Protein AF-0000000074542815 (afdb_homodimer)

Nearest PDB structures (foldseek):
  4cyd-assembly1_D  TM=8.044E-01  e=2.335E-09  Corynebacterium glutamicum
  4byy-assembly1_B  TM=7.727E-01  e=1.237E-09  Corynebacterium glutamicum
  4cyd-assembly2_A  TM=7.967E-01  e=3.117E-09  Corynebacterium glutamicum
  7fcv-assembly1_D  TM=7.602E-01  e=3.354E-07  Arabidopsis thaliana
  5w5b-assembly1_A  TM=6.211E-01  e=4.986E-08  Mycobacterium tuberculosis CDC1551

pLDDT: mean 87.16, std 14.42, range [26.91, 98.56]

InterPro domains:
  IPR000595 Cyclic nucleotide-binding domain [PF00027] (53-133)
  IPR000595 Cyclic nucleotide-binding domain [PS50042] (69-132)
  IPR014710 RmlC-like jelly roll fold [G3DSA:2.60.120.10] (35-210)
  IPR018490 Cyclic nucleotide-binding domain superfamily [SSF51206] (33-151)

Radius of gyration: 21.48 Å; Cα contacts (8 Å, |Δi|>4): 774; chains: 2; bounding box: 51×60×41 Å

Sequence (422 aa):
MFLYSKEFIFGLQLNPKMNTEELIKQAFDPYFNVPLEAWQSFTDLGEVIATTKDQIIKNPDTTEKYLSFILKGSGGILFWNNANFVCIDLCYEGEFFGDYMSFLNQRPTPLEVITFEPSELFRISKTNFDKLSSNTEFGDKICRFASEGLFIHKQKQQIDILSKTATERYIELQAEQPTIIQRTPQKYIASYLGITPQSLSRIRNECALKHMFLYSKEFIFGLQLNPKMNTEELIKQAFDPYFNVPLEAWQSFTDLGEVIATTKDQIIKNPDTTEKYLSFILKGSGGILFWNNANFVCIDLCYEGEFFGDYMSFLNQRPTPLEVITFEPSELFRISKTNFDKLSSNTEFGDKICRFASEGLFIHKQKQQIDILSKTATERYIELQAEQPTIIQRTPQKYIASYLGITPQSLSRIRNECALKH

Organism: Cytophaga hutchinsonii (strain ATCC 33406 / DSM 1761 / CIP 103989 / NBRC 15051 / NCIMB 9469 / D465) (NCBI:txid269798)

Solvent-accessible surface area (backbone atoms only — not comparable to full-atom values): 22256 Å² total; per-residue (Å²): 128,84,59,52,70,53,71,88,65,76,54,44,88,65,63,84,88,49,54,70,41,55,46,53,43,60,56,37,38,58,77,53,78,65,60,68,67,60,34,42,59,54,51,67,54,35,49,79,47,76,46,48,58,69,34,71,79,35,56,56,63,38,60,37,57,47,52,28,32,28,67,36,46,34,28,36,35,30,39,60,58,89,95,42,68,39,30,78,42,80,38,38,24,50,21,73,44,64,54,58,58,22,38,66,52,62,37,59,36,59,46,26,27,34,25,54,29,62,23,33,31,39,35,28,39,52,70,43,51,54,47,34,47,72,68,34,94,53,26,25,50,51,50,21,50,54,26,42,48,52,31,39,52,52,52,50,51,53,51,45,64,75,73,42,52,55,65,57,50,47,54,52,49,36,70,73,32,75,58,41,77,80,55,39,62,58,65,52,54,15,32,52,54,69,45,49,56,70,55,43,52,51,52,52,53,55,55,52,67,75,97,128,86,59,50,70,54,70,88,65,76,52,45,86,65,65,85,89,49,55,71,41,56,44,51,43,61,55,36,38,55,76,54,78,66,62,66,66,60,33,42,59,54,49,69,56,34,49,77,45,77,46,47,57,68,33,71,78,35,56,54,63,38,58,35,58,47,53,28,32,28,66,38,45,35,29,34,35,30,40,60,57,88,96,43,70,38,29,77,42,81,36,39,24,48,22,72,44,64,55,59,55,21,38,66,54,62,35,58,38,59,47,26,27,33,26,54,28,61,22,34,31,41,33,29,39,54,70,45,52,54,46,35,47,72,68,37,93,54,26,24,50,51,50,20,50,52,27,42,48,54,31,41,54,52,52,50,50,52,51,45,62,75,73,43,54,55,65,57,50,47,54,52,49,36,70,72,32,75,60,43,78,80,56,40,61,58,66,50,55,14,33,51,55,71,46,50,57,69,56,45,53,49,50,50,52,54,56,53,65,76,95

Foldseek 3Di:
DLPLPDDLDAFDPFDLPDDPLVRLQVLCCSRDNDDSVLSVVVLVQWDKDKDAAFDWPDAAQAADFKKKAFQAAWWFKWQDDPPDIFTADIHGHSAIFDDVVSLVVVGGHRMIITTHHITMMIIHGSVSLVVLCPPDPCSVVVVVSNVVSVVSVNVVLVVCLVPHALLVVVVVVCVSPVCCPVRHDLCSSCSNSPHDSVVVVVSVVVVVVVD/DLPLPDDLDAFDPFDLVDDPLVQLQVLCCSRDNDDSVLSVVVLVQWDKDKDAAFDWPDAAQAADFKKKAFQAAWWFKWQDDPPDIFTADIHGHSAIFDDVVSLVVVGGHRMIITTHHITMMIIHGSVSLVVLCPPDPCSVVVVVSNVVSVVSVNVVLVVCLVPHALLVVVVVVCVSPVCCPVRHPLCSSCSNSPHDSVVVVVSVVVVVVVD

Structure (mmCIF, N/CA/C/O backbone):
data_AF-0000000074542815-model_v1
#
loop_
_entity.id
_entity.type
_entity.pdbx_description
1 polymer 'Cyclic nucleotide binding regulatory protein'
#
loop_
_atom_site.group_PDB
_atom_site.id
_atom_site.type_symbol
_atom_site.label_atom_id
_atom_site.label_alt_id
_atom_site.label_comp_id
_atom_site.label_asym_id
_atom_site.label_entity_id
_atom_site.label_seq_id
_atom_site.pdbx_PDB_ins_code
_atom_site.Cartn_x
_atom_site.Cartn_y
_atom_site.Cartn_z
_atom_site.occupancy
_atom_site.B_iso_or_equiv
_atom_site.auth_seq_id
_atom_site.auth_comp_id
_atom_site.auth_asym_id
_atom_site.auth_atom_id
_atom_site.pdbx_PDB_model_num
ATOM 1 N N . MET A 1 1 ? -17.719 -7.895 17.344 1 27.38 1 MET A N 1
ATOM 2 C CA . MET A 1 1 ? -16.375 -7.363 17.531 1 27.38 1 MET A CA 1
ATOM 3 C C . MET A 1 1 ? -15.391 -8.016 16.578 1 27.38 1 MET A C 1
ATOM 5 O O . MET A 1 1 ? -15.172 -9.227 16.625 1 27.38 1 MET A O 1
ATOM 9 N N . PHE A 1 2 ? -15.391 -7.617 15.461 1 32.94 2 PHE A N 1
ATOM 10 C CA . PHE A 1 2 ? -14.57 -8.266 14.438 1 32.94 2 PHE A CA 1
ATOM 11 C C . PHE A 1 2 ? -13.094 -8.156 14.781 1 32.94 2 PHE A C 1
ATOM 13 O O . PHE A 1 2 ? -12.539 -7.059 14.844 1 32.94 2 PHE A O 1
ATOM 20 N N . LEU A 1 3 ? -12.688 -8.945 15.711 1 32.16 3 LEU A N 1
ATOM 21 C CA . LEU A 1 3 ? -11.289 -9.031 16.109 1 32.16 3 LEU A CA 1
ATOM 22 C C . LEU A 1 3 ? -10.398 -9.328 14.906 1 32.16 3 LEU A C 1
ATOM 24 O O . LEU A 1 3 ? -10.641 -10.281 14.172 1 32.16 3 LEU A O 1
ATOM 28 N N . TYR A 1 4 ? -9.992 -8.305 14.352 1 40.69 4 TYR A N 1
ATOM 29 C CA . TYR A 1 4 ? -8.82 -8.531 13.516 1 40.69 4 TYR A CA 1
ATOM 30 C C . TYR A 1 4 ? -7.82 -9.461 14.203 1 40.69 4 TYR A C 1
ATOM 32 O O . TYR A 1 4 ? -7.051 -9.023 15.062 1 40.69 4 TYR A O 1
ATOM 40 N N . SER A 1 5 ? -8.32 -10.492 14.711 1 40.94 5 SER A N 1
ATOM 41 C CA . SER A 1 5 ? -7.43 -11.344 15.5 1 40.94 5 SER A CA 1
ATOM 42 C C . SER A 1 5 ? -6.105 -11.578 14.781 1 40.94 5 SER A C 1
ATOM 44 O O . SER A 1 5 ? -5.051 -11.648 15.422 1 40.94 5 SER A O 1
ATOM 46 N N . LYS A 1 6 ? -6.191 -12.195 13.484 1 41.66 6 LYS A N 1
ATOM 47 C CA . LYS A 1 6 ? -4.945 -12.766 12.984 1 41.66 6 LYS A CA 1
ATOM 48 C C . LYS A 1 6 ? -4.34 -11.883 11.898 1 41.66 6 LYS A C 1
ATOM 50 O O . LYS A 1 6 ? -5.059 -11.172 11.195 1 41.66 6 LYS A O 1
ATOM 55 N N . GLU A 1 7 ? -3.094 -11.711 12.062 1 41.34 7 GLU A N 1
ATOM 56 C CA . GLU A 1 7 ? -2.195 -11.062 11.109 1 41.34 7 GLU A CA 1
ATOM 57 C C . GLU A 1 7 ? -2.596 -11.375 9.672 1 41.34 7 GLU A C 1
ATOM 59 O O . GLU A 1 7 ? -3.002 -12.5 9.367 1 41.34 7 GLU A O 1
ATOM 64 N N . PHE A 1 8 ? -3.10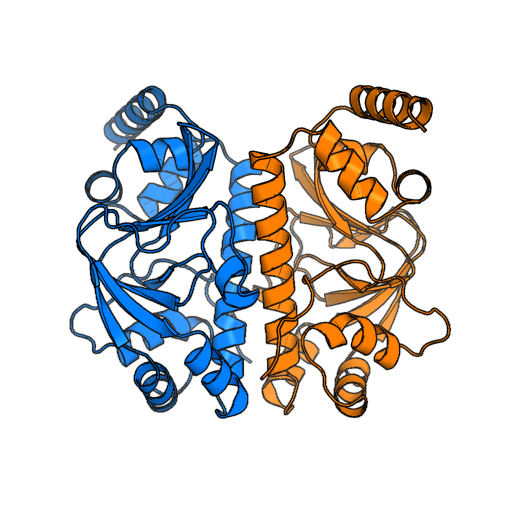5 -10.344 9.094 1 42.88 8 PHE A N 1
ATOM 65 C CA . PHE A 1 8 ? -3.223 -10.586 7.664 1 42.88 8 PHE A CA 1
ATOM 66 C C . PHE A 1 8 ? -2.061 -11.438 7.168 1 42.88 8 PHE A C 1
ATOM 68 O O . PHE A 1 8 ? -0.912 -10.992 7.164 1 42.88 8 PHE A O 1
ATOM 75 N N . ILE A 1 9 ? -2.033 -12.805 7.5 1 42.06 9 ILE A N 1
ATOM 76 C CA . ILE A 1 9 ? -0.993 -13.664 6.953 1 42.06 9 ILE A CA 1
ATOM 77 C C . ILE A 1 9 ? -1.377 -14.109 5.539 1 42.06 9 ILE A C 1
ATOM 79 O O . ILE A 1 9 ? -2.355 -14.836 5.355 1 42.06 9 ILE A O 1
ATOM 83 N N . PHE A 1 10 ? -0.829 -13.242 4.684 1 47.84 10 PHE A N 1
ATOM 84 C CA . PHE A 1 10 ? -0.887 -13.758 3.318 1 47.84 10 PHE A CA 1
ATOM 85 C C . PHE A 1 10 ? -0.023 -15 3.176 1 47.84 10 PHE A C 1
ATOM 87 O O . PHE A 1 10 ? 1.026 -15.109 3.812 1 47.84 10 PHE A O 1
ATOM 94 N N . GLY A 1 11 ? -0.617 -16.172 2.76 1 51.94 11 GLY A N 1
ATOM 95 C CA . GLY A 1 11 ? 0.074 -17.406 2.447 1 51.94 11 GLY A CA 1
ATOM 96 C C . GLY A 1 11 ? -0.487 -18.609 3.189 1 51.94 11 GLY A C 1
ATOM 97 O O . GLY A 1 11 ? 0.147 -19.125 4.109 1 51.94 11 GLY A O 1
ATOM 98 N N . LEU A 1 12 ? -1.685 -18.781 3.074 1 58.38 12 LEU A N 1
ATOM 99 C CA . LEU A 1 12 ? -2.299 -19.938 3.717 1 58.38 12 LEU A CA 1
ATOM 100 C C . LEU A 1 12 ? -2.145 -21.172 2.852 1 58.38 12 LEU A C 1
ATOM 102 O O . LEU A 1 12 ? -2.16 -21.094 1.622 1 58.38 12 LEU A O 1
ATOM 106 N N . GLN A 1 13 ? -1.619 -22.172 3.486 1 64.88 13 GLN A N 1
ATOM 107 C CA . GLN A 1 13 ? -1.73 -23.469 2.805 1 64.88 13 GLN A CA 1
ATOM 108 C C . GLN A 1 13 ? -3.188 -23.812 2.521 1 64.88 13 GLN A C 1
ATOM 110 O O . GLN A 1 13 ? -3.957 -24.094 3.445 1 64.88 13 GLN A O 1
ATOM 115 N N . LEU A 1 14 ? -3.551 -23.594 1.271 1 71.56 14 LEU A N 1
ATOM 116 C CA . LEU A 1 14 ? -4.926 -23.891 0.882 1 71.56 14 LEU A CA 1
ATOM 117 C C . LEU A 1 14 ? -5.141 -25.391 0.753 1 71.56 14 LEU A C 1
ATOM 119 O O . LEU A 1 14 ? -4.227 -26.125 0.363 1 71.56 14 LEU A O 1
ATOM 123 N N . ASN A 1 15 ? -6.254 -25.812 1.241 1 69.25 15 ASN A N 1
ATOM 124 C CA . ASN A 1 15 ? -6.641 -27.219 1.064 1 69.25 15 ASN A CA 1
ATOM 125 C C . ASN A 1 15 ? -7.07 -27.5 -0.372 1 69.25 15 ASN A C 1
ATOM 127 O O . ASN A 1 15 ? -8.133 -27.062 -0.806 1 69.25 15 ASN A O 1
ATOM 131 N N . PRO A 1 16 ? -6.305 -28.234 -1.145 1 66.69 16 PRO A N 1
ATOM 132 C CA . PRO A 1 16 ? -6.562 -28.438 -2.57 1 66.69 16 PRO A CA 1
ATOM 133 C C . PRO A 1 16 ? -7.875 -29.188 -2.826 1 66.69 16 PRO A C 1
ATOM 135 O O . PRO A 1 16 ? -8.367 -29.203 -3.955 1 66.69 16 PRO A O 1
ATOM 138 N N . LYS A 1 17 ? -8.523 -29.75 -1.903 1 72.12 17 LYS A N 1
ATOM 139 C CA . LYS A 1 17 ? -9.758 -30.5 -2.08 1 72.12 17 LYS A CA 1
ATOM 140 C C . LYS A 1 17 ? -10.977 -29.594 -1.995 1 72.12 17 LYS A C 1
ATOM 142 O O . LYS A 1 17 ? -12.102 -30.031 -2.232 1 72.12 17 LYS A O 1
ATOM 147 N N . MET A 1 18 ? -10.656 -28.422 -1.801 1 78.38 18 MET A N 1
ATOM 148 C CA . MET A 1 18 ? -11.75 -27.469 -1.615 1 78.38 18 MET A CA 1
ATOM 149 C C . MET A 1 18 ? -12.125 -26.797 -2.934 1 78.38 18 MET A C 1
ATOM 151 O O . MET A 1 18 ? -11.281 -26.656 -3.82 1 78.38 18 MET A O 1
ATOM 155 N N . ASN A 1 19 ? -13.453 -26.5 -3.068 1 83.94 19 ASN A N 1
ATOM 156 C CA . ASN A 1 19 ? -13.852 -25.734 -4.246 1 83.94 19 ASN A CA 1
ATOM 157 C C . ASN A 1 19 ? -13.391 -24.281 -4.16 1 83.94 19 ASN A C 1
ATOM 159 O O . ASN A 1 19 ? -12.852 -23.859 -3.135 1 83.94 19 ASN A O 1
ATOM 163 N N . THR A 1 20 ? -13.508 -23.609 -5.199 1 85.25 20 THR A N 1
ATOM 164 C CA . THR A 1 20 ? -12.969 -22.25 -5.34 1 85.25 20 THR A CA 1
ATOM 165 C C . THR A 1 20 ? -13.492 -21.344 -4.234 1 85.25 20 THR A C 1
ATOM 167 O O . THR A 1 20 ? -12.719 -20.641 -3.578 1 85.25 20 THR A O 1
ATOM 170 N N . GLU A 1 21 ? -14.781 -21.344 -3.969 1 84.44 21 GLU A N 1
ATOM 171 C CA . GLU A 1 21 ? -15.375 -20.453 -2.961 1 84.44 21 GLU A CA 1
ATOM 172 C C . GLU A 1 21 ? -14.875 -20.812 -1.562 1 84.44 21 GLU A C 1
ATOM 174 O O . GLU A 1 21 ? -14.68 -19.922 -0.727 1 84.44 21 GLU A O 1
ATOM 179 N N . GLU A 1 22 ? -14.68 -22.031 -1.341 1 84.31 22 GLU A N 1
ATOM 180 C CA . GLU A 1 22 ? -14.164 -22.469 -0.048 1 84.31 22 GLU A CA 1
ATOM 181 C C . GLU A 1 22 ? -12.719 -22.016 0.153 1 84.31 22 GLU A C 1
ATOM 183 O O . GLU A 1 22 ? -12.336 -21.609 1.257 1 84.31 22 GLU A O 1
ATOM 188 N N . LEU A 1 23 ? -11.961 -22.094 -0.902 1 83.31 23 LEU A N 1
ATOM 189 C CA . LEU A 1 23 ? -10.57 -21.672 -0.84 1 83.31 23 LEU A CA 1
ATOM 190 C C . LEU A 1 23 ? -10.461 -20.172 -0.584 1 83.31 23 LEU A C 1
ATOM 192 O O . LEU A 1 23 ? -9.648 -19.734 0.237 1 83.31 23 LEU A O 1
ATOM 196 N N . ILE A 1 24 ? -11.242 -19.469 -1.283 1 82 24 ILE A N 1
ATOM 197 C CA . ILE A 1 24 ? -11.227 -18.016 -1.117 1 82 24 ILE A CA 1
ATOM 198 C C . ILE A 1 24 ? -11.719 -17.656 0.283 1 82 24 ILE A C 1
ATOM 200 O O . ILE A 1 24 ? -11.117 -16.812 0.956 1 82 24 ILE A O 1
ATOM 204 N N . LYS A 1 25 ? -12.797 -18.344 0.648 1 81.81 25 LYS A N 1
ATOM 205 C CA . LYS A 1 25 ? -13.305 -18.125 1.999 1 81.81 25 LYS A CA 1
ATOM 206 C C . LYS A 1 25 ? -12.227 -18.375 3.043 1 81.81 25 LYS A C 1
ATOM 208 O O . LYS A 1 25 ? -12.094 -17.625 4.008 1 81.81 25 LYS A O 1
ATOM 213 N N . GLN A 1 26 ? -11.516 -19.375 2.889 1 81.44 26 GLN A N 1
ATOM 214 C CA . GLN A 1 26 ? -10.445 -19.719 3.824 1 81.44 26 GLN A CA 1
ATOM 215 C C . GLN A 1 26 ? -9.422 -18.594 3.926 1 81.44 26 GLN A C 1
ATOM 217 O O . GLN A 1 26 ? -8.945 -18.281 5.02 1 81.44 26 GLN A O 1
ATOM 222 N N . ALA A 1 27 ? -9.148 -18.062 2.832 1 76.06 27 ALA A N 1
ATOM 223 C CA . ALA A 1 27 ? -8.141 -17 2.795 1 76.06 27 ALA A CA 1
ATOM 224 C C . ALA A 1 27 ? -8.656 -15.734 3.475 1 76.06 27 ALA A C 1
ATOM 226 O O . ALA A 1 27 ? -7.883 -14.992 4.09 1 76.06 27 ALA A O 1
ATOM 227 N N . PHE A 1 28 ? -9.914 -15.523 3.438 1 76.44 28 PHE A N 1
ATOM 228 C CA . PHE A 1 28 ? -10.461 -14.258 3.9 1 76.44 28 PHE A CA 1
ATOM 229 C C . PHE A 1 28 ? -11.07 -14.398 5.289 1 76.44 28 PHE A C 1
ATOM 231 O O . PHE A 1 28 ? -11.336 -13.406 5.965 1 76.44 28 PHE A O 1
ATOM 238 N N . ASP A 1 29 ? -11.312 -15.578 5.738 1 77.31 29 ASP A N 1
ATOM 239 C CA . ASP A 1 29 ? -12 -15.875 6.988 1 77.31 29 ASP A CA 1
ATOM 240 C C . ASP A 1 29 ? -11.352 -15.141 8.164 1 77.31 29 ASP A C 1
ATOM 242 O O . ASP A 1 29 ? -12.055 -14.625 9.039 1 77.31 29 ASP A O 1
ATOM 246 N N . PRO A 1 30 ? -10.086 -15.078 8.109 1 67.44 30 PRO A N 1
ATOM 247 C CA . PRO A 1 30 ? -9.477 -14.367 9.242 1 67.44 30 PRO A CA 1
ATOM 248 C C . PRO A 1 30 ? -9.875 -12.898 9.305 1 67.44 30 PRO A C 1
ATOM 250 O O . PRO A 1 30 ? -9.789 -12.273 10.367 1 67.44 30 PRO A O 1
ATOM 253 N N . TYR A 1 31 ? -10.352 -12.43 8.258 1 65.75 31 TYR A N 1
ATOM 254 C CA . TYR A 1 31 ? -10.641 -11 8.188 1 65.75 31 TYR A CA 1
ATOM 255 C C . TYR A 1 31 ? -12.141 -10.742 8.156 1 65.75 31 TYR A C 1
ATOM 257 O O . TYR A 1 31 ? -12.617 -9.758 8.711 1 65.75 31 TYR A O 1
ATOM 265 N N . PHE A 1 32 ? -12.703 -11.469 7.445 1 69.75 32 PHE A N 1
ATOM 266 C CA . PHE A 1 32 ? -14.117 -11.273 7.16 1 69.75 32 PHE A CA 1
ATOM 267 C C . PHE A 1 32 ? -14.844 -12.617 7.098 1 69.75 32 PHE A C 1
ATOM 269 O O . PHE A 1 32 ? -14.906 -13.242 6.039 1 69.75 32 PHE A O 1
ATOM 276 N N . ASN A 1 33 ? -15.398 -12.906 8.227 1 72.5 33 ASN A N 1
ATOM 277 C CA . ASN A 1 33 ? -16.125 -14.172 8.273 1 72.5 33 ASN A CA 1
ATOM 278 C C . ASN A 1 33 ? -17.547 -14.031 7.746 1 72.5 33 ASN A C 1
ATOM 280 O O . ASN A 1 33 ? -18.406 -13.484 8.43 1 72.5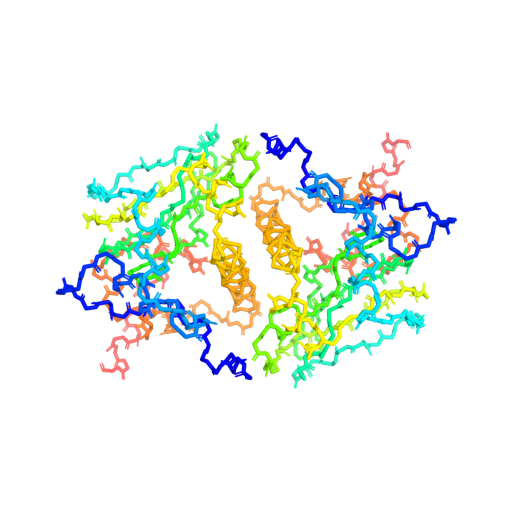 33 ASN A O 1
ATOM 284 N N . VAL A 1 34 ? -17.703 -14.375 6.535 1 74.06 34 VAL A N 1
ATOM 285 C CA . VAL A 1 34 ? -19.031 -14.344 5.945 1 74.06 34 VAL A CA 1
ATOM 286 C C . VAL A 1 34 ? -19.438 -15.75 5.5 1 74.06 34 VAL A C 1
ATOM 288 O O . VAL A 1 34 ? -18.578 -16.609 5.297 1 74.06 34 VAL A O 1
ATOM 291 N N . PRO A 1 35 ? -20.734 -15.898 5.383 1 77.56 35 PRO A N 1
ATOM 292 C CA . PRO A 1 35 ? -21.219 -17.219 4.949 1 77.56 35 PRO A CA 1
ATOM 293 C C . PRO A 1 35 ? -20.703 -17.609 3.568 1 77.56 35 PRO A C 1
ATOM 295 O O . PRO A 1 35 ? -20.328 -16.734 2.773 1 77.56 35 PRO A O 1
ATOM 298 N N . LEU A 1 36 ? -20.641 -18.844 3.385 1 81.06 36 LEU A N 1
ATOM 299 C CA . LEU A 1 36 ? -20.141 -19.422 2.135 1 81.06 36 LEU A CA 1
ATOM 300 C C . LEU A 1 36 ? -20.938 -18.875 0.944 1 81.06 36 LEU A C 1
ATOM 302 O O . LEU A 1 36 ? -20.375 -18.672 -0.135 1 81.06 36 LEU A O 1
ATOM 306 N N . GLU A 1 37 ? -22.188 -18.609 1.144 1 78.69 37 GLU A N 1
ATOM 307 C CA . GLU A 1 37 ? -23.047 -18.125 0.071 1 78.69 37 GLU A CA 1
ATOM 308 C C . GLU A 1 37 ? -22.562 -16.781 -0.473 1 78.69 37 GLU A C 1
ATOM 310 O O . GLU A 1 37 ? -22.688 -16.516 -1.67 1 78.69 37 GLU A O 1
ATOM 315 N N . ALA A 1 38 ? -22.047 -16 0.361 1 77.12 38 ALA A N 1
ATOM 316 C CA . ALA A 1 38 ? -21.516 -14.719 -0.069 1 77.12 38 ALA A CA 1
ATOM 317 C C . ALA A 1 38 ? -20.312 -14.906 -0.997 1 77.12 38 ALA A C 1
ATOM 319 O O . ALA A 1 38 ? -20.188 -14.211 -2.006 1 77.12 38 ALA A O 1
ATOM 320 N N . TRP A 1 39 ? -19.578 -15.938 -0.693 1 82.69 39 TRP A N 1
ATOM 321 C CA . TRP A 1 39 ? -18.391 -16.203 -1.504 1 82.69 39 TRP A CA 1
ATOM 322 C C . TRP A 1 39 ? -18.781 -16.859 -2.826 1 82.69 39 TRP A C 1
ATOM 324 O O . TRP A 1 39 ? -18.125 -16.656 -3.848 1 82.69 39 TRP A O 1
ATOM 334 N N . GLN A 1 40 ? -19.859 -17.562 -2.779 1 83.25 40 GLN A N 1
ATOM 335 C CA . GLN A 1 40 ? -20.359 -18.141 -4.023 1 83.25 40 GLN A CA 1
ATOM 336 C C . GLN A 1 40 ? -20.766 -17.062 -5.016 1 83.25 40 GLN A C 1
ATOM 338 O O . GLN A 1 40 ? -20.484 -17.156 -6.207 1 83.25 40 GLN A O 1
ATOM 343 N N . SER A 1 41 ? -21.391 -16.109 -4.52 1 79.69 41 SER A N 1
ATOM 344 C CA . SER A 1 41 ? -21.781 -14.992 -5.371 1 79.69 41 SER A CA 1
ATOM 345 C C . SER A 1 41 ? -20.562 -14.297 -5.969 1 79.69 41 SER A C 1
ATOM 347 O O . SER A 1 41 ? -20.594 -13.852 -7.121 1 79.69 41 SER A O 1
ATOM 349 N N . PHE A 1 42 ? -19.531 -14.227 -5.184 1 83.19 42 PHE A N 1
ATOM 350 C CA . PHE A 1 42 ? -18.281 -13.641 -5.641 1 83.19 42 PHE A CA 1
ATOM 351 C C . PHE A 1 42 ? -17.641 -14.508 -6.711 1 83.19 42 PHE A C 1
ATOM 353 O O . PHE A 1 42 ? -17.234 -14.008 -7.762 1 83.19 42 PHE A O 1
ATOM 360 N N . THR A 1 43 ? -17.625 -15.781 -6.445 1 87.31 43 THR A N 1
ATOM 361 C CA . THR A 1 43 ? -16.938 -16.672 -7.367 1 87.31 43 THR A CA 1
ATOM 362 C C . THR A 1 43 ? -17.719 -16.828 -8.672 1 87.31 43 THR A C 1
ATOM 364 O O . THR A 1 43 ? -17.125 -17.062 -9.727 1 87.31 43 THR A O 1
ATOM 367 N N . ASP A 1 44 ? -18.984 -16.609 -8.586 1 87.88 44 ASP A N 1
ATOM 368 C CA . ASP A 1 44 ? -19.812 -16.688 -9.781 1 87.88 44 ASP A CA 1
ATOM 369 C C . ASP A 1 44 ? -19.5 -15.562 -10.758 1 87.88 44 ASP A C 1
ATOM 371 O O . ASP A 1 44 ? -19.797 -15.664 -11.945 1 87.88 44 ASP A O 1
ATOM 375 N N . LEU A 1 45 ? -18.922 -14.531 -10.289 1 88.94 45 LEU A N 1
ATOM 376 C CA . LEU A 1 45 ? -18.641 -13.359 -11.117 1 88.94 45 LEU A CA 1
ATOM 377 C C . LEU A 1 45 ? -17.281 -13.477 -11.781 1 88.94 45 LEU A C 1
ATOM 379 O O . LEU A 1 45 ? -16.922 -12.656 -12.633 1 88.94 45 LEU A O 1
ATOM 383 N N . GLY A 1 46 ? -16.578 -14.5 -11.336 1 93.44 46 GLY A N 1
ATOM 384 C CA . GLY A 1 46 ? -15.242 -14.672 -11.883 1 93.44 46 GLY A CA 1
ATOM 385 C C . GLY A 1 46 ? -15.07 -15.984 -12.625 1 93.44 46 GLY A C 1
ATOM 386 O O . GLY A 1 46 ? -16.047 -16.562 -13.102 1 93.44 46 GLY A O 1
ATOM 387 N N . GLU A 1 47 ? -13.852 -16.328 -12.922 1 95.12 47 GLU A N 1
ATOM 388 C CA . GLU A 1 47 ? -13.508 -17.562 -13.617 1 95.12 47 GLU A CA 1
ATOM 389 C C . GLU A 1 47 ? -12.172 -18.125 -13.125 1 95.12 47 GLU A C 1
ATOM 391 O O . GLU A 1 47 ? -11.336 -17.375 -12.625 1 95.12 47 GLU A O 1
ATOM 396 N N . VAL A 1 48 ? -12.078 -19.406 -13.266 1 95.44 48 VAL A N 1
ATOM 397 C CA . VAL A 1 48 ? -10.812 -20.062 -12.961 1 95.44 48 VAL A CA 1
ATOM 398 C C . VAL A 1 48 ? -10.039 -20.312 -14.258 1 95.44 48 VAL A C 1
ATOM 400 O O . VAL A 1 48 ? -10.586 -20.828 -15.234 1 95.44 48 VAL A O 1
ATOM 403 N N . ILE A 1 49 ? -8.766 -19.906 -14.227 1 96.81 49 ILE A N 1
ATOM 404 C CA . ILE A 1 49 ? -7.934 -20.125 -15.406 1 96.81 49 ILE A CA 1
ATOM 405 C C . ILE A 1 49 ? -6.652 -20.844 -14.992 1 96.81 49 ILE A C 1
ATOM 407 O O . ILE A 1 49 ? -6.234 -20.781 -13.836 1 96.81 49 ILE A O 1
ATOM 411 N N . ALA A 1 50 ? -6.109 -21.516 -15.977 1 97.62 50 ALA A N 1
ATOM 412 C CA . ALA A 1 50 ? -4.797 -22.125 -15.812 1 97.62 50 ALA A CA 1
ATOM 413 C C . ALA A 1 50 ? -3.73 -21.344 -16.578 1 97.62 50 ALA A C 1
ATOM 415 O O . ALA A 1 50 ? -3.99 -20.844 -17.672 1 97.62 50 ALA A O 1
ATOM 416 N N . THR A 1 51 ? -2.602 -21.234 -15.914 1 97.94 51 THR A N 1
ATOM 417 C CA . THR A 1 51 ? -1.457 -20.609 -16.562 1 97.94 51 THR A CA 1
ATOM 418 C C . THR A 1 51 ? -0.264 -21.562 -16.594 1 97.94 51 THR A C 1
ATOM 420 O O . THR A 1 51 ? -0.241 -22.547 -15.867 1 97.94 51 THR A O 1
ATOM 423 N N . THR A 1 52 ? 0.687 -21.266 -17.531 1 97.88 52 THR A N 1
ATOM 424 C CA . THR A 1 52 ? 1.902 -22.062 -17.625 1 97.88 52 THR A CA 1
ATOM 425 C C . THR A 1 52 ? 3.061 -21.375 -16.922 1 97.88 52 THR A C 1
ATOM 427 O O . THR A 1 52 ? 2.926 -20.25 -16.453 1 97.88 52 THR A O 1
ATOM 430 N N . LYS A 1 53 ? 4.117 -22.094 -16.797 1 97.12 53 LYS A N 1
ATOM 431 C CA . LYS A 1 53 ? 5.34 -21.531 -16.25 1 97.12 53 LYS A CA 1
ATOM 432 C C . LYS A 1 53 ? 5.844 -20.375 -17.094 1 97.12 53 LYS A C 1
ATOM 434 O O . LYS A 1 53 ? 5.859 -20.453 -18.312 1 97.12 53 LYS A O 1
ATOM 439 N N . ASP A 1 54 ? 6.188 -19.281 -16.469 1 96.88 54 ASP A N 1
ATOM 440 C CA . ASP A 1 54 ? 6.766 -18.094 -17.078 1 96.88 54 ASP A CA 1
ATOM 441 C C . ASP A 1 54 ? 5.766 -17.422 -18.016 1 96.88 54 ASP A C 1
ATOM 443 O O . ASP A 1 54 ? 6.152 -16.828 -19.016 1 96.88 54 ASP A O 1
ATOM 447 N N . GLN A 1 55 ? 4.559 -17.641 -17.688 1 98.12 55 GLN A N 1
ATOM 448 C CA . GLN A 1 55 ? 3.557 -16.938 -18.484 1 98.12 55 GLN A CA 1
ATOM 449 C C . GLN A 1 55 ? 3.363 -15.5 -18 1 98.12 55 GLN A C 1
ATOM 451 O O . GLN A 1 55 ? 3.154 -15.266 -16.812 1 98.12 55 GLN A O 1
ATOM 456 N N . ILE A 1 56 ? 3.465 -14.555 -18.953 1 98.25 56 ILE A N 1
ATOM 457 C CA . ILE A 1 56 ? 3.18 -13.156 -18.641 1 98.25 56 ILE A CA 1
ATOM 458 C C . ILE A 1 56 ? 1.676 -12.906 -18.734 1 98.25 56 ILE A C 1
ATOM 460 O O . ILE A 1 56 ? 1.078 -13.062 -19.797 1 98.25 56 ILE A O 1
ATOM 464 N N . ILE A 1 57 ? 1.125 -12.531 -17.609 1 97.44 57 ILE A N 1
ATOM 465 C CA . ILE A 1 57 ? -0.32 -12.336 -17.594 1 97.44 57 ILE A CA 1
ATOM 466 C C . ILE A 1 57 ? -0.644 -10.859 -17.828 1 97.44 57 ILE A C 1
ATOM 468 O O . ILE A 1 57 ? -1.753 -10.523 -18.25 1 97.44 57 ILE A O 1
ATOM 472 N N . LYS A 1 58 ? 0.21 -9.977 -17.516 1 97.94 58 LYS A N 1
ATOM 473 C CA . LYS A 1 58 ? 0.146 -8.555 -17.844 1 97.94 58 LYS A CA 1
ATOM 474 C C . LYS A 1 58 ? 1.512 -8.023 -18.281 1 97.94 58 LYS A C 1
ATOM 476 O O . LYS A 1 58 ? 2.477 -8.086 -17.516 1 97.94 58 LYS A O 1
ATOM 481 N N . ASN A 1 59 ? 1.55 -7.488 -19.469 1 97.25 59 ASN A N 1
ATOM 482 C CA . ASN A 1 59 ? 2.781 -6.891 -19.984 1 97.25 59 ASN A CA 1
ATOM 483 C C . ASN A 1 59 ? 3.01 -5.496 -19.406 1 97.25 59 ASN A C 1
ATOM 485 O O . ASN A 1 59 ? 2.053 -4.793 -19.062 1 97.25 59 ASN A O 1
ATOM 489 N N . PRO A 1 60 ? 4.273 -5.145 -19.312 1 95.69 60 PRO A N 1
ATOM 490 C CA . PRO A 1 60 ? 4.52 -3.75 -18.938 1 95.69 60 PRO A CA 1
ATOM 491 C C . PRO A 1 60 ? 3.828 -2.756 -19.859 1 95.69 60 PRO A C 1
ATOM 493 O O . PRO A 1 60 ? 3.641 -3.045 -21.047 1 95.69 60 PRO A O 1
ATOM 496 N N . ASP A 1 61 ? 3.387 -1.642 -19.281 1 95.25 61 ASP A N 1
ATOM 497 C CA . ASP A 1 61 ? 2.826 -0.501 -19.984 1 95.25 61 ASP A CA 1
ATOM 498 C C . ASP A 1 61 ? 1.498 -0.865 -20.656 1 95.25 61 ASP A C 1
ATOM 500 O O . ASP A 1 61 ? 1.154 -0.328 -21.703 1 95.25 61 ASP A O 1
ATOM 504 N N . THR A 1 62 ? 0.888 -1.89 -20.141 1 97.5 62 THR A N 1
ATOM 505 C CA . THR A 1 62 ? -0.488 -2.223 -20.484 1 97.5 62 THR A CA 1
ATOM 506 C C . THR A 1 62 ? -1.401 -2.104 -19.266 1 97.5 62 THR A C 1
ATOM 508 O O . THR A 1 62 ? -0.929 -1.904 -18.156 1 97.5 62 THR A O 1
ATOM 511 N N . THR A 1 63 ? -2.689 -2.166 -19.516 1 97.88 63 THR A N 1
ATOM 512 C CA . THR A 1 63 ? -3.684 -2.033 -18.469 1 97.88 63 THR A CA 1
ATOM 513 C C . THR A 1 63 ? -4.09 -3.402 -17.922 1 97.88 63 THR A C 1
ATOM 515 O O . THR A 1 63 ? -4.289 -4.344 -18.703 1 97.88 63 THR A O 1
ATOM 518 N N . GLU A 1 64 ? -4.094 -3.539 -16.609 1 97.88 64 GLU A N 1
ATOM 519 C CA . GLU A 1 64 ? -4.547 -4.77 -15.961 1 97.88 64 GLU A CA 1
ATOM 520 C C . GLU A 1 64 ? -6.062 -4.91 -16.047 1 97.88 64 GLU A C 1
ATOM 522 O O . GLU A 1 64 ? -6.801 -4.039 -15.586 1 97.88 64 GLU A O 1
ATOM 527 N N . LYS A 1 65 ? -6.5 -6.027 -16.453 1 95.75 65 LYS A N 1
ATOM 528 C CA . LYS A 1 65 ? -7.93 -6.191 -16.703 1 95.75 65 LYS A CA 1
ATOM 529 C C . LYS A 1 65 ? -8.578 -7.082 -15.641 1 95.75 65 LYS A C 1
ATOM 531 O O . LYS A 1 65 ? -9.797 -7.066 -15.469 1 95.75 65 LYS A O 1
ATOM 536 N N . TYR A 1 66 ? -7.703 -7.816 -14.93 1 96.19 66 TYR A N 1
ATOM 537 C CA . TYR A 1 66 ? -8.242 -8.789 -13.984 1 96.19 66 TYR A CA 1
ATOM 538 C C . TYR A 1 66 ? -7.551 -8.672 -12.633 1 96.19 66 TYR A C 1
ATOM 540 O O . TYR A 1 66 ? -6.348 -8.414 -12.562 1 96.19 66 TYR A O 1
ATOM 548 N N . LEU A 1 67 ? -8.297 -8.82 -11.602 1 94.19 67 LEU A N 1
ATOM 549 C CA . LEU A 1 67 ? -7.734 -9.141 -10.297 1 94.19 67 LEU A CA 1
ATOM 550 C C . LEU A 1 67 ? -7.777 -10.648 -10.047 1 94.19 67 LEU A C 1
ATOM 552 O O . LEU A 1 67 ? -8.836 -11.266 -10.164 1 94.19 67 LEU A O 1
ATOM 556 N N . SER A 1 68 ? -6.664 -11.164 -9.703 1 96.12 68 SER A N 1
ATOM 557 C CA . SER A 1 68 ? -6.586 -12.617 -9.555 1 96.12 68 SER A CA 1
ATOM 558 C C . SER A 1 68 ? -6.301 -13.016 -8.109 1 96.12 68 SER A C 1
ATOM 560 O O . SER A 1 68 ? -5.93 -12.172 -7.293 1 96.12 68 SER A O 1
ATOM 562 N N . PHE A 1 69 ? -6.625 -14.219 -7.887 1 94 69 PHE A N 1
ATOM 563 C CA . PHE A 1 69 ? -6.336 -14.922 -6.645 1 94 69 PHE A CA 1
ATOM 564 C C . PHE A 1 69 ? -5.68 -16.266 -6.926 1 94 69 PHE A C 1
ATOM 566 O O . PHE A 1 69 ? -6.203 -17.078 -7.699 1 94 69 PHE A O 1
ATOM 573 N N . ILE A 1 70 ? -4.559 -16.516 -6.262 1 96.06 70 ILE A N 1
ATOM 574 C CA . ILE A 1 70 ? -3.82 -17.734 -6.574 1 96.06 70 ILE A CA 1
ATOM 575 C C . ILE A 1 70 ? -4.41 -18.906 -5.801 1 96.06 70 ILE A C 1
ATOM 577 O O . ILE A 1 70 ? -4.324 -18.969 -4.57 1 96.06 70 ILE A O 1
ATOM 581 N N . LEU A 1 71 ? -5.008 -19.781 -6.523 1 93.69 71 LEU A N 1
ATOM 582 C CA . LEU A 1 71 ? -5.512 -21.016 -5.926 1 93.69 71 LEU A CA 1
ATOM 583 C C . LEU A 1 71 ? -4.402 -22.062 -5.789 1 93.69 71 LEU A C 1
ATOM 585 O O . LEU A 1 71 ? -4.285 -22.719 -4.75 1 93.69 71 LEU A O 1
ATOM 589 N N . LYS A 1 72 ? -3.662 -22.188 -6.844 1 94.25 72 LYS A N 1
ATOM 590 C CA . LYS A 1 72 ? -2.484 -23.047 -6.926 1 94.25 72 LYS A CA 1
ATOM 591 C C . LYS A 1 72 ? -1.371 -22.375 -7.727 1 94.25 72 LYS A C 1
ATOM 593 O O . LYS A 1 72 ? -1.628 -21.766 -8.773 1 94.25 72 LYS A O 1
ATOM 598 N N . GLY A 1 73 ? -0.137 -22.531 -7.129 1 96.06 73 GLY A N 1
ATOM 599 C CA . GLY A 1 73 ? 1.01 -22 -7.852 1 96.06 73 GLY A CA 1
ATOM 600 C C . GLY A 1 73 ? 1.59 -20.75 -7.211 1 96.06 73 GLY A C 1
ATOM 601 O O . GLY A 1 73 ? 1.558 -20.594 -5.988 1 96.06 73 GLY A O 1
ATOM 602 N N . SER A 1 74 ? 2.318 -19.938 -8.102 1 97.19 74 SER A N 1
ATOM 603 C CA . SER A 1 74 ? 3.021 -18.766 -7.613 1 97.19 74 SER A CA 1
ATOM 604 C C . SER A 1 74 ? 3.342 -17.797 -8.758 1 97.19 74 SER A C 1
ATOM 606 O O . SER A 1 74 ? 3.254 -18.172 -9.93 1 97.19 74 SER A O 1
ATOM 608 N N . GLY A 1 75 ? 3.627 -16.641 -8.422 1 97.75 75 GLY A N 1
ATOM 609 C CA . GLY A 1 75 ? 4.016 -15.625 -9.375 1 97.75 75 GLY A CA 1
ATOM 610 C C . GLY A 1 75 ? 4.629 -14.398 -8.727 1 97.75 75 GLY A C 1
ATOM 611 O O . GLY A 1 75 ? 4.969 -14.422 -7.543 1 97.75 75 GLY A O 1
ATOM 612 N N . GLY A 1 76 ? 4.836 -13.422 -9.609 1 98.06 76 GLY A N 1
ATOM 613 C CA . GLY A 1 76 ? 5.426 -12.195 -9.094 1 98.06 76 GLY A CA 1
ATOM 614 C C . GLY A 1 76 ? 5.117 -10.984 -9.953 1 98.06 76 GLY A C 1
ATOM 615 O O . GLY A 1 76 ? 4.52 -11.102 -11.023 1 98.06 76 GLY A O 1
ATOM 616 N N . ILE A 1 77 ? 5.387 -9.883 -9.398 1 98.5 77 ILE A N 1
ATOM 617 C CA . ILE A 1 77 ? 5.254 -8.594 -10.062 1 98.5 77 ILE A CA 1
ATOM 618 C C . ILE A 1 77 ? 6.637 -7.98 -10.273 1 98.5 77 ILE A C 1
ATOM 620 O O . ILE A 1 77 ? 7.418 -7.848 -9.328 1 98.5 77 ILE A O 1
ATOM 624 N N . LEU A 1 78 ? 6.93 -7.621 -11.531 1 98.12 78 LEU A N 1
ATOM 625 C CA . LEU A 1 78 ? 8.242 -7.117 -11.906 1 98.12 78 LEU A CA 1
ATOM 626 C C . LEU A 1 78 ? 8.148 -5.684 -12.414 1 98.12 78 LEU A C 1
ATOM 628 O O . LEU A 1 78 ? 7.219 -5.344 -13.148 1 98.12 78 LEU A O 1
ATOM 632 N N . PHE A 1 79 ? 9.031 -4.871 -11.945 1 97.88 79 PHE A N 1
ATOM 633 C CA . PHE A 1 79 ? 9.258 -3.557 -12.539 1 97.88 79 PHE A CA 1
ATOM 634 C C . PHE A 1 79 ? 10.438 -3.6 -13.508 1 97.88 79 PHE A C 1
ATOM 636 O O . PHE A 1 79 ? 11.562 -3.895 -13.117 1 97.88 79 PHE A O 1
ATOM 643 N N . TRP A 1 80 ? 10.148 -3.23 -14.695 1 91.38 80 TRP A N 1
ATOM 644 C CA . TRP A 1 80 ? 11.203 -3.287 -15.711 1 91.38 80 TRP A CA 1
ATOM 645 C C . TRP A 1 80 ? 11.781 -1.9 -15.969 1 91.38 80 TRP A C 1
ATOM 647 O O . TRP A 1 80 ? 11.031 -0.93 -16.125 1 91.38 80 TRP A O 1
ATOM 657 N N . ASN A 1 81 ? 12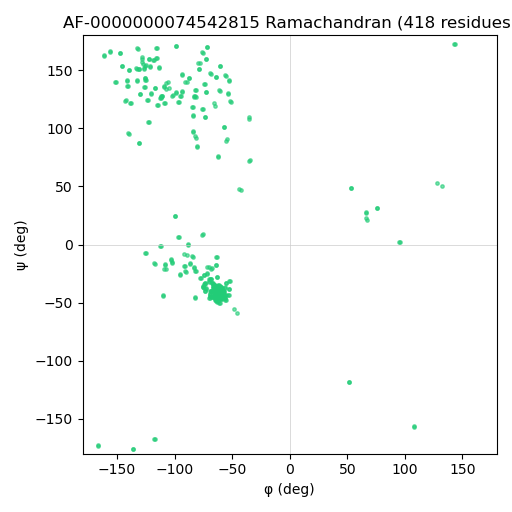.992 -1.877 -15.898 1 87.25 81 ASN A N 1
ATOM 658 C CA . ASN A 1 81 ? 13.789 -0.732 -16.328 1 87.25 81 ASN A CA 1
ATOM 659 C C . ASN A 1 81 ? 14.812 -1.128 -17.391 1 87.25 81 ASN A C 1
ATOM 661 O O . ASN A 1 81 ? 15.898 -1.617 -17.047 1 87.25 81 ASN A O 1
ATOM 665 N N . ASN A 1 82 ? 14.492 -0.734 -18.641 1 83.56 82 ASN A N 1
ATOM 666 C CA . ASN A 1 82 ? 15.297 -1.175 -19.781 1 83.56 82 ASN A CA 1
ATOM 667 C C . ASN A 1 82 ? 15.469 -2.691 -19.781 1 83.56 82 ASN A C 1
ATOM 669 O O . ASN A 1 82 ? 14.484 -3.432 -19.781 1 83.56 82 ASN A O 1
ATOM 673 N N . ALA A 1 83 ? 16.625 -3.229 -19.688 1 84.94 83 ALA A N 1
ATOM 674 C CA . ALA A 1 83 ? 16.859 -4.664 -19.812 1 84.94 83 ALA A CA 1
ATOM 675 C C . ALA A 1 83 ? 16.922 -5.34 -18.453 1 84.94 83 ALA A C 1
ATOM 677 O O . ALA A 1 83 ? 17.062 -6.559 -18.359 1 84.94 83 ALA A O 1
ATOM 678 N N . ASN A 1 84 ? 16.641 -4.617 -17.453 1 91.19 84 ASN A N 1
ATOM 679 C CA . ASN A 1 84 ? 16.688 -5.164 -16.094 1 91.19 84 ASN A CA 1
ATOM 680 C C . ASN A 1 84 ? 15.344 -5.043 -15.398 1 91.19 84 ASN A C 1
ATOM 682 O O . ASN A 1 84 ? 14.508 -4.23 -15.789 1 91.19 84 ASN A O 1
ATOM 686 N N . PHE A 1 85 ? 15.148 -6.004 -14.422 1 95.31 85 PHE A N 1
ATOM 687 C CA . PHE A 1 85 ? 13.906 -5.934 -13.672 1 95.31 85 PHE A CA 1
ATOM 688 C C . PHE A 1 85 ? 14.18 -5.898 -12.172 1 95.31 85 PHE A C 1
ATOM 690 O O . PHE A 1 85 ? 15.258 -6.305 -11.727 1 95.31 85 PHE A O 1
ATOM 697 N N . VAL A 1 86 ? 13.258 -5.324 -11.477 1 97.44 86 VAL A N 1
ATOM 698 C CA . VAL A 1 86 ? 13.172 -5.473 -10.031 1 97.44 86 VAL A CA 1
ATOM 699 C C . VAL A 1 86 ? 11.898 -6.219 -9.656 1 97.44 86 VAL A C 1
ATOM 701 O O . VAL A 1 86 ? 10.797 -5.816 -10.047 1 97.44 86 VAL A O 1
ATOM 704 N N . CYS A 1 87 ? 12.062 -7.367 -8.984 1 98.12 87 CYS A N 1
ATOM 705 C CA . CYS A 1 87 ? 10.898 -8.07 -8.461 1 98.12 87 CYS A CA 1
ATOM 706 C C . CYS A 1 87 ? 10.367 -7.383 -7.207 1 98.12 87 CYS A C 1
ATOM 708 O O . CYS A 1 87 ? 11.023 -7.379 -6.168 1 98.12 87 CYS A O 1
ATOM 710 N N . ILE A 1 88 ? 9.172 -6.898 -7.316 1 97.75 88 ILE A N 1
ATOM 711 C CA . ILE A 1 88 ? 8.695 -6.09 -6.203 1 97.75 88 ILE A CA 1
ATOM 712 C C . ILE A 1 88 ? 7.723 -6.906 -5.352 1 97.75 88 ILE A C 1
ATOM 714 O O . ILE A 1 88 ? 7.383 -6.508 -4.234 1 97.75 88 ILE A O 1
ATOM 718 N N . ASP A 1 89 ? 7.297 -8.031 -5.867 1 97.75 89 ASP A N 1
ATOM 719 C CA . ASP A 1 89 ? 6.383 -8.875 -5.098 1 97.75 89 ASP A CA 1
ATOM 720 C C . ASP A 1 89 ? 6.547 -10.344 -5.473 1 97.75 89 ASP A C 1
ATOM 722 O O . ASP A 1 89 ? 6.754 -10.672 -6.645 1 97.75 89 ASP A O 1
ATOM 726 N N . LEU A 1 90 ? 6.5 -11.18 -4.496 1 97.12 90 LEU A N 1
ATOM 727 C CA . LEU A 1 90 ? 6.352 -12.625 -4.637 1 97.12 90 LEU A CA 1
ATOM 728 C C . LEU A 1 90 ? 4.992 -13.078 -4.113 1 97.12 90 LEU A C 1
ATOM 730 O O . LEU A 1 90 ? 4.625 -12.781 -2.977 1 97.12 90 LEU A O 1
ATOM 734 N N . CYS A 1 91 ? 4.262 -13.789 -4.879 1 96.44 91 CYS A N 1
ATOM 735 C CA . CYS A 1 91 ? 2.898 -14.164 -4.523 1 96.44 91 CYS A CA 1
ATOM 736 C C . CYS A 1 91 ? 2.713 -15.68 -4.586 1 96.44 91 CYS A C 1
ATOM 738 O O . CYS A 1 91 ? 3.211 -16.328 -5.508 1 96.44 91 CYS A O 1
ATOM 740 N N . TYR A 1 92 ? 1.96 -16.172 -3.635 1 95 92 TYR A N 1
ATOM 741 C CA . TYR A 1 92 ? 1.729 -17.609 -3.52 1 95 92 TYR A CA 1
ATOM 742 C C . TYR A 1 92 ? 0.262 -17.891 -3.23 1 95 92 TYR A C 1
ATOM 744 O O . TYR A 1 92 ? -0.579 -17 -3.271 1 95 92 TYR A O 1
ATOM 752 N N . GLU A 1 93 ? -0.022 -19.203 -3.023 1 92.94 93 GLU A N 1
ATOM 753 C CA . GLU A 1 93 ? -1.396 -19.641 -2.807 1 92.94 93 GLU A CA 1
ATOM 754 C C . GLU A 1 93 ? -2.055 -18.859 -1.672 1 92.94 93 GLU A C 1
ATOM 756 O O . GLU A 1 93 ? -1.438 -18.641 -0.631 1 92.94 93 GLU A O 1
ATOM 761 N N . GLY A 1 94 ? -3.32 -18.344 -2.002 1 89.75 94 GLY A N 1
ATOM 762 C CA . GLY A 1 94 ? -4.078 -17.656 -0.971 1 89.75 94 GLY A CA 1
ATOM 763 C C . GLY A 1 94 ? -3.891 -16.141 -1.001 1 89.75 94 GLY A C 1
ATOM 764 O O . GLY A 1 94 ? -4.441 -15.43 -0.162 1 89.75 94 GLY A O 1
ATOM 765 N N . GLU A 1 95 ? -3.148 -15.719 -1.945 1 91.31 95 GLU A N 1
ATOM 766 C CA . GLU A 1 95 ? -2.891 -14.281 -2.041 1 91.31 95 GLU A CA 1
ATOM 767 C C . GLU A 1 95 ? -3.52 -13.695 -3.299 1 91.31 95 GLU A C 1
ATOM 769 O O . GLU A 1 95 ? -3.691 -14.391 -4.301 1 91.31 95 GLU A O 1
ATOM 774 N N . PHE A 1 96 ? -3.836 -12.461 -3.184 1 92.44 96 PHE A N 1
ATOM 775 C CA . PHE A 1 96 ? -4.207 -11.703 -4.375 1 92.44 96 PHE A CA 1
ATOM 776 C C . PHE A 1 96 ? -3.002 -11.508 -5.285 1 92.44 96 PHE A C 1
ATOM 778 O O . PHE A 1 96 ? -1.863 -11.453 -4.816 1 92.44 96 PHE A O 1
ATOM 785 N N . PHE A 1 97 ? -3.338 -11.492 -6.594 1 96 97 PHE A N 1
ATOM 786 C CA . PHE A 1 97 ? -2.273 -11.492 -7.59 1 96 97 PHE A CA 1
ATOM 787 C C . PHE A 1 97 ? -2.645 -10.609 -8.773 1 96 97 PHE A C 1
ATOM 789 O O . PHE A 1 97 ? -3.717 -10.773 -9.367 1 96 97 PHE A O 1
ATOM 796 N N . GLY A 1 98 ? -1.738 -9.656 -9.023 1 97.06 98 GLY A N 1
ATOM 797 C CA . GLY A 1 98 ? -1.945 -8.766 -10.148 1 97.06 98 GLY A CA 1
ATOM 798 C C . GLY A 1 98 ? -1.495 -7.344 -9.875 1 97.06 98 GLY A C 1
ATOM 799 O O . GLY A 1 98 ? -1.098 -7.02 -8.758 1 97.06 98 GLY A O 1
ATOM 800 N N . ASP A 1 99 ? -1.528 -6.543 -10.961 1 97.88 99 ASP A N 1
ATOM 801 C CA . ASP A 1 99 ? -1.265 -5.109 -10.875 1 97.88 99 ASP A CA 1
ATOM 802 C C . ASP A 1 99 ? -2.502 -4.352 -10.398 1 97.88 99 ASP A C 1
ATOM 804 O O . ASP A 1 99 ? -3.23 -3.771 -11.203 1 97.88 99 ASP A O 1
ATOM 808 N N . TYR A 1 100 ? -2.662 -4.312 -9.094 1 96.75 100 TYR A N 1
ATOM 809 C CA . TYR A 1 100 ? -3.885 -3.791 -8.492 1 96.75 100 TYR A CA 1
ATOM 810 C C . TYR A 1 100 ? -4.039 -2.303 -8.781 1 96.75 100 TYR A C 1
ATOM 812 O O . TYR A 1 100 ? -5.156 -1.814 -8.969 1 96.75 100 TYR A O 1
ATOM 820 N N . MET A 1 101 ? -2.943 -1.554 -8.781 1 96.06 101 MET A N 1
ATOM 821 C CA . MET A 1 101 ? -3.025 -0.133 -9.102 1 96.06 101 MET A CA 1
ATOM 822 C C . MET A 1 101 ? -3.562 0.07 -1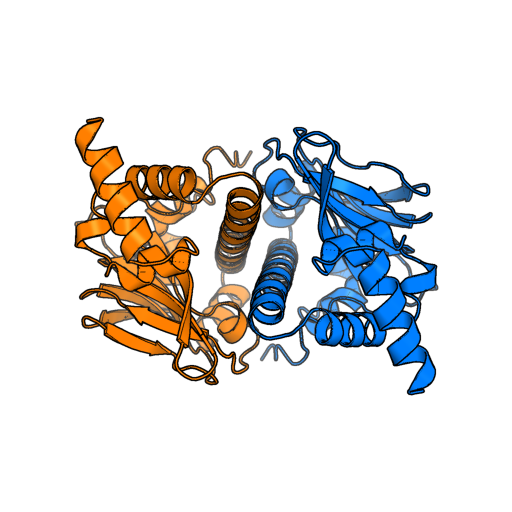0.516 1 96.06 101 MET A C 1
ATOM 824 O O . MET A 1 101 ? -4.477 0.869 -10.727 1 96.06 101 MET A O 1
ATOM 828 N N . SER A 1 102 ? -2.984 -0.617 -11.445 1 96.81 102 SER A N 1
ATOM 829 C CA . SER A 1 102 ? -3.465 -0.554 -12.82 1 96.81 102 SER A CA 1
ATOM 830 C C . SER A 1 102 ? -4.918 -1.005 -12.922 1 96.81 102 SER A C 1
ATOM 832 O O . SER A 1 102 ? -5.719 -0.392 -13.633 1 96.81 102 SER A O 1
ATOM 834 N N . PHE A 1 103 ? -5.262 -2.039 -12.195 1 96.69 103 PHE A N 1
ATOM 835 C CA . PHE A 1 103 ? -6.613 -2.59 -12.172 1 96.69 103 PHE A CA 1
ATOM 836 C C . PHE A 1 103 ? -7.613 -1.55 -11.688 1 96.69 103 PHE A C 1
ATOM 838 O O . PHE A 1 103 ? -8.688 -1.389 -12.281 1 96.69 103 PHE A O 1
ATOM 845 N N . LEU A 1 104 ? -7.258 -0.922 -10.656 1 93 104 LEU A N 1
ATOM 846 C CA . LEU A 1 104 ? -8.148 0.062 -10.055 1 93 104 LEU A CA 1
ATOM 847 C C . LEU A 1 104 ? -8.281 1.291 -10.953 1 93 104 LEU A C 1
ATOM 849 O O . LEU A 1 104 ? -9.391 1.767 -11.195 1 93 104 LEU A O 1
ATOM 853 N N . ASN A 1 105 ? -7.148 1.782 -11.461 1 92.44 105 ASN A N 1
ATOM 854 C CA . ASN A 1 105 ? -7.137 3.035 -12.211 1 92.44 105 ASN A CA 1
ATOM 855 C C . ASN A 1 105 ? -7.449 2.812 -13.688 1 92.44 105 ASN A C 1
ATOM 857 O O . ASN A 1 105 ? -7.738 3.764 -14.414 1 92.44 105 ASN A O 1
ATOM 861 N N . GLN A 1 106 ? -7.328 1.612 -14.078 1 94.38 106 GLN A N 1
ATOM 862 C CA . GLN A 1 106 ? -7.488 1.255 -15.484 1 94.38 106 GLN A CA 1
ATOM 863 C C . GLN A 1 106 ? -6.578 2.098 -16.375 1 94.38 106 GLN A C 1
ATOM 865 O O . GLN A 1 106 ? -7.027 2.67 -17.375 1 94.38 106 GLN A O 1
ATOM 870 N N . ARG A 1 107 ? -5.359 2.164 -15.984 1 95.81 107 ARG A N 1
ATOM 871 C CA . ARG A 1 107 ? -4.281 2.83 -16.719 1 95.81 107 ARG A CA 1
ATOM 872 C C . ARG A 1 107 ? -3.041 1.948 -16.781 1 95.81 107 ARG A C 1
ATOM 874 O O . ARG A 1 107 ? -2.801 1.132 -15.891 1 95.81 107 ARG A O 1
ATOM 881 N N . PRO A 1 108 ? -2.246 2.131 -17.844 1 96.81 108 PRO A N 1
ATOM 882 C CA . PRO A 1 108 ? -1.013 1.348 -17.938 1 96.81 108 PRO A CA 1
ATOM 883 C C . PRO A 1 108 ? -0.018 1.665 -16.828 1 96.81 108 PRO A C 1
ATOM 885 O O . PRO A 1 108 ? 0.017 2.793 -16.328 1 96.81 108 PRO A O 1
ATOM 888 N N . THR A 1 109 ? 0.667 0.701 -16.375 1 95.06 109 THR A N 1
ATOM 889 C CA . THR A 1 109 ? 1.8 0.849 -15.461 1 95.06 109 THR A CA 1
ATOM 890 C C . THR A 1 109 ? 3.021 0.109 -16 1 95.06 109 THR A C 1
ATOM 892 O O . THR A 1 109 ? 2.898 -0.75 -16.875 1 95.06 109 THR A O 1
ATOM 895 N N . PRO A 1 110 ? 4.203 0.452 -15.547 1 95.5 110 PRO A N 1
ATOM 896 C CA . PRO A 1 110 ? 5.402 -0.235 -16.031 1 95.5 110 PRO A CA 1
ATOM 897 C C . PRO A 1 110 ? 5.566 -1.631 -15.43 1 95.5 110 PRO A C 1
ATOM 899 O O . PRO A 1 110 ? 6.59 -2.281 -15.641 1 95.5 110 PRO A O 1
ATOM 902 N N . LEU A 1 111 ? 4.594 -2.127 -14.727 1 97.56 111 LEU A N 1
ATOM 903 C CA . LEU A 1 111 ? 4.723 -3.393 -14.008 1 97.56 111 LEU A CA 1
ATOM 904 C C . LEU A 1 111 ? 4.352 -4.566 -14.914 1 97.56 111 LEU A C 1
ATOM 906 O O . LEU A 1 111 ? 3.451 -4.449 -15.75 1 97.56 111 LEU A O 1
ATOM 910 N N . GLU A 1 112 ? 5.074 -5.648 -14.734 1 98.19 112 GLU A N 1
ATOM 911 C CA . GLU A 1 112 ? 4.797 -6.938 -15.359 1 98.19 112 GLU A CA 1
ATOM 912 C C . GLU A 1 112 ? 4.293 -7.949 -14.336 1 98.19 112 GLU A C 1
ATOM 914 O O . GLU A 1 112 ? 4.801 -8.008 -13.211 1 98.19 112 GLU A O 1
ATOM 919 N N . VAL A 1 113 ? 3.275 -8.672 -14.695 1 98.56 113 VAL A N 1
ATOM 920 C CA . VAL A 1 113 ? 2.785 -9.758 -13.859 1 98.56 113 VAL A CA 1
ATOM 921 C C . VAL A 1 113 ? 3.08 -11.102 -14.531 1 98.56 113 VAL A C 1
ATOM 923 O O . VAL A 1 113 ? 2.717 -11.32 -15.688 1 98.56 113 VAL A O 1
ATOM 926 N N . ILE A 1 114 ? 3.729 -12.008 -13.773 1 98.5 114 ILE A N 1
ATOM 927 C CA . ILE A 1 114 ? 4.223 -13.234 -14.383 1 98.5 114 ILE A CA 1
ATOM 928 C C . ILE A 1 114 ? 4.02 -14.406 -13.422 1 98.5 114 ILE A C 1
ATOM 930 O O . ILE A 1 114 ? 4.148 -14.25 -12.211 1 98.5 114 ILE A O 1
ATOM 934 N N . THR A 1 115 ? 3.646 -15.562 -13.914 1 98.38 115 THR A N 1
ATOM 935 C CA . THR A 1 115 ? 3.596 -16.781 -13.109 1 98.38 115 THR A CA 1
ATOM 936 C C . THR A 1 115 ? 4.934 -17.516 -13.148 1 98.38 115 THR A C 1
ATOM 938 O O . THR A 1 115 ? 5.574 -17.594 -14.195 1 98.38 115 THR A O 1
ATOM 941 N N . PHE A 1 116 ? 5.363 -18.062 -12.008 1 97.81 116 PHE A N 1
ATOM 942 C CA . PHE A 1 116 ? 6.66 -18.719 -11.891 1 97.81 116 PHE A CA 1
ATOM 943 C C . PHE A 1 116 ? 6.543 -20.203 -12.188 1 97.81 116 PHE A C 1
ATOM 945 O O . PHE A 1 116 ? 7.543 -20.859 -12.469 1 97.81 116 PHE A O 1
ATOM 952 N N . GLU A 1 117 ? 5.414 -20.797 -12.062 1 97.44 117 GLU A N 1
ATOM 953 C CA . GLU A 1 117 ? 5.086 -22.219 -12.25 1 97.44 117 GLU A CA 1
ATOM 954 C C . GLU A 1 117 ? 3.666 -22.375 -12.781 1 97.44 117 GLU A C 1
ATOM 956 O O . GLU A 1 117 ? 2.893 -21.422 -12.828 1 97.44 117 GLU A O 1
ATOM 961 N N . PRO A 1 118 ? 3.395 -23.609 -13.289 1 97.75 118 PRO A N 1
ATOM 962 C CA . PRO A 1 118 ? 1.987 -23.828 -13.633 1 97.75 118 PRO A CA 1
ATOM 963 C C . PRO A 1 118 ? 1.043 -23.484 -12.477 1 97.75 118 PRO A C 1
ATOM 965 O O . PRO A 1 118 ? 1.226 -23.984 -11.359 1 97.75 118 PRO A O 1
ATOM 968 N N . SER A 1 119 ? 0.086 -22.562 -12.781 1 97.31 119 SER A N 1
ATOM 969 C CA . SER A 1 119 ? -0.749 -22.031 -11.711 1 97.31 119 SER A CA 1
ATOM 970 C C . SER A 1 119 ? -2.227 -22.078 -12.086 1 97.31 119 SER A C 1
ATOM 972 O O . SER A 1 119 ? -2.572 -22.156 -13.266 1 97.31 119 SER A O 1
ATOM 974 N N . GLU A 1 120 ? -3.039 -22.203 -11.078 1 97.12 120 GLU A N 1
ATOM 975 C CA . GLU A 1 120 ? -4.484 -22.016 -11.164 1 97.12 120 GLU A CA 1
ATOM 976 C C . GLU A 1 120 ? -4.918 -20.734 -10.469 1 97.12 120 GLU A C 1
ATOM 978 O O . GLU A 1 120 ? -4.676 -20.547 -9.273 1 97.12 120 GLU A O 1
ATOM 983 N N . LEU A 1 121 ? -5.559 -19.875 -11.242 1 97.06 121 LEU A N 1
ATOM 984 C CA . LEU A 1 121 ? -5.957 -18.562 -10.734 1 97.06 121 LEU A CA 1
ATOM 985 C C . LEU A 1 121 ? -7.469 -18.391 -10.812 1 97.06 121 LEU A C 1
ATOM 987 O O . LEU A 1 121 ? -8.086 -18.734 -11.82 1 97.06 121 LEU A O 1
ATOM 991 N N . PHE A 1 122 ? -8.039 -17.969 -9.727 1 95.44 122 PHE A N 1
ATOM 992 C CA . PHE A 1 122 ? -9.344 -17.344 -9.852 1 95.44 122 PHE A CA 1
ATOM 993 C C . PHE A 1 122 ? -9.203 -15.875 -10.25 1 95.44 122 PHE A C 1
ATOM 995 O O . PHE A 1 122 ? -8.398 -15.141 -9.664 1 95.44 122 PHE A O 1
ATOM 1002 N N . ARG A 1 123 ? -9.945 -15.445 -11.211 1 96.06 123 ARG A N 1
ATOM 1003 C CA . ARG A 1 123 ? -9.805 -14.039 -11.57 1 96.06 123 ARG A CA 1
ATOM 1004 C C . ARG A 1 123 ? -11.172 -13.414 -11.859 1 96.06 123 ARG A C 1
ATOM 1006 O O . ARG A 1 123 ? -12.102 -14.109 -12.266 1 96.06 123 ARG A O 1
ATOM 1013 N N . ILE A 1 124 ? -11.234 -12.148 -11.586 1 93.62 124 ILE A N 1
ATOM 1014 C CA . ILE A 1 124 ? -12.438 -11.359 -11.82 1 93.62 124 ILE A CA 1
ATOM 1015 C C . ILE A 1 124 ? -12.094 -10.141 -12.672 1 93.62 124 ILE A C 1
ATOM 1017 O O . ILE A 1 124 ? -11.07 -9.484 -12.453 1 93.62 124 ILE A O 1
ATOM 1021 N N . SER A 1 125 ? -12.969 -9.914 -13.664 1 95.06 125 SER A N 1
ATOM 1022 C CA . SER A 1 125 ? -12.758 -8.742 -14.508 1 95.06 125 SER A CA 1
ATOM 1023 C C . SER A 1 125 ? -13.094 -7.457 -13.766 1 95.06 125 SER A C 1
ATOM 1025 O O . SER A 1 125 ? -13.82 -7.48 -12.766 1 95.06 125 SER A O 1
ATOM 1027 N N . LYS A 1 126 ? -12.547 -6.363 -14.266 1 92.75 126 LYS A N 1
ATOM 1028 C CA . LYS A 1 126 ? -12.859 -5.062 -13.68 1 92.75 126 LYS A CA 1
ATOM 1029 C C . LYS A 1 126 ? -14.359 -4.793 -13.719 1 92.75 126 LYS A C 1
ATOM 1031 O O . LYS A 1 126 ? -14.93 -4.293 -12.742 1 92.75 126 LYS A O 1
ATOM 1036 N N . THR A 1 127 ? -14.992 -5.117 -14.773 1 91.62 127 THR A N 1
ATOM 1037 C CA . THR A 1 127 ? -16.422 -4.93 -14.93 1 91.62 127 THR A CA 1
ATOM 1038 C C . THR A 1 127 ? -17.188 -5.691 -13.852 1 91.62 127 THR A C 1
ATOM 1040 O O . THR A 1 127 ? -18.062 -5.125 -13.188 1 91.62 127 THR A O 1
ATOM 1043 N N . ASN A 1 128 ? -16.828 -6.93 -13.648 1 90.94 128 ASN A N 1
ATOM 1044 C CA . ASN A 1 128 ? -17.531 -7.75 -12.664 1 90.94 128 ASN A CA 1
ATOM 1045 C C . ASN A 1 128 ? -17.172 -7.344 -11.234 1 90.94 128 ASN A C 1
ATOM 1047 O O . ASN A 1 128 ? -18 -7.426 -10.336 1 90.94 128 ASN A O 1
ATOM 1051 N N . PHE A 1 129 ? -15.945 -6.914 -11.055 1 88.06 129 PHE A N 1
ATOM 1052 C CA . PHE A 1 129 ? -15.523 -6.391 -9.766 1 88.06 129 PHE A CA 1
ATOM 1053 C C . PHE A 1 129 ? -16.359 -5.176 -9.367 1 88.06 129 PHE A C 1
ATOM 1055 O O . PHE A 1 129 ? -16.781 -5.055 -8.219 1 88.06 129 PHE A O 1
ATOM 1062 N N . ASP A 1 130 ? -16.625 -4.379 -10.312 1 83.62 130 ASP A N 1
ATOM 1063 C CA . ASP A 1 130 ? -17.438 -3.189 -10.062 1 83.62 130 ASP A CA 1
ATOM 1064 C C . ASP A 1 130 ? -18.891 -3.564 -9.773 1 83.62 130 ASP A C 1
ATOM 1066 O O . ASP A 1 130 ? -19.562 -2.912 -8.969 1 83.62 130 ASP A O 1
ATOM 1070 N N . LYS A 1 131 ? -19.328 -4.586 -10.344 1 83.5 131 LYS A N 1
ATOM 1071 C CA . LYS A 1 131 ? -20.688 -5.074 -10.094 1 83.5 131 LYS A CA 1
ATOM 1072 C C . LYS A 1 131 ? -20.828 -5.621 -8.68 1 83.5 131 LYS A C 1
ATOM 1074 O O . LYS A 1 131 ? -21.875 -5.48 -8.055 1 83.5 131 LYS A O 1
ATOM 1079 N N . LEU A 1 132 ? -19.75 -6.332 -8.281 1 79 132 LEU A N 1
ATOM 1080 C CA . LEU A 1 132 ? -19.734 -6.883 -6.93 1 79 132 LEU A CA 1
ATOM 1081 C C . LEU A 1 132 ? -20 -5.789 -5.898 1 79 132 LEU A C 1
ATOM 1083 O O . LEU A 1 132 ? -20.75 -5.996 -4.945 1 79 132 LEU A O 1
ATOM 1087 N N . SER A 1 133 ? -19.422 -4.672 -6.035 1 73 133 SER A N 1
ATOM 1088 C CA . SER A 1 133 ? -19.469 -3.568 -5.082 1 73 133 SER A CA 1
ATOM 1089 C C . SER A 1 133 ? -20.828 -2.861 -5.121 1 73 133 SER A C 1
ATOM 1091 O O . SER A 1 133 ? -21.266 -2.291 -4.121 1 73 133 SER A O 1
ATOM 1093 N N . SER A 1 134 ? -21.438 -2.936 -6.199 1 72.06 134 SER A N 1
ATOM 1094 C CA . SER A 1 134 ? -22.688 -2.195 -6.371 1 72.06 134 SER A CA 1
ATOM 1095 C C . SER A 1 134 ? -23.891 -3.041 -5.973 1 72.06 134 SER A C 1
ATOM 1097 O O . SER A 1 134 ? -24.953 -2.504 -5.617 1 72.06 134 SER A O 1
ATOM 1099 N N . ASN A 1 135 ? -23.641 -4.25 -5.938 1 64.5 135 ASN A N 1
ATOM 1100 C CA . ASN A 1 135 ? -24.891 -5.008 -5.938 1 64.5 135 ASN A CA 1
ATOM 1101 C C . ASN A 1 135 ? -24.953 -5.98 -4.766 1 64.5 135 ASN A C 1
ATOM 1103 O O . ASN A 1 135 ? -25.938 -6.691 -4.598 1 64.5 135 ASN A O 1
ATOM 1107 N N . THR A 1 136 ? -23.859 -6.035 -4.137 1 64.12 136 THR A N 1
ATOM 1108 C CA . THR A 1 136 ? -23.969 -7.121 -3.168 1 64.12 136 THR A CA 1
ATOM 1109 C C . THR A 1 136 ? -23.656 -6.617 -1.76 1 64.12 136 THR A C 1
ATOM 1111 O O . THR A 1 136 ? -22.922 -5.645 -1.587 1 64.12 136 THR A O 1
ATOM 1114 N N . GLU A 1 137 ? -24.469 -7.273 -0.986 1 68.75 137 GLU A N 1
ATOM 1115 C CA . GLU A 1 137 ? -24.328 -6.965 0.435 1 68.75 137 GLU A CA 1
ATOM 1116 C C . GLU A 1 137 ? -22.875 -7.09 0.887 1 68.75 137 GLU A C 1
ATOM 1118 O O . GLU A 1 137 ? -22.406 -6.297 1.7 1 68.75 137 GLU A O 1
ATOM 1123 N N . PHE A 1 138 ? -22.172 -8.023 0.225 1 77.81 138 PHE A N 1
ATOM 1124 C CA . PHE A 1 138 ? -20.844 -8.344 0.751 1 77.81 138 PHE A CA 1
ATOM 1125 C C . PHE A 1 138 ? -19.766 -7.887 -0.21 1 77.81 138 PHE A C 1
ATOM 1127 O O . PHE A 1 138 ? -18.578 -7.977 0.102 1 77.81 138 PHE A O 1
ATOM 1134 N N . GLY A 1 139 ? -20.188 -7.348 -1.283 1 80.06 139 GLY A N 1
ATOM 1135 C CA . GLY A 1 139 ? -19.203 -6.984 -2.299 1 80.06 139 GLY A CA 1
ATOM 1136 C C . GLY A 1 139 ? -18.25 -5.902 -1.846 1 80.06 139 GLY A C 1
ATOM 1137 O O . GLY A 1 139 ? -17.031 -6.039 -2.004 1 80.06 139 GLY A O 1
ATOM 1138 N N . ASP A 1 140 ? -18.812 -4.918 -1.233 1 81.44 140 ASP A N 1
ATOM 1139 C CA . ASP A 1 140 ? -17.984 -3.811 -0.759 1 81.44 140 ASP A CA 1
ATOM 1140 C C . ASP A 1 140 ? -17.062 -4.262 0.359 1 81.44 140 ASP A C 1
ATOM 1142 O O . ASP A 1 140 ? -15.914 -3.797 0.45 1 81.44 140 ASP A O 1
ATOM 1146 N N . LYS A 1 141 ? -17.562 -5.145 1.072 1 82.81 141 LYS A N 1
ATOM 1147 C CA . LYS A 1 141 ? -16.734 -5.656 2.164 1 82.81 141 LYS A CA 1
ATOM 1148 C C . LYS A 1 141 ? -15.555 -6.465 1.632 1 82.81 141 LYS A C 1
ATOM 1150 O O . LYS A 1 141 ? -14.438 -6.332 2.123 1 82.81 141 LYS A O 1
ATOM 1155 N N . ILE A 1 142 ? -15.805 -7.266 0.711 1 82 142 ILE A N 1
ATOM 1156 C CA . ILE A 1 142 ? -14.75 -8.07 0.1 1 82 142 ILE A CA 1
ATOM 1157 C C . ILE A 1 142 ? -13.695 -7.152 -0.522 1 82 142 ILE A C 1
ATOM 1159 O O . ILE A 1 142 ? -12.492 -7.352 -0.326 1 82 142 ILE A O 1
ATOM 1163 N N . CYS A 1 143 ? -14.195 -6.148 -1.21 1 84.31 143 CYS A N 1
ATOM 1164 C CA . CYS A 1 143 ? -13.281 -5.211 -1.854 1 84.31 143 CYS A CA 1
ATOM 1165 C C . CYS A 1 143 ? -12.469 -4.445 -0.818 1 84.31 143 CYS A C 1
ATOM 1167 O O . CYS A 1 143 ? -11.266 -4.227 -1.003 1 84.31 143 CYS A O 1
ATOM 1169 N N . ARG A 1 144 ? -13.109 -4.062 0.213 1 86 144 ARG A N 1
ATOM 1170 C CA . ARG A 1 144 ? -12.445 -3.367 1.309 1 86 144 ARG A CA 1
ATOM 1171 C C . ARG A 1 144 ? -11.336 -4.227 1.912 1 86 144 ARG A C 1
ATOM 1173 O O . ARG A 1 144 ? -10.203 -3.768 2.062 1 86 144 ARG A O 1
ATOM 1180 N N . PHE A 1 145 ? -11.602 -5.418 2.143 1 84.94 145 PHE A N 1
ATOM 1181 C CA . PHE A 1 145 ? -10.641 -6.293 2.807 1 84.94 145 PHE A CA 1
ATOM 1182 C C . PHE A 1 145 ? -9.5 -6.652 1.867 1 84.94 145 PHE A C 1
ATOM 1184 O O . PHE A 1 145 ? -8.352 -6.797 2.301 1 84.94 145 PHE A O 1
ATOM 1191 N N . ALA A 1 146 ? -9.852 -6.852 0.639 1 85.88 146 ALA A N 1
ATOM 1192 C CA . ALA A 1 146 ? -8.797 -7.07 -0.343 1 85.88 146 ALA A CA 1
ATOM 1193 C C . ALA A 1 146 ? -7.828 -5.891 -0.382 1 85.88 146 ALA A C 1
ATOM 1195 O O . ALA A 1 146 ? -6.609 -6.078 -0.316 1 85.88 146 ALA A O 1
ATOM 1196 N N . SER A 1 147 ? -8.406 -4.715 -0.381 1 91.25 147 SER A N 1
ATOM 1197 C CA . SER A 1 147 ? -7.594 -3.508 -0.465 1 91.25 147 SER A CA 1
ATOM 1198 C C . SER A 1 147 ? -6.785 -3.297 0.81 1 91.25 147 SER A C 1
ATOM 1200 O O . SER A 1 147 ? -5.602 -2.951 0.751 1 91.25 147 SER A O 1
ATOM 1202 N N . GLU A 1 148 ? -7.406 -3.506 1.901 1 91.5 148 GLU A N 1
ATOM 1203 C CA . GLU A 1 148 ? -6.719 -3.357 3.18 1 91.5 148 GLU A CA 1
ATOM 1204 C C . GLU A 1 148 ? -5.586 -4.371 3.314 1 91.5 148 GLU A C 1
ATOM 1206 O O . GLU A 1 148 ? -4.488 -4.027 3.766 1 91.5 148 GLU A O 1
ATOM 1211 N N . GLY A 1 149 ? -5.879 -5.562 2.904 1 90.12 149 GLY A N 1
ATOM 1212 C CA . GLY A 1 149 ? -4.855 -6.598 2.941 1 90.12 149 GLY A CA 1
ATOM 1213 C C . GLY A 1 149 ? -3.66 -6.281 2.061 1 90.12 149 GLY A C 1
ATOM 1214 O O . GLY A 1 149 ? -2.514 -6.492 2.465 1 90.12 149 GLY A O 1
ATOM 1215 N N . LEU A 1 150 ? -3.971 -5.816 0.916 1 92.56 150 LEU A N 1
ATOM 1216 C CA . LEU A 1 150 ? -2.904 -5.469 -0.019 1 92.56 150 LEU A CA 1
ATOM 1217 C C . LEU A 1 150 ? -2.084 -4.293 0.504 1 92.56 150 LEU A C 1
ATOM 1219 O O . LEU A 1 150 ? -0.862 -4.266 0.345 1 92.56 150 LEU A O 1
ATOM 1223 N N . PHE A 1 151 ? -2.709 -3.365 1.134 1 94.75 151 PHE A N 1
ATOM 1224 C CA . PHE A 1 151 ? -1.994 -2.254 1.748 1 94.75 151 PHE A CA 1
ATOM 1225 C C . PHE A 1 151 ? -1.067 -2.75 2.852 1 94.75 151 PHE A C 1
ATOM 1227 O O . PHE A 1 151 ? 0.097 -2.35 2.918 1 94.75 151 PHE A O 1
ATOM 1234 N N . ILE A 1 152 ? -1.598 -3.537 3.688 1 93.88 152 ILE A N 1
ATOM 1235 C CA . ILE A 1 152 ? -0.82 -4.059 4.809 1 93.88 152 ILE A CA 1
ATOM 1236 C C . ILE A 1 152 ? 0.414 -4.789 4.285 1 93.88 152 ILE A C 1
ATOM 1238 O O . ILE A 1 152 ? 1.515 -4.621 4.812 1 93.88 152 ILE A O 1
ATOM 1242 N N . HIS A 1 153 ? 0.201 -5.547 3.303 1 92.69 153 HIS A N 1
ATOM 1243 C CA . HIS A 1 153 ? 1.307 -6.266 2.684 1 92.69 153 HIS A CA 1
ATOM 1244 C C . HIS A 1 153 ? 2.404 -5.309 2.23 1 92.69 153 HIS A C 1
ATOM 1246 O O . HIS A 1 153 ? 3.582 -5.527 2.518 1 92.69 153 HIS A O 1
ATOM 1252 N N . LYS A 1 154 ? 2.014 -4.27 1.6 1 94.88 154 LYS A N 1
ATOM 1253 C CA . LYS A 1 154 ? 2.967 -3.287 1.094 1 94.88 154 LYS A CA 1
ATOM 1254 C C . LYS A 1 154 ? 3.672 -2.564 2.238 1 94.88 154 LYS A C 1
ATOM 1256 O O . LYS A 1 154 ? 4.883 -2.338 2.184 1 94.88 154 LYS A O 1
ATOM 1261 N N . GLN A 1 155 ? 2.908 -2.189 3.193 1 95.62 155 GLN A N 1
ATOM 1262 C CA . GLN A 1 155 ? 3.479 -1.479 4.332 1 95.62 155 GLN A CA 1
ATOM 1263 C C . GLN A 1 155 ? 4.457 -2.365 5.102 1 95.62 155 GLN A C 1
ATOM 1265 O O . GLN A 1 155 ? 5.539 -1.918 5.48 1 95.62 155 GLN A O 1
ATOM 1270 N N . LYS A 1 156 ? 4.105 -3.574 5.301 1 94.25 156 LYS A N 1
ATOM 1271 C CA . LYS A 1 156 ? 4.988 -4.52 5.977 1 94.25 156 LYS A CA 1
ATOM 1272 C C . LYS A 1 156 ? 6.289 -4.707 5.199 1 94.25 156 LYS A C 1
ATOM 1274 O O . LYS A 1 156 ? 7.371 -4.742 5.789 1 94.25 156 LYS A O 1
ATOM 1279 N N . GLN A 1 157 ? 6.148 -4.852 3.961 1 94.5 157 GLN A N 1
ATOM 1280 C CA . GLN A 1 157 ? 7.332 -4.98 3.117 1 94.5 157 GLN A CA 1
ATOM 1281 C C . GLN A 1 157 ? 8.258 -3.775 3.279 1 94.5 157 GLN A C 1
ATOM 1283 O O . GLN A 1 157 ? 9.477 -3.93 3.398 1 94.5 157 GLN A O 1
ATOM 1288 N N . GLN A 1 158 ? 7.703 -2.602 3.281 1 95.94 158 GLN A N 1
ATOM 1289 C CA . GLN A 1 158 ? 8.492 -1.387 3.436 1 95.94 158 GLN A CA 1
ATOM 1290 C C . GLN A 1 158 ? 9.203 -1.361 4.785 1 95.94 158 GLN A C 1
ATOM 1292 O O . GLN A 1 158 ? 10.391 -1.052 4.863 1 95.94 158 GLN A O 1
ATOM 1297 N N . ILE A 1 159 ? 8.531 -1.729 5.801 1 95.44 159 ILE A N 1
ATOM 1298 C CA . ILE A 1 159 ? 9.102 -1.762 7.145 1 95.44 159 ILE A CA 1
ATOM 1299 C C . ILE A 1 159 ? 10.219 -2.799 7.203 1 95.44 159 ILE A C 1
ATOM 1301 O O . ILE A 1 159 ? 11.281 -2.541 7.77 1 95.44 159 ILE A O 1
ATOM 1305 N N . ASP A 1 160 ? 9.992 -3.963 6.633 1 95.25 160 ASP A N 1
ATOM 1306 C CA . ASP A 1 160 ? 10.992 -5.023 6.629 1 95.25 160 ASP A CA 1
ATOM 1307 C C . ASP A 1 160 ? 12.258 -4.578 5.902 1 95.25 160 ASP A C 1
ATOM 1309 O O . ASP A 1 160 ? 13.367 -4.852 6.359 1 95.25 160 ASP A O 1
ATOM 1313 N N . ILE A 1 161 ? 12.07 -3.912 4.805 1 95.12 161 ILE A N 1
ATOM 1314 C CA . ILE A 1 161 ? 13.195 -3.434 4.016 1 95.12 161 ILE A CA 1
ATOM 1315 C C . ILE A 1 161 ? 14.016 -2.443 4.84 1 95.12 161 ILE A C 1
ATOM 1317 O O . ILE A 1 161 ? 15.25 -2.441 4.773 1 95.12 161 ILE A O 1
ATOM 1321 N N . LEU A 1 162 ? 13.367 -1.658 5.648 1 94.19 162 LEU A N 1
ATOM 1322 C CA . LEU A 1 162 ? 14.023 -0.606 6.418 1 94.19 162 LEU A CA 1
ATOM 1323 C C . LEU A 1 162 ? 14.633 -1.167 7.695 1 94.19 162 LEU A C 1
ATOM 1325 O O . LEU A 1 162 ? 15.57 -0.585 8.25 1 94.19 162 LEU A O 1
ATOM 1329 N N . SER A 1 163 ? 14.195 -2.332 8.156 1 95 163 SER A N 1
ATOM 1330 C CA . SER A 1 163 ? 14.539 -2.752 9.516 1 95 163 SER A CA 1
ATOM 1331 C C . SER A 1 163 ? 15.367 -4.031 9.5 1 95 163 SER A C 1
ATOM 1333 O O . SER A 1 163 ? 15.984 -4.383 10.508 1 95 163 SER A O 1
ATOM 1335 N N . LYS A 1 164 ? 15.367 -4.719 8.391 1 95.88 164 LYS A N 1
ATOM 1336 C CA . LYS A 1 164 ? 16.016 -6.031 8.359 1 95.88 164 LYS A CA 1
ATOM 1337 C C . LYS A 1 164 ? 17.031 -6.121 7.227 1 95.88 164 LYS A C 1
ATOM 1339 O O . LYS A 1 164 ? 16.859 -5.473 6.188 1 95.88 164 LYS A O 1
ATOM 1344 N N . THR A 1 165 ? 18 -6.918 7.422 1 95.88 165 THR A N 1
ATOM 1345 C CA . THR A 1 165 ? 18.969 -7.223 6.367 1 95.88 165 THR A CA 1
ATOM 1346 C C . THR A 1 165 ? 18.375 -8.188 5.348 1 95.88 165 THR A C 1
ATOM 1348 O O . THR A 1 165 ? 17.344 -8.812 5.609 1 95.88 165 THR A O 1
ATOM 1351 N N . ALA A 1 166 ? 19.031 -8.281 4.25 1 95.5 166 ALA A N 1
ATOM 1352 C CA . ALA A 1 166 ? 18.609 -9.234 3.23 1 95.5 166 ALA A CA 1
ATOM 1353 C C . ALA A 1 166 ? 18.578 -10.656 3.787 1 95.5 166 ALA A C 1
ATOM 1355 O O . ALA A 1 166 ? 17.672 -11.43 3.48 1 95.5 166 ALA A O 1
ATOM 1356 N N . THR A 1 167 ? 19.562 -10.969 4.582 1 95.88 167 THR A N 1
ATOM 1357 C CA . THR A 1 167 ? 19.625 -12.297 5.184 1 95.88 167 THR A CA 1
ATOM 1358 C C . THR A 1 167 ? 18.438 -12.539 6.098 1 95.88 167 THR A C 1
ATOM 1360 O O . THR A 1 167 ? 17.797 -13.586 6.023 1 95.88 167 THR A O 1
ATOM 1363 N N . GLU A 1 168 ? 18.109 -11.617 6.926 1 96.56 168 GLU A N 1
ATOM 1364 C CA . GLU A 1 168 ? 16.969 -11.734 7.828 1 96.56 168 GLU A CA 1
ATOM 1365 C C . GLU A 1 168 ? 15.656 -11.883 7.047 1 96.56 168 GLU A C 1
ATOM 1367 O O . GLU A 1 168 ? 14.805 -12.695 7.406 1 96.56 168 GLU A O 1
ATOM 1372 N N . ARG A 1 169 ? 15.555 -11.078 6.008 1 96.25 169 ARG A N 1
ATOM 1373 C CA . ARG A 1 169 ? 14.352 -11.141 5.184 1 96.25 169 ARG A CA 1
ATOM 1374 C C . ARG A 1 169 ? 14.258 -12.477 4.461 1 96.25 169 ARG A C 1
ATOM 1376 O O . ARG A 1 169 ? 13.164 -13.016 4.281 1 96.25 169 ARG A O 1
ATOM 1383 N N . TYR A 1 170 ? 15.328 -13.023 4.047 1 95.69 170 TYR A N 1
ATOM 1384 C CA . TYR A 1 170 ? 15.328 -14.336 3.412 1 95.69 170 TYR A CA 1
ATOM 1385 C C . TYR A 1 170 ? 14.859 -15.414 4.383 1 95.69 170 TYR A C 1
ATOM 1387 O O . TYR A 1 170 ? 14.062 -16.281 4.016 1 95.69 170 TYR A O 1
ATOM 1395 N N . ILE A 1 171 ? 15.344 -15.383 5.531 1 94.5 171 ILE A N 1
ATOM 1396 C CA . ILE A 1 171 ? 14.984 -16.359 6.547 1 94.5 171 ILE A CA 1
ATOM 1397 C C . ILE A 1 171 ? 13.477 -16.297 6.812 1 94.5 171 ILE A C 1
ATOM 1399 O O . ILE A 1 171 ? 12.82 -17.344 6.918 1 94.5 171 ILE A O 1
ATOM 1403 N N . GLU A 1 172 ? 12.945 -15.133 6.922 1 93.69 172 GLU A N 1
ATOM 1404 C CA . GLU A 1 172 ? 11.508 -14.969 7.121 1 93.69 172 GLU A CA 1
ATOM 1405 C C . GLU A 1 172 ? 10.727 -15.508 5.93 1 93.69 172 GLU A C 1
ATOM 1407 O O . GLU A 1 172 ? 9.688 -16.156 6.109 1 93.69 172 GLU A O 1
ATOM 1412 N N . LEU A 1 173 ? 11.203 -15.172 4.73 1 92.62 173 LEU A N 1
ATOM 1413 C CA . LEU A 1 173 ? 10.57 -15.672 3.514 1 92.62 173 LEU A CA 1
ATOM 1414 C C . LEU A 1 173 ? 10.562 -17.188 3.494 1 92.62 173 LEU A C 1
ATOM 1416 O O . LEU A 1 173 ? 9.555 -17.812 3.129 1 92.62 173 LEU A O 1
ATOM 1420 N N . GLN A 1 174 ? 11.594 -17.766 3.846 1 91.56 174 GLN A N 1
ATOM 1421 C CA . GLN A 1 174 ? 11.719 -19.219 3.877 1 91.56 174 GLN A CA 1
ATOM 1422 C C . GLN A 1 174 ? 10.781 -19.828 4.914 1 91.56 174 GLN A C 1
ATOM 1424 O O . GLN A 1 174 ? 10.258 -20.922 4.715 1 91.56 174 GLN A O 1
ATOM 1429 N N . ALA A 1 175 ? 10.695 -19.188 6.027 1 91.06 175 ALA A N 1
ATOM 1430 C CA . ALA A 1 175 ? 9.781 -19.672 7.062 1 91.06 175 ALA A CA 1
ATOM 1431 C C . ALA A 1 175 ? 8.336 -19.656 6.57 1 91.06 175 ALA A C 1
ATOM 1433 O O . ALA A 1 175 ? 7.562 -20.562 6.879 1 91.06 175 ALA A O 1
ATOM 1434 N N . GLU A 1 176 ? 7.969 -18.641 5.816 1 88.56 176 GLU A N 1
ATOM 1435 C CA . GLU A 1 176 ? 6.617 -18.5 5.285 1 88.56 176 GLU A CA 1
ATOM 1436 C C . GLU A 1 176 ? 6.387 -19.453 4.113 1 88.56 176 GLU A C 1
AT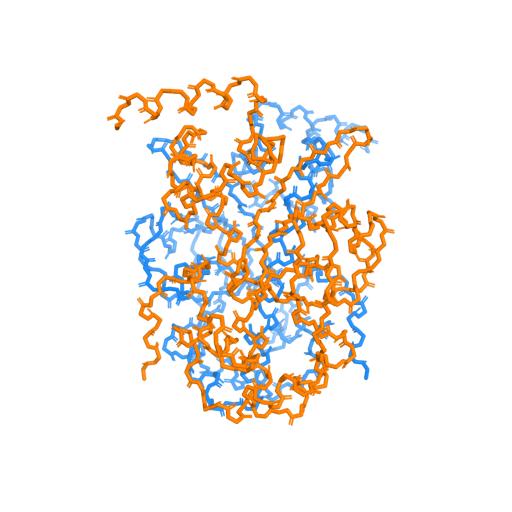OM 1438 O O . GLU A 1 176 ? 5.281 -19.969 3.939 1 88.56 176 GLU A O 1
ATOM 1443 N N . GLN A 1 177 ? 7.438 -19.578 3.385 1 90.62 177 GLN A N 1
ATOM 1444 C CA . GLN A 1 177 ? 7.41 -20.453 2.217 1 90.62 177 GLN A CA 1
ATOM 1445 C C . GLN A 1 177 ? 8.609 -21.391 2.209 1 90.62 177 GLN A C 1
ATOM 1447 O O . GLN A 1 177 ? 9.562 -21.188 1.458 1 90.62 177 GLN A O 1
ATOM 1452 N N . PRO A 1 178 ? 8.43 -22.469 2.854 1 89.38 178 PRO A N 1
ATOM 1453 C CA . PRO A 1 178 ? 9.562 -23.391 3.016 1 89.38 178 PRO A CA 1
ATOM 1454 C C . PRO A 1 178 ? 10.062 -23.953 1.686 1 89.38 178 PRO A C 1
ATOM 1456 O O . PRO A 1 178 ? 11.234 -24.312 1.563 1 89.38 178 PRO A O 1
ATOM 1459 N N . THR A 1 179 ? 9.164 -24.047 0.698 1 89.19 179 THR A N 1
ATOM 1460 C CA . THR A 1 179 ? 9.555 -24.625 -0.584 1 89.19 179 THR A CA 1
ATOM 1461 C C . THR A 1 179 ? 9.852 -23.531 -1.604 1 89.19 179 THR A C 1
ATOM 1463 O O . THR A 1 179 ? 9.789 -23.766 -2.812 1 89.19 179 THR A O 1
ATOM 1466 N N . ILE A 1 180 ? 10.203 -22.391 -1.104 1 89.06 180 ILE A N 1
ATOM 1467 C CA . ILE A 1 180 ? 10.352 -21.219 -1.97 1 89.06 180 ILE A CA 1
ATOM 1468 C C . ILE A 1 180 ? 11.461 -21.469 -2.986 1 89.06 180 ILE A C 1
ATOM 1470 O O . ILE A 1 180 ? 11.336 -21.109 -4.16 1 89.06 180 ILE A O 1
ATOM 1474 N N . ILE A 1 181 ? 12.492 -22.094 -2.564 1 86.88 181 ILE A N 1
ATOM 1475 C CA . ILE A 1 181 ? 13.664 -22.281 -3.414 1 86.88 181 ILE A CA 1
ATOM 1476 C C . ILE A 1 181 ? 13.328 -23.234 -4.559 1 86.88 181 ILE A C 1
ATOM 1478 O O . ILE A 1 181 ? 13.875 -23.109 -5.656 1 86.88 181 ILE A O 1
ATOM 1482 N N . GLN A 1 182 ? 12.461 -24.094 -4.309 1 89.31 182 GLN A N 1
ATOM 1483 C CA . GLN A 1 182 ? 12.055 -25.078 -5.316 1 89.31 182 GLN A CA 1
ATOM 1484 C C . GLN A 1 182 ? 11.023 -24.484 -6.273 1 89.31 182 GLN A C 1
ATOM 1486 O O . GLN A 1 182 ? 10.953 -24.875 -7.438 1 89.31 182 GLN A O 1
ATOM 1491 N N . ARG A 1 183 ? 10.375 -23.516 -5.855 1 93.19 183 ARG A N 1
ATOM 1492 C CA . ARG A 1 183 ? 9.188 -23.094 -6.578 1 93.19 183 ARG A CA 1
ATOM 1493 C C . ARG A 1 183 ? 9.43 -21.766 -7.289 1 93.19 183 ARG A C 1
ATOM 1495 O O . ARG A 1 183 ? 8.719 -21.422 -8.242 1 93.19 183 ARG A O 1
ATOM 1502 N N . THR A 1 184 ? 10.406 -21.016 -6.852 1 95.94 184 THR A N 1
ATOM 1503 C CA . THR A 1 184 ? 10.641 -19.672 -7.359 1 95.94 184 THR A CA 1
ATOM 1504 C C . THR A 1 184 ? 12.062 -19.547 -7.91 1 95.94 184 THR A C 1
ATOM 1506 O O . THR A 1 184 ? 13.031 -19.828 -7.207 1 95.94 184 THR A O 1
ATOM 1509 N N . PRO A 1 185 ? 12.172 -19.141 -9.18 1 95.12 185 PRO A N 1
ATOM 1510 C CA . PRO A 1 185 ? 13.523 -18.938 -9.711 1 95.12 185 PRO A CA 1
ATOM 1511 C C . PRO A 1 185 ? 14.367 -18.016 -8.836 1 95.12 185 PRO A C 1
ATOM 1513 O O . PRO A 1 185 ? 13.875 -17 -8.359 1 95.12 185 PRO A O 1
ATOM 1516 N N . GLN A 1 186 ? 15.594 -18.375 -8.727 1 94.56 186 GLN A N 1
ATOM 1517 C CA . GLN A 1 186 ? 16.516 -17.672 -7.832 1 94.56 186 GLN A CA 1
ATOM 1518 C C . GLN A 1 186 ? 16.625 -16.203 -8.203 1 94.56 186 GLN A C 1
ATOM 1520 O O . GLN A 1 186 ? 16.781 -15.344 -7.336 1 94.56 186 GLN A O 1
ATOM 1525 N N . LYS A 1 187 ? 16.594 -15.953 -9.5 1 95.12 187 LYS A N 1
ATOM 1526 C CA . LYS A 1 187 ? 16.75 -14.578 -9.961 1 95.12 187 LYS A CA 1
ATOM 1527 C C . LYS A 1 187 ? 15.656 -13.68 -9.391 1 95.12 187 LYS A C 1
ATOM 1529 O O . LYS A 1 187 ? 15.914 -12.523 -9.039 1 95.12 187 LYS A O 1
ATOM 1534 N N . TYR A 1 188 ? 14.453 -14.164 -9.25 1 96.62 188 TYR A N 1
ATOM 1535 C CA . TYR A 1 188 ? 13.344 -13.391 -8.711 1 96.62 188 TYR A CA 1
ATOM 1536 C C . TYR A 1 188 ? 13.492 -13.203 -7.207 1 96.62 188 TYR A C 1
ATOM 1538 O O . TYR A 1 188 ? 13.219 -12.117 -6.68 1 96.62 188 TYR A O 1
ATOM 1546 N N . ILE A 1 189 ? 13.922 -14.25 -6.559 1 97.06 189 ILE A N 1
ATOM 1547 C CA . ILE A 1 189 ? 14.125 -14.172 -5.117 1 97.06 189 ILE A CA 1
ATOM 1548 C C . ILE A 1 189 ? 15.227 -13.164 -4.805 1 97.06 189 ILE A C 1
ATOM 1550 O O . ILE A 1 189 ? 15.062 -12.312 -3.93 1 97.06 189 ILE A O 1
ATOM 1554 N N . ALA A 1 190 ? 16.375 -13.281 -5.531 1 97.19 190 ALA A N 1
ATOM 1555 C CA . ALA A 1 190 ? 17.5 -12.367 -5.336 1 97.19 190 ALA A CA 1
ATOM 1556 C C . ALA A 1 190 ? 17.078 -10.922 -5.582 1 97.19 190 ALA A C 1
ATOM 1558 O O . ALA A 1 190 ? 17.406 -10.031 -4.793 1 97.19 190 ALA A O 1
ATOM 1559 N N . SER A 1 191 ? 16.344 -10.773 -6.641 1 97 191 SER A N 1
ATOM 1560 C CA . SER A 1 191 ? 15.867 -9.43 -6.984 1 97 191 SER A CA 1
ATOM 1561 C C . SER A 1 191 ? 14.938 -8.883 -5.91 1 97 191 SER A C 1
ATOM 1563 O O . SER A 1 191 ? 15.078 -7.73 -5.488 1 97 191 SER A O 1
ATOM 1565 N N . TYR A 1 192 ? 14.047 -9.648 -5.445 1 97.19 192 TYR A N 1
ATOM 1566 C CA . TYR A 1 192 ? 13.078 -9.258 -4.422 1 97.19 192 TYR A CA 1
ATOM 1567 C C . TYR A 1 192 ? 13.789 -8.852 -3.135 1 97.19 192 TYR A C 1
ATOM 1569 O O . TYR A 1 192 ? 13.375 -7.898 -2.465 1 97.19 192 TYR A O 1
ATOM 1577 N N . LEU A 1 193 ? 14.836 -9.555 -2.883 1 96.81 193 LEU A N 1
ATOM 1578 C CA . LEU A 1 193 ? 15.594 -9.305 -1.66 1 96.81 193 LEU A CA 1
ATOM 1579 C C . LEU A 1 193 ? 16.578 -8.156 -1.854 1 96.81 193 LEU A C 1
ATOM 1581 O O . LEU A 1 193 ? 17.156 -7.656 -0.885 1 96.81 193 LEU A O 1
ATOM 1585 N N . GLY A 1 194 ? 16.75 -7.738 -3.049 1 95.56 194 GLY A N 1
ATOM 1586 C CA . GLY A 1 194 ? 17.656 -6.637 -3.344 1 95.56 194 GLY A CA 1
ATOM 1587 C C . GLY A 1 194 ? 19.109 -7.035 -3.303 1 95.56 194 GLY A C 1
ATOM 1588 O O . GLY A 1 194 ? 19.969 -6.25 -2.881 1 95.56 194 GLY A O 1
ATOM 1589 N N . ILE A 1 195 ? 19.391 -8.227 -3.643 1 96.25 195 ILE A N 1
ATOM 1590 C CA . ILE A 1 195 ? 20.766 -8.719 -3.637 1 96.25 195 ILE A CA 1
ATOM 1591 C C . ILE A 1 195 ? 21.047 -9.438 -4.953 1 96.25 195 ILE A C 1
ATOM 1593 O O . ILE A 1 195 ? 20.156 -9.625 -5.781 1 96.25 195 ILE A O 1
ATOM 1597 N N . THR A 1 196 ? 22.312 -9.711 -5.109 1 94.44 196 THR A N 1
ATOM 1598 C CA . THR A 1 196 ? 22.688 -10.453 -6.305 1 94.44 196 THR A CA 1
ATOM 1599 C C . THR A 1 196 ? 22.406 -11.945 -6.129 1 94.44 196 THR A C 1
ATOM 1601 O O . THR A 1 196 ? 22.312 -12.438 -5.004 1 94.44 196 THR A O 1
ATOM 1604 N N . PRO A 1 197 ? 22.234 -12.602 -7.289 1 93.31 197 PRO A N 1
ATOM 1605 C CA . PRO A 1 197 ? 22.047 -14.047 -7.203 1 93.31 197 PRO A CA 1
ATOM 1606 C C . PRO A 1 197 ? 23.188 -14.75 -6.465 1 93.31 197 PRO A C 1
ATOM 1608 O O . PRO A 1 197 ? 22.969 -15.719 -5.738 1 93.31 197 PRO A O 1
ATOM 1611 N N . GLN A 1 198 ? 24.375 -14.273 -6.648 1 93.69 198 GLN A N 1
ATOM 1612 C CA . GLN A 1 198 ? 25.531 -14.852 -5.977 1 93.69 198 GLN A CA 1
ATOM 1613 C C . GLN A 1 198 ? 25.422 -14.703 -4.461 1 93.69 198 GLN A C 1
ATOM 1615 O O . GLN A 1 198 ? 25.734 -15.633 -3.717 1 93.69 198 GLN A O 1
ATOM 1620 N N . SER A 1 199 ? 25.016 -13.578 -4.02 1 94.31 199 SER A N 1
ATOM 1621 C CA . SER A 1 199 ? 24.812 -13.328 -2.592 1 94.31 199 SER A CA 1
ATOM 1622 C C . SER A 1 199 ? 23.734 -14.227 -2.018 1 94.31 199 SER A C 1
ATOM 1624 O O . SER A 1 199 ? 23.844 -14.719 -0.893 1 94.31 199 SER A O 1
ATOM 1626 N N . LEU A 1 200 ? 22.672 -14.406 -2.727 1 94.75 200 LEU A N 1
ATOM 1627 C CA . LEU A 1 200 ? 21.594 -15.281 -2.289 1 94.75 200 LEU A CA 1
ATOM 1628 C C . LEU A 1 200 ? 22.094 -16.703 -2.104 1 94.75 200 LEU A C 1
ATOM 1630 O O . LEU A 1 200 ? 21.734 -17.375 -1.13 1 94.75 200 LEU A O 1
ATOM 1634 N N . SER A 1 201 ? 22.875 -17.172 -3.029 1 92.75 201 SER A N 1
ATOM 1635 C CA . SER A 1 201 ? 23.438 -18.516 -2.945 1 92.75 201 SER A CA 1
ATOM 1636 C C . SER A 1 201 ? 24.25 -18.703 -1.665 1 92.75 201 SER A C 1
ATOM 1638 O O . SER A 1 201 ? 24.141 -19.734 -1.006 1 92.75 201 SER A O 1
ATOM 1640 N N . ARG A 1 202 ? 24.938 -17.688 -1.375 1 91.94 202 ARG A N 1
ATOM 1641 C CA . ARG A 1 202 ? 25.734 -17.719 -0.155 1 91.94 202 ARG A CA 1
ATOM 1642 C C . ARG A 1 202 ? 24.844 -17.797 1.081 1 91.94 202 ARG A C 1
ATOM 1644 O O . ARG A 1 202 ? 25.094 -18.594 1.988 1 91.94 202 ARG A O 1
ATOM 1651 N N . ILE A 1 203 ? 23.859 -16.969 1.107 1 91.88 203 ILE A N 1
ATOM 1652 C CA . ILE A 1 203 ? 22.922 -16.938 2.227 1 91.88 203 ILE A CA 1
ATOM 1653 C C . ILE A 1 203 ? 22.234 -18.297 2.377 1 91.88 203 ILE A C 1
ATOM 1655 O O . ILE A 1 203 ? 22.094 -18.797 3.492 1 91.88 203 ILE A O 1
ATOM 1659 N N . ARG A 1 204 ? 21.859 -18.844 1.265 1 90.62 204 ARG A N 1
ATOM 1660 C CA . ARG A 1 204 ? 21.203 -20.156 1.259 1 90.62 204 ARG A CA 1
ATOM 1661 C C . ARG A 1 204 ? 22.125 -21.234 1.849 1 90.62 204 ARG A C 1
ATOM 1663 O O . ARG A 1 204 ? 21.672 -22.062 2.645 1 90.62 204 ARG A O 1
ATOM 1670 N N . ASN A 1 205 ? 23.344 -21.156 1.458 1 89.12 205 ASN A N 1
ATOM 1671 C CA . ASN A 1 205 ? 24.312 -22.125 1.944 1 89.12 205 ASN A CA 1
ATOM 1672 C C . ASN A 1 205 ? 24.562 -21.969 3.441 1 89.12 205 ASN A C 1
ATOM 1674 O O . ASN A 1 205 ? 24.703 -22.969 4.16 1 89.12 205 ASN A O 1
ATOM 1678 N N . GLU A 1 206 ? 24.641 -20.75 3.844 1 87.62 206 GLU A N 1
ATOM 1679 C CA . GLU A 1 206 ? 24.859 -20.453 5.258 1 87.62 206 GLU A CA 1
ATOM 1680 C C . GLU A 1 206 ? 23.688 -20.922 6.109 1 87.62 206 GLU A C 1
ATOM 1682 O O . GLU A 1 206 ? 23.875 -21.406 7.23 1 87.62 206 GLU A O 1
ATOM 1687 N N . CYS A 1 207 ? 22.516 -20.781 5.656 1 82.75 207 CYS A N 1
ATOM 1688 C CA . CYS A 1 207 ? 21.312 -21.188 6.387 1 82.75 207 CYS A CA 1
ATOM 1689 C C . CYS A 1 207 ? 21.156 -22.703 6.379 1 82.75 207 CYS A C 1
ATOM 1691 O O . CYS A 1 207 ? 20.625 -23.281 7.332 1 82.75 207 CYS A O 1
ATOM 1693 N N . ALA A 1 208 ? 21.562 -23.344 5.293 1 76.75 208 ALA A N 1
ATOM 1694 C CA . ALA A 1 208 ? 21.5 -24.797 5.199 1 76.75 208 ALA A CA 1
ATOM 1695 C C . ALA A 1 208 ? 22.469 -25.453 6.176 1 76.75 208 ALA A C 1
ATOM 1697 O O . ALA A 1 208 ? 22.172 -26.531 6.723 1 76.75 208 ALA A O 1
ATOM 1698 N N . LEU A 1 209 ? 23.5 -24.812 6.371 1 69.44 209 LEU A N 1
ATOM 1699 C CA . LEU A 1 209 ? 24.484 -25.359 7.285 1 69.44 209 LEU A CA 1
ATOM 1700 C C . LEU A 1 209 ? 24.047 -25.188 8.734 1 69.44 209 LEU A C 1
ATOM 1702 O O . LEU A 1 209 ? 24.422 -25.984 9.602 1 69.44 209 LEU A O 1
ATOM 1706 N N . LYS A 1 210 ? 23.438 -24.188 9.031 1 62.78 210 LYS A N 1
ATOM 1707 C CA . LYS A 1 210 ? 23.031 -23.969 10.414 1 62.78 210 LYS A CA 1
ATOM 1708 C C . LYS A 1 210 ? 21.891 -24.906 10.805 1 62.78 210 LYS A C 1
ATOM 1710 O O . LYS A 1 210 ? 21.625 -25.125 11.992 1 62.78 210 LYS A O 1
ATOM 1715 N N . HIS A 1 211 ? 21.156 -25.484 9.898 1 53.88 211 HIS A N 1
ATOM 1716 C CA . HIS A 1 211 ? 20.172 -26.484 10.266 1 53.88 211 HIS A CA 1
ATOM 1717 C C . HIS A 1 211 ? 20.531 -27.859 9.719 1 53.88 211 HIS A C 1
ATOM 1719 O O . HIS A 1 211 ? 21.047 -27.969 8.602 1 53.88 211 HIS A O 1
ATOM 1725 N N . MET B 1 1 ? -21.219 3.807 -14.539 1 26.91 1 MET B N 1
ATOM 1726 C CA . MET B 1 1 ? -19.844 3.559 -14.969 1 26.91 1 MET B CA 1
ATOM 1727 C C . MET B 1 1 ? -18.859 4.387 -14.148 1 26.91 1 MET B C 1
ATOM 1729 O O . MET B 1 1 ? -18.891 5.617 -14.195 1 26.91 1 MET B O 1
ATOM 1733 N N . PHE B 1 2 ? -18.594 3.982 -13.062 1 32.28 2 PHE B N 1
ATOM 1734 C CA . PHE B 1 2 ? -17.766 4.758 -12.148 1 32.28 2 PHE B CA 1
ATOM 1735 C C . PHE B 1 2 ? -16.375 4.969 -12.719 1 32.28 2 PHE B C 1
ATOM 1737 O O . PHE B 1 2 ? -15.633 4.004 -12.938 1 32.28 2 PHE B O 1
ATOM 1744 N N . LEU B 1 3 ? -16.281 5.844 -13.656 1 31.5 3 LEU B N 1
ATOM 1745 C CA . LEU B 1 3 ? -15.023 6.211 -14.281 1 31.5 3 LEU B CA 1
ATOM 1746 C C . LEU B 1 3 ? -14.008 6.668 -13.234 1 31.5 3 LEU B C 1
ATOM 1748 O O . LEU B 1 3 ? -14.297 7.57 -12.445 1 31.5 3 LEU B O 1
ATOM 1752 N N . TYR B 1 4 ? -13.336 5.738 -12.781 1 40.44 4 TYR B N 1
ATOM 1753 C CA . TYR B 1 4 ? -12.109 6.176 -12.125 1 40.44 4 TYR B CA 1
ATOM 1754 C C . TYR B 1 4 ? -11.406 7.25 -12.945 1 40.44 4 TYR B C 1
ATOM 1756 O O . TYR B 1 4 ? -10.688 6.941 -13.898 1 40.44 4 TYR B O 1
ATOM 1764 N N . SER B 1 5 ? -12.117 8.18 -13.344 1 40.41 5 SER B N 1
ATOM 1765 C CA . SER B 1 5 ? -11.547 9.156 -14.258 1 40.41 5 SER B CA 1
ATOM 1766 C C . SER B 1 5 ? -10.195 9.664 -13.758 1 40.41 5 SER B C 1
ATOM 1768 O O . SER B 1 5 ? -9.297 9.945 -14.547 1 40.41 5 SER B O 1
ATOM 1770 N N . LYS B 1 6 ? -10.164 10.219 -12.438 1 41.34 6 LYS B N 1
ATOM 1771 C CA . LYS B 1 6 ? -8.984 11.023 -12.125 1 41.34 6 LYS B CA 1
ATOM 1772 C C . LYS B 1 6 ? -8.062 10.281 -11.164 1 41.34 6 LYS B C 1
ATOM 1774 O O . LYS B 1 6 ? -8.508 9.453 -10.367 1 41.34 6 LYS B O 1
ATOM 1779 N N . GLU B 1 7 ? -6.855 10.336 -11.531 1 40.97 7 GLU B N 1
ATOM 1780 C CA . GLU B 1 7 ? -5.723 9.875 -10.734 1 40.97 7 GLU B CA 1
ATOM 1781 C C . GLU B 1 7 ? -5.953 10.133 -9.242 1 40.97 7 GLU B C 1
ATOM 1783 O O . GLU B 1 7 ? -6.516 11.164 -8.867 1 40.97 7 GLU B O 1
ATOM 1788 N N . PHE B 1 8 ? -6.152 9.047 -8.617 1 42.53 8 PHE B N 1
ATOM 1789 C CA . PHE B 1 8 ? -6.109 9.281 -7.18 1 42.53 8 PHE B CA 1
ATOM 1790 C C . PHE B 1 8 ? -5.07 10.336 -6.832 1 42.53 8 PHE B C 1
ATOM 1792 O O . PHE B 1 8 ? -3.869 10.109 -6.988 1 42.53 8 PHE B O 1
ATOM 1799 N N . ILE B 1 9 ? -5.344 11.672 -7.176 1 42.06 9 ILE B N 1
ATOM 1800 C CA . ILE B 1 9 ? -4.418 12.719 -6.762 1 42.06 9 ILE B CA 1
ATOM 1801 C C . ILE B 1 9 ? -4.695 13.109 -5.312 1 42.06 9 ILE B C 1
ATOM 1803 O O . ILE B 1 9 ? -5.758 13.664 -5.004 1 42.06 9 ILE B O 1
ATOM 1807 N N . PHE B 1 10 ? -3.924 12.359 -4.516 1 47.66 10 PHE B N 1
ATOM 1808 C CA . PHE B 1 10 ? -3.898 12.883 -3.154 1 47.66 10 PHE B CA 1
ATOM 1809 C C . PHE B 1 10 ? -3.242 14.258 -3.117 1 47.66 10 PHE B C 1
ATOM 1811 O O . PHE B 1 10 ? -2.311 14.531 -3.879 1 47.66 10 PHE B O 1
ATOM 1818 N N . GLY B 1 11 ? -3.969 15.328 -2.68 1 51.81 11 GLY B N 1
ATOM 1819 C CA . GLY B 1 11 ? -3.467 16.672 -2.461 1 51.81 11 GLY B CA 1
ATOM 1820 C C . GLY B 1 11 ? -4.344 17.75 -3.076 1 51.81 11 GLY B C 1
ATOM 1821 O O . GLY B 1 11 ? -3.939 18.422 -4.027 1 51.81 11 GLY B O 1
ATOM 1822 N N . LEU B 1 12 ? -5.523 17.656 -2.783 1 58.28 12 LEU B N 1
ATOM 1823 C CA . LEU B 1 12 ? -6.434 18.672 -3.301 1 58.28 12 LEU B CA 1
ATOM 1824 C C . LEU B 1 12 ? -6.387 19.922 -2.443 1 58.28 12 LEU B C 1
ATOM 1826 O O . LEU B 1 12 ? -6.199 19.844 -1.227 1 58.28 12 LEU B O 1
ATOM 1830 N N . GLN B 1 13 ? -6.156 21 -3.121 1 64.56 13 GLN B N 1
ATOM 1831 C CA . GLN B 1 13 ? -6.398 22.25 -2.408 1 64.56 13 GLN B CA 1
ATOM 1832 C C . GLN B 1 13 ? -7.832 22.328 -1.898 1 64.56 13 GLN B C 1
ATOM 1834 O O . GLN B 1 13 ? -8.773 22.438 -2.689 1 64.56 13 GLN B O 1
ATOM 1839 N N . LEU B 1 14 ? -7.945 22.047 -0.614 1 71.31 14 LEU B N 1
ATOM 1840 C CA . LEU B 1 14 ? -9.273 22.094 -0.015 1 71.31 14 LEU B CA 1
ATOM 1841 C C . LEU B 1 14 ? -9.75 23.531 0.168 1 71.31 14 LEU B C 1
ATOM 1843 O O . LEU B 1 14 ? -8.938 24.422 0.427 1 71.31 14 LEU B O 1
ATOM 1847 N N . ASN B 1 15 ? -10.977 23.734 -0.134 1 69.31 15 ASN B N 1
ATOM 1848 C CA . ASN B 1 15 ? -11.586 25.047 0.118 1 69.31 15 ASN B CA 1
ATOM 1849 C C . ASN B 1 15 ? -11.836 25.266 1.606 1 69.31 15 ASN B C 1
ATOM 1851 O O . ASN B 1 15 ? -12.711 24.625 2.197 1 69.31 15 ASN B O 1
ATOM 1855 N N . PRO B 1 16 ? -11.117 26.125 2.26 1 66.5 16 PRO B N 1
ATOM 1856 C CA . PRO B 1 16 ? -11.195 26.312 3.711 1 66.5 16 PRO B CA 1
ATOM 1857 C C . PRO B 1 16 ? -12.562 26.797 4.176 1 66.5 16 PRO B C 1
ATOM 1859 O O . PRO B 1 16 ? -12.875 26.734 5.367 1 66.5 16 PRO B O 1
ATOM 1862 N N . LYS B 1 17 ? -13.445 27.203 3.371 1 71.94 17 LYS B N 1
ATOM 1863 C CA . LYS B 1 17 ? -14.758 27.719 3.74 1 71.94 17 LYS B CA 1
ATOM 1864 C C . LYS B 1 17 ? -15.781 26.578 3.832 1 71.94 17 LYS B C 1
ATOM 1866 O O . LYS B 1 17 ? -16.922 26.797 4.238 1 71.94 17 LYS B O 1
ATOM 1871 N N . MET B 1 18 ? -15.273 25.484 3.57 1 78.12 18 MET B N 1
ATOM 1872 C CA . MET B 1 18 ? -16.188 24.344 3.539 1 78.12 18 MET B CA 1
ATOM 1873 C C . MET B 1 18 ? -16.219 23.641 4.887 1 78.12 18 MET B C 1
ATOM 1875 O O . MET B 1 18 ? -15.234 23.672 5.633 1 78.12 18 MET B O 1
ATOM 1879 N N . ASN B 1 19 ? -17.438 23.094 5.215 1 83.94 19 ASN B N 1
ATOM 1880 C CA . ASN B 1 19 ? -17.5 22.297 6.43 1 83.94 19 ASN B CA 1
ATOM 1881 C C . ASN B 1 19 ? -16.781 20.953 6.254 1 83.94 19 ASN B C 1
ATOM 1883 O O . ASN B 1 19 ? -16.328 20.625 5.152 1 83.94 19 ASN B O 1
ATOM 1887 N N . THR B 1 20 ? -16.609 20.266 7.285 1 85.31 20 THR B N 1
ATOM 1888 C CA . THR B 1 20 ? -15.812 19.047 7.324 1 85.31 20 THR B CA 1
ATOM 1889 C C . THR B 1 20 ? -16.312 18.031 6.301 1 85.31 20 THR B C 1
ATOM 1891 O O . THR B 1 20 ? -15.531 17.484 5.527 1 85.31 20 THR B O 1
ATOM 1894 N N . GLU B 1 21 ? -17.594 17.781 6.234 1 84.31 21 GLU B N 1
ATOM 1895 C CA . GLU B 1 21 ? -18.156 16.781 5.32 1 84.31 21 GLU B CA 1
ATOM 1896 C C . GLU B 1 21 ? -17.953 17.203 3.865 1 84.31 21 GLU B C 1
ATOM 1898 O O . GLU B 1 21 ? -17.734 16.359 2.998 1 84.31 21 GLU B O 1
ATOM 1903 N N . GLU B 1 22 ? -18.031 18.453 3.643 1 84.12 22 GLU B N 1
ATOM 1904 C CA . GLU B 1 22 ? -17.812 18.953 2.291 1 84.12 22 GLU B CA 1
ATOM 1905 C C . GLU B 1 22 ? -16.359 18.766 1.866 1 84.12 22 GLU B C 1
ATOM 1907 O O . GLU B 1 22 ? -16.078 18.438 0.711 1 84.12 22 GLU B O 1
ATOM 1912 N N . LEU B 1 23 ? -15.484 19 2.785 1 83.31 23 LEU B N 1
ATOM 1913 C CA . LEU B 1 23 ? -14.055 18.859 2.504 1 83.31 23 LEU B CA 1
ATOM 1914 C C . LEU B 1 23 ? -13.711 17.406 2.211 1 83.31 23 LEU B C 1
ATOM 1916 O O . LEU B 1 23 ? -12.969 17.125 1.268 1 83.31 23 L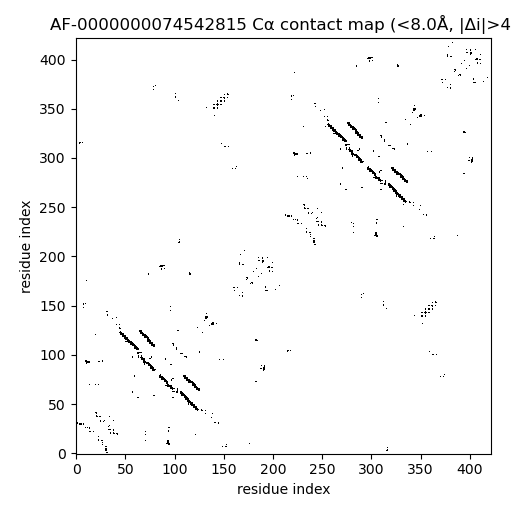EU B O 1
ATOM 1920 N N . ILE B 1 24 ? -14.234 16.578 3.01 1 82.06 24 ILE B N 1
ATOM 1921 C CA . ILE B 1 24 ? -13.969 15.148 2.824 1 82.06 24 ILE B CA 1
ATOM 1922 C C . ILE B 1 24 ? -14.586 14.68 1.509 1 82.06 24 ILE B C 1
ATOM 1924 O O . ILE B 1 24 ? -13.945 13.961 0.74 1 82.06 24 ILE B O 1
ATOM 1928 N N . LYS B 1 25 ? -15.82 15.156 1.323 1 81.69 25 LYS B N 1
ATOM 1929 C CA . LYS B 1 25 ? -16.484 14.82 0.062 1 81.69 25 LYS B CA 1
ATOM 1930 C C . LYS B 1 25 ? -15.633 15.266 -1.13 1 81.69 25 LYS B C 1
ATOM 1932 O O . LYS B 1 25 ? -15.508 14.531 -2.115 1 81.69 25 LYS B O 1
ATOM 1937 N N . GLN B 1 26 ? -15.117 16.391 -1.069 1 81.31 26 GLN B N 1
ATOM 1938 C CA . GLN B 1 26 ? -14.297 16.906 -2.15 1 81.31 26 GLN B CA 1
ATOM 1939 C C . GLN B 1 26 ? -13.102 16 -2.424 1 81.31 26 GLN B C 1
ATOM 1941 O O . GLN B 1 26 ? -12.742 15.773 -3.582 1 81.31 26 GLN B O 1
ATOM 1946 N N . ALA B 1 27 ? -12.555 15.531 -1.389 1 75.94 27 ALA B N 1
ATOM 1947 C CA . ALA B 1 27 ? -11.367 14.688 -1.521 1 75.94 27 ALA B CA 1
ATOM 1948 C C . ALA B 1 27 ? -11.727 13.336 -2.135 1 75.94 27 ALA B C 1
ATOM 1950 O O . ALA B 1 27 ? -10.93 12.75 -2.871 1 75.94 27 ALA B O 1
ATOM 1951 N N . PHE B 1 28 ? -12.898 12.891 -1.913 1 76.31 28 PHE B N 1
ATOM 1952 C CA . PHE B 1 28 ? -13.258 11.531 -2.305 1 76.31 28 PHE B CA 1
ATOM 1953 C C . PHE B 1 28 ? -14.086 11.539 -3.582 1 76.31 28 PHE B C 1
ATOM 1955 O O . PHE B 1 28 ? -14.266 10.5 -4.219 1 76.31 28 PHE B O 1
ATOM 1962 N N . ASP B 1 29 ? -14.609 12.648 -3.969 1 77.25 29 ASP B N 1
ATOM 1963 C CA . ASP B 1 29 ? -15.531 12.789 -5.094 1 77.25 29 ASP B CA 1
ATOM 1964 C C . ASP B 1 29 ? -14.945 12.172 -6.363 1 77.25 29 ASP B C 1
ATOM 1966 O O . ASP B 1 29 ? -15.656 11.523 -7.133 1 77.25 29 ASP B O 1
ATOM 1970 N N . PRO B 1 30 ? -13.688 12.352 -6.496 1 67.06 30 PRO B N 1
ATOM 1971 C CA . PRO B 1 30 ? -13.141 11.758 -7.715 1 67.06 30 PRO B CA 1
ATOM 1972 C C . PRO B 1 30 ? -13.25 10.234 -7.734 1 67.06 30 PRO B C 1
ATOM 1974 O O . PRO B 1 30 ? -13.219 9.625 -8.805 1 67.06 30 PRO B O 1
ATOM 1977 N N . TYR B 1 31 ? -13.453 9.695 -6.641 1 65.44 31 TYR B N 1
ATOM 1978 C CA . TYR B 1 31 ? -13.445 8.242 -6.547 1 65.44 31 TYR B CA 1
ATOM 1979 C C . TYR B 1 31 ? -14.852 7.703 -6.289 1 65.44 31 TYR B C 1
ATOM 1981 O O . TYR B 1 31 ? -15.211 6.633 -6.789 1 65.44 31 TYR B O 1
ATOM 1989 N N . PHE B 1 32 ? -15.422 8.305 -5.484 1 69.38 32 PHE B N 1
ATOM 1990 C CA . PHE B 1 32 ? -16.719 7.852 -4.992 1 69.38 32 PHE B CA 1
ATOM 1991 C C . PHE B 1 32 ? -17.672 9.023 -4.805 1 69.38 32 PHE B C 1
ATOM 1993 O O . PHE B 1 32 ? -17.703 9.641 -3.74 1 69.38 32 PHE B O 1
ATOM 2000 N N . ASN B 1 33 ? -18.438 9.203 -5.844 1 72.69 33 ASN B N 1
ATOM 2001 C CA . ASN B 1 33 ? -19.375 10.312 -5.766 1 72.69 33 ASN B CA 1
ATOM 2002 C C . ASN B 1 33 ? -20.656 9.906 -5.027 1 72.69 33 ASN B C 1
ATOM 2004 O O . ASN B 1 33 ? -21.5 9.195 -5.582 1 72.69 33 ASN B O 1
ATOM 2008 N N . VAL B 1 34 ? -20.672 10.219 -3.795 1 73.94 34 VAL B N 1
ATOM 2009 C CA . VAL B 1 34 ? -21.875 9.945 -3.006 1 73.94 34 VAL B CA 1
ATOM 2010 C C . VAL B 1 34 ? -22.469 11.25 -2.486 1 73.94 34 VAL B C 1
ATOM 2012 O O . VAL B 1 34 ? -21.766 12.266 -2.404 1 73.94 34 VAL B O 1
ATOM 2015 N N . PRO B 1 35 ? -23.734 11.148 -2.174 1 77.31 35 PRO B N 1
ATOM 2016 C CA . PRO B 1 35 ? -24.391 12.352 -1.656 1 77.31 35 PRO B CA 1
ATOM 2017 C C . PRO B 1 35 ? -23.75 12.859 -0.366 1 77.31 35 PRO B C 1
ATOM 2019 O O . PRO B 1 35 ? -23.109 12.094 0.354 1 77.31 35 PRO B O 1
ATOM 2022 N N . LEU B 1 36 ? -23.906 14.094 -0.182 1 80.69 36 LEU B N 1
ATOM 2023 C CA . LEU B 1 36 ? -23.359 14.766 0.986 1 80.69 36 LEU B CA 1
ATOM 2024 C C . LEU B 1 36 ? -23.828 14.109 2.275 1 80.69 36 LEU B C 1
ATOM 2026 O O . LEU B 1 36 ? -23.094 14.039 3.254 1 80.69 36 LEU B O 1
ATOM 2030 N N . GLU B 1 37 ? -25.031 13.594 2.266 1 78.38 37 GLU B N 1
ATOM 2031 C CA . GLU B 1 37 ? -25.609 12.969 3.451 1 78.38 37 GLU B CA 1
ATOM 2032 C C . GLU B 1 37 ? -24.797 11.758 3.9 1 78.38 37 GLU B C 1
ATOM 2034 O O . GLU B 1 37 ? -24.672 11.492 5.098 1 78.38 37 GLU B O 1
ATOM 2039 N N . ALA B 1 38 ? -24.266 11.078 2.99 1 77 38 ALA B N 1
ATOM 2040 C CA . ALA B 1 38 ? -23.422 9.938 3.32 1 77 38 ALA B CA 1
ATOM 2041 C C . ALA B 1 38 ? -22.172 10.375 4.059 1 77 38 ALA B C 1
ATOM 2043 O O . ALA B 1 38 ? -21.75 9.734 5.031 1 77 38 ALA B O 1
ATOM 2044 N N . TRP B 1 39 ? -21.688 11.516 3.658 1 82.5 39 TRP B N 1
ATOM 2045 C CA . TRP B 1 39 ? -20.484 12.031 4.285 1 82.5 39 TRP B CA 1
ATOM 2046 C C . TRP B 1 39 ? -20.781 12.625 5.652 1 82.5 39 TRP B C 1
ATOM 2048 O O . TRP B 1 39 ? -19.953 12.562 6.562 1 82.5 39 TRP B O 1
ATOM 2058 N N . GLN B 1 40 ? -21.984 13.117 5.785 1 83.06 40 GLN B N 1
ATOM 2059 C CA . GLN B 1 40 ? -22.391 13.617 7.09 1 83.06 40 GLN B CA 1
ATOM 2060 C C . GLN B 1 40 ? -22.438 12.5 8.125 1 83.06 40 GLN B C 1
ATOM 2062 O O . GLN B 1 40 ? -22 12.68 9.266 1 83.06 40 GLN B O 1
ATOM 2067 N N . SER B 1 41 ? -22.922 11.43 7.711 1 79.31 41 SER B N 1
ATOM 2068 C CA . SER B 1 41 ? -22.969 10.273 8.602 1 79.31 41 SER B CA 1
ATOM 2069 C C . SER B 1 41 ? -21.562 9.844 9.008 1 79.31 41 SER B C 1
ATOM 2071 O O . SER B 1 41 ? -21.344 9.43 10.148 1 79.31 41 SER B O 1
ATOM 2073 N N . PHE B 1 42 ? -20.672 9.938 8.078 1 83.19 42 PHE B N 1
ATOM 2074 C CA . PHE B 1 42 ? -19.281 9.609 8.344 1 83.19 42 PHE B CA 1
ATOM 2075 C C . PHE B 1 42 ? -18.656 10.609 9.312 1 83.19 42 PHE B C 1
ATOM 2077 O O . PHE B 1 42 ? -18.016 10.219 10.289 1 83.19 42 PHE B O 1
ATOM 2084 N N . THR B 1 43 ? -18.922 11.867 9.062 1 87.19 43 THR B N 1
ATOM 2085 C CA . THR B 1 43 ? -18.281 12.898 9.875 1 87.19 43 THR B CA 1
ATOM 2086 C C . THR B 1 43 ? -18.875 12.922 11.281 1 87.19 43 THR B C 1
ATOM 2088 O O . THR B 1 43 ? -18.203 13.297 12.242 1 87.19 43 THR B O 1
ATOM 2091 N N . ASP B 1 44 ? -20.094 12.469 11.383 1 87.75 44 ASP B N 1
ATOM 2092 C CA . ASP B 1 44 ? -20.75 12.422 12.688 1 87.75 44 ASP B CA 1
ATOM 2093 C C . ASP B 1 44 ? -20.078 11.391 13.602 1 87.75 44 ASP B C 1
ATOM 2095 O O . ASP B 1 44 ? -20.219 11.469 14.828 1 87.75 44 ASP B O 1
ATOM 2099 N N . LEU B 1 45 ? -19.375 10.484 13.039 1 88.81 45 LEU B N 1
ATOM 2100 C CA . LEU B 1 45 ? -18.781 9.414 13.82 1 88.81 45 LEU B CA 1
ATOM 2101 C C . LEU B 1 45 ? -17.375 9.789 14.266 1 88.81 45 LEU B C 1
ATOM 2103 O O . LEU B 1 45 ? -16.75 9.062 15.055 1 88.81 45 LEU B O 1
ATOM 2107 N N . GLY B 1 46 ? -16.953 10.906 13.719 1 93.44 46 GLY B N 1
ATOM 2108 C CA . GLY B 1 46 ? -15.609 11.336 14.055 1 93.44 46 GLY B CA 1
ATOM 2109 C C . GLY B 1 46 ? -15.57 12.664 14.789 1 93.44 46 GLY B C 1
ATOM 2110 O O . GLY B 1 46 ? -16.562 13.062 15.406 1 93.44 46 GLY B O 1
ATOM 2111 N N . GLU B 1 47 ? -14.406 13.234 14.898 1 95.12 47 GLU B N 1
ATOM 2112 C CA . GLU B 1 47 ? -14.195 14.523 15.539 1 95.12 47 GLU B CA 1
ATOM 2113 C C . GLU B 1 47 ? -13.07 15.305 14.859 1 95.12 47 GLU B C 1
ATOM 2115 O O . GLU B 1 47 ? -12.195 14.711 14.227 1 95.12 47 GLU B O 1
ATOM 2120 N N . VAL B 1 48 ? -13.195 16.578 15.008 1 95.5 48 VAL B N 1
ATOM 2121 C CA . VAL B 1 48 ? -12.133 17.453 14.523 1 95.5 48 VAL B CA 1
ATOM 2122 C C . VAL B 1 48 ? -11.227 17.859 15.68 1 95.5 48 VAL B C 1
ATOM 2124 O O . VAL B 1 48 ? -11.711 18.281 16.734 1 95.5 48 VAL B O 1
ATOM 2127 N N . ILE B 1 49 ? -9.93 17.719 15.445 1 96.75 49 ILE B N 1
ATOM 2128 C CA . ILE B 1 49 ? -8.977 18.109 16.484 1 96.75 49 ILE B CA 1
ATOM 2129 C C . ILE B 1 49 ? -7.926 19.047 15.883 1 96.75 49 ILE B C 1
ATOM 2131 O O . ILE B 1 49 ? -7.684 19.031 14.68 1 96.75 49 ILE B O 1
ATOM 2135 N N . ALA B 1 50 ? -7.367 19.797 16.797 1 97.56 50 ALA B N 1
ATOM 2136 C CA . ALA B 1 50 ? -6.223 20.641 16.438 1 97.56 50 ALA B CA 1
ATOM 2137 C C . ALA B 1 50 ? -4.93 20.078 17.016 1 97.56 50 ALA B C 1
ATOM 2139 O O . ALA B 1 50 ? -4.922 19.547 18.125 1 97.56 50 ALA B O 1
ATOM 2140 N N . THR B 1 51 ? -3.914 20.156 16.172 1 97.94 51 THR B N 1
ATOM 2141 C CA . THR B 1 51 ? -2.586 19.766 16.641 1 97.94 51 THR B CA 1
ATOM 2142 C C . THR B 1 51 ? -1.6 20.922 16.484 1 97.94 51 THR B C 1
ATOM 2144 O O . THR B 1 51 ? -1.872 21.891 15.773 1 97.94 51 THR B O 1
ATOM 2147 N N . THR B 1 52 ? -0.474 20.828 17.266 1 97.88 52 THR B N 1
ATOM 2148 C CA . THR B 1 52 ? 0.571 21.844 17.188 1 97.88 52 THR B CA 1
ATOM 2149 C C . THR B 1 52 ? 1.715 21.375 16.297 1 97.88 52 THR B C 1
ATOM 2151 O O . THR B 1 52 ? 1.728 20.219 15.852 1 97.88 52 THR B O 1
ATOM 2154 N N . LYS B 1 53 ? 2.588 22.266 16.031 1 97.06 53 LYS B N 1
ATOM 2155 C CA . LYS B 1 53 ? 3.793 21.922 15.273 1 97.06 53 LYS B CA 1
ATOM 2156 C C . LYS B 1 53 ? 4.629 20.891 16.016 1 97.06 53 LYS B C 1
ATOM 2158 O O . LYS B 1 53 ? 4.824 20.984 17.234 1 97.06 53 LYS B O 1
ATOM 2163 N N . ASP B 1 54 ? 5.059 19.875 15.328 1 96.88 54 ASP B N 1
ATOM 2164 C CA . ASP B 1 54 ? 5.938 18.828 15.836 1 96.88 54 ASP B CA 1
ATOM 2165 C C . ASP B 1 54 ? 5.234 18 16.906 1 96.88 54 ASP B C 1
ATOM 2167 O O . ASP B 1 54 ? 5.879 17.484 17.828 1 96.88 54 ASP B O 1
ATOM 2171 N N . GLN B 1 55 ? 3.973 17.969 16.766 1 98.12 55 GLN B N 1
ATOM 2172 C CA . GLN B 1 55 ? 3.252 17.125 17.703 1 98.12 55 GLN B CA 1
ATOM 2173 C C . GLN B 1 55 ? 3.252 15.664 17.234 1 98.12 55 GLN B C 1
ATOM 2175 O O . GLN B 1 55 ? 2.906 15.383 16.094 1 98.12 55 GLN B O 1
ATOM 2180 N N . ILE B 1 56 ? 3.668 14.766 18.156 1 98.25 56 ILE B N 1
ATOM 2181 C CA . ILE B 1 56 ? 3.602 13.336 17.875 1 98.25 56 ILE B CA 1
ATOM 2182 C C . ILE B 1 56 ? 2.203 12.812 18.203 1 98.25 56 ILE B C 1
ATOM 2184 O O . ILE B 1 56 ? 1.759 12.875 19.344 1 98.25 56 ILE B O 1
ATOM 2188 N N . ILE B 1 57 ? 1.559 12.32 17.172 1 97.44 57 ILE B N 1
ATOM 2189 C CA . ILE B 1 57 ? 0.189 11.867 17.375 1 97.44 57 ILE B CA 1
ATOM 2190 C C . ILE B 1 57 ? 0.185 10.359 17.641 1 97.44 57 ILE B C 1
ATOM 2192 O O . ILE B 1 57 ? -0.766 9.828 18.219 1 97.44 57 ILE B O 1
ATOM 2196 N N . LYS B 1 58 ? 1.131 9.648 17.188 1 97.94 58 LYS B N 1
ATOM 2197 C CA . LYS B 1 58 ? 1.38 8.242 17.5 1 97.94 58 LYS B CA 1
ATOM 2198 C C . LYS B 1 58 ? 2.869 7.98 17.703 1 97.94 58 LYS B C 1
ATOM 2200 O O . LYS B 1 58 ? 3.676 8.203 16.797 1 97.94 58 LYS B O 1
ATOM 2205 N N . ASN B 1 59 ? 3.186 7.473 18.875 1 97.25 59 ASN B N 1
ATOM 2206 C CA . ASN B 1 59 ? 4.566 7.117 19.172 1 97.25 59 ASN B CA 1
ATOM 2207 C C . ASN B 1 59 ? 4.953 5.781 18.547 1 97.25 59 ASN B C 1
ATOM 2209 O O . ASN B 1 59 ? 4.105 4.91 18.359 1 97.25 59 ASN B O 1
ATOM 2213 N N . PRO B 1 60 ? 6.234 5.664 18.25 1 95.62 60 PRO B N 1
ATOM 2214 C CA . PRO B 1 60 ? 6.668 4.336 17.812 1 95.62 60 PRO B CA 1
ATOM 2215 C C . PRO B 1 60 ? 6.332 3.246 18.828 1 95.62 60 PRO B C 1
ATOM 2217 O O . PRO B 1 60 ? 6.277 3.514 20.031 1 95.62 60 PRO B O 1
ATOM 2220 N N . ASP B 1 61 ? 6.023 2.062 18.297 1 95.19 61 ASP B N 1
ATOM 2221 C CA . ASP B 1 61 ? 5.805 0.848 19.078 1 95.19 61 ASP B CA 1
ATOM 2222 C C . ASP B 1 61 ? 4.547 0.969 19.938 1 95.19 61 ASP B C 1
ATOM 2224 O O . ASP B 1 61 ? 4.473 0.382 21.031 1 95.19 61 ASP B O 1
ATOM 2228 N N . THR B 1 62 ? 3.682 1.851 19.547 1 97.5 62 THR B N 1
ATOM 2229 C CA . THR B 1 62 ? 2.34 1.927 20.109 1 97.5 62 THR B CA 1
ATOM 2230 C C . THR B 1 62 ? 1.286 1.621 19.062 1 97.5 62 THR B C 1
ATOM 2232 O O . THR B 1 62 ? 1.607 1.497 17.875 1 97.5 62 THR B O 1
ATOM 2235 N N . THR B 1 63 ? 0.064 1.444 19.5 1 97.88 63 THR B N 1
ATOM 2236 C CA . THR B 1 63 ? -1.042 1.118 18.609 1 97.88 63 THR B CA 1
ATOM 2237 C C . THR B 1 63 ? -1.768 2.385 18.172 1 97.88 63 THR B C 1
ATOM 2239 O O . THR B 1 63 ? -2.012 3.283 18.969 1 97.88 63 THR B O 1
ATOM 2242 N N . GLU B 1 64 ? -2.006 2.506 16.859 1 97.88 64 GLU B N 1
ATOM 2243 C CA . GLU B 1 64 ? -2.768 3.623 16.312 1 97.88 64 GLU B CA 1
ATOM 2244 C C . GLU B 1 64 ? -4.254 3.494 16.641 1 97.88 64 GLU B C 1
ATOM 2246 O O . GLU B 1 64 ? -4.887 2.496 16.297 1 97.88 64 GLU B O 1
ATOM 2251 N N . LYS B 1 65 ? -4.816 4.52 17.125 1 95.75 65 LYS B N 1
ATOM 2252 C CA . LYS B 1 65 ? -6.195 4.426 17.594 1 95.75 65 LYS B CA 1
ATOM 2253 C C . LYS B 1 65 ? -7.152 5.16 16.656 1 95.75 65 LYS B C 1
ATOM 2255 O O . LYS B 1 65 ? -8.359 4.914 16.672 1 95.75 65 LYS B O 1
ATOM 2260 N N . TYR B 1 66 ? -6.551 6.027 15.828 1 96.12 66 TYR B N 1
ATOM 2261 C CA . TYR B 1 66 ? -7.398 6.867 14.984 1 96.12 66 TYR B CA 1
ATOM 2262 C C . TYR B 1 66 ? -6.918 6.859 13.539 1 96.12 66 TYR B C 1
ATOM 2264 O O . TYR B 1 66 ? -5.711 6.832 13.281 1 96.12 66 TYR B O 1
ATOM 2272 N N . LEU B 1 67 ? -7.824 6.836 12.648 1 94 67 LEU B N 1
ATOM 2273 C CA . LEU B 1 67 ? -7.547 7.234 11.273 1 94 67 LEU B CA 1
ATOM 2274 C C . LEU B 1 67 ? -7.902 8.703 11.047 1 94 67 LEU B C 1
ATOM 2276 O O . LEU B 1 67 ? -9.023 9.125 11.344 1 94 67 LEU B O 1
ATOM 2280 N N . SER B 1 68 ? -6.988 9.422 10.531 1 96.12 68 SER B N 1
ATOM 2281 C CA . SER B 1 68 ? -7.199 10.859 10.398 1 96.12 68 SER B CA 1
ATOM 2282 C C . SER B 1 68 ? -7.219 11.281 8.93 1 96.12 68 SER B C 1
ATOM 2284 O O . SER B 1 68 ? -6.824 10.516 8.055 1 96.12 68 SER B O 1
ATOM 2286 N N . PHE B 1 69 ? -7.781 12.391 8.781 1 94 69 PHE B N 1
ATOM 2287 C CA . PHE B 1 69 ? -7.82 13.117 7.52 1 94 69 PHE B CA 1
ATOM 2288 C C . PHE B 1 69 ? -7.387 14.562 7.715 1 94 69 PHE B C 1
ATOM 2290 O O . PHE B 1 69 ? -7.918 15.266 8.578 1 94 69 PHE B O 1
ATOM 2297 N N . ILE B 1 70 ? -6.449 15.016 6.887 1 96.06 70 ILE B N 1
ATOM 2298 C CA . ILE B 1 70 ? -5.91 16.344 7.094 1 96.06 70 ILE B CA 1
ATOM 2299 C C . ILE B 1 70 ? -6.82 17.391 6.438 1 96.06 70 ILE B C 1
ATOM 2301 O O . ILE B 1 70 ? -6.934 17.422 5.211 1 96.06 70 ILE B O 1
ATOM 2305 N N . LEU B 1 71 ? -7.445 18.141 7.258 1 93.69 71 LEU B N 1
ATOM 2306 C CA . LEU B 1 71 ? -8.258 19.25 6.766 1 93.69 71 LEU B CA 1
ATOM 2307 C C . LEU B 1 71 ? -7.395 20.469 6.469 1 93.69 71 LEU B C 1
ATOM 2309 O O . LEU B 1 71 ? -7.559 21.125 5.434 1 93.69 71 LEU B O 1
ATOM 2313 N N . LYS B 1 72 ? -6.539 20.75 7.398 1 94.19 72 LYS B N 1
ATOM 2314 C CA . LYS B 1 72 ? -5.539 21.812 7.309 1 94.19 72 LYS B CA 1
ATOM 2315 C C . LYS B 1 72 ? -4.211 21.375 7.918 1 94.19 72 LYS B C 1
ATOM 2317 O O . LYS B 1 72 ? -4.188 20.75 8.977 1 94.19 72 LYS B O 1
ATOM 2322 N N . GLY B 1 73 ? -3.141 21.75 7.137 1 96 73 GLY B N 1
ATOM 2323 C CA . GLY B 1 73 ? -1.818 21.453 7.664 1 96 73 GLY B CA 1
ATOM 2324 C C . GLY B 1 73 ? -1.123 20.328 6.926 1 96 73 GLY B C 1
ATOM 2325 O O . GLY B 1 73 ? -1.312 20.156 5.719 1 96 73 GLY B O 1
ATOM 2326 N N . SER B 1 74 ? -0.126 19.672 7.688 1 97.19 74 SER B N 1
ATOM 2327 C CA . SER B 1 74 ? 0.699 18.625 7.082 1 97.19 74 SER B CA 1
ATOM 2328 C C . SER B 1 74 ? 1.362 17.766 8.148 1 97.19 74 SER B C 1
ATOM 2330 O O . SER B 1 74 ? 1.39 18.125 9.32 1 97.19 74 SER B O 1
ATOM 2332 N N . GLY B 1 75 ? 1.801 16.672 7.742 1 97.75 75 GLY B N 1
ATOM 2333 C CA . GLY B 1 75 ? 2.514 15.758 8.617 1 97.75 75 GLY B CA 1
ATOM 2334 C C . GLY B 1 75 ? 3.236 14.656 7.863 1 97.75 75 GLY B C 1
ATOM 2335 O O . GLY B 1 75 ? 3.377 14.719 6.641 1 97.75 75 GLY B O 1
ATOM 2336 N N . GLY B 1 76 ? 3.758 13.75 8.703 1 98.06 76 GLY B N 1
ATOM 2337 C CA . GLY B 1 76 ? 4.477 12.648 8.086 1 98.06 76 GLY B CA 1
ATOM 2338 C C . GLY B 1 76 ? 4.531 11.406 8.961 1 98.06 76 GLY B C 1
ATOM 2339 O O . GLY B 1 76 ? 4.098 11.438 10.117 1 98.06 76 GLY B O 1
ATOM 2340 N N . ILE B 1 77 ? 4.895 10.367 8.352 1 98.44 77 ILE B N 1
ATOM 2341 C CA . ILE B 1 77 ? 5.109 9.078 9.016 1 98.44 77 ILE B CA 1
ATOM 2342 C C . ILE B 1 77 ? 6.594 8.734 9 1 98.44 77 ILE B C 1
ATOM 2344 O O . ILE B 1 77 ? 7.227 8.727 7.941 1 98.44 77 ILE B O 1
ATOM 2348 N N . LEU B 1 78 ? 7.141 8.461 10.195 1 98.12 78 LEU B N 1
ATOM 2349 C CA . LEU B 1 78 ? 8.57 8.203 10.352 1 98.12 78 LEU B CA 1
ATOM 2350 C C . LEU B 1 78 ? 8.82 6.785 10.852 1 98.12 78 LEU B C 1
ATOM 2352 O O . LEU B 1 78 ? 8.094 6.293 11.719 1 98.12 78 LEU B O 1
ATOM 2356 N N . PHE B 1 79 ? 9.758 6.141 10.234 1 97.81 79 PHE B N 1
ATOM 2357 C CA . PHE B 1 79 ? 10.312 4.902 10.766 1 97.81 79 PHE B CA 1
ATOM 2358 C C . PHE B 1 79 ? 11.594 5.172 11.547 1 97.81 79 PHE B C 1
ATOM 2360 O O . PHE B 1 79 ? 12.578 5.664 10.984 1 97.81 79 PHE B O 1
ATOM 2367 N N . TRP B 1 80 ? 11.57 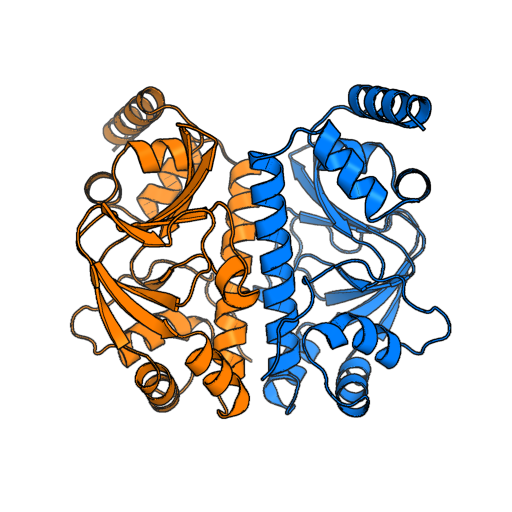4.781 12.758 1 91.44 80 TRP B N 1
ATOM 2368 C CA . TRP B 1 80 ? 12.734 5.047 13.594 1 91.44 80 TRP B CA 1
ATOM 2369 C C . TRP B 1 80 ? 13.586 3.793 13.758 1 91.44 80 TRP B C 1
ATOM 2371 O O . TRP B 1 80 ? 13.062 2.707 14.016 1 91.44 80 TRP B O 1
ATOM 2381 N N . ASN B 1 81 ? 14.758 3.99 13.484 1 87.12 81 ASN B N 1
ATOM 2382 C CA . ASN B 1 81 ? 15.805 3.016 13.773 1 87.12 81 ASN B CA 1
ATOM 2383 C C . ASN B 1 81 ? 16.891 3.611 14.664 1 87.12 81 ASN B C 1
ATOM 2385 O O . ASN B 1 81 ? 17.797 4.289 14.172 1 87.12 81 ASN B O 1
ATOM 2389 N N . ASN B 1 82 ? 16.844 3.184 15.945 1 83.38 82 ASN B N 1
ATOM 2390 C CA . ASN B 1 82 ? 17.719 3.781 16.938 1 83.38 82 ASN B CA 1
ATOM 2391 C C . ASN B 1 82 ? 17.625 5.305 16.938 1 83.38 82 ASN B C 1
ATOM 2393 O O . ASN B 1 82 ? 16.531 5.855 17.094 1 83.38 82 ASN B O 1
ATOM 2397 N N . ALA B 1 83 ? 18.625 6.051 16.672 1 84.81 83 ALA B N 1
ATOM 2398 C CA . ALA B 1 83 ? 18.609 7.508 16.781 1 84.81 83 ALA B CA 1
ATOM 2399 C C . ALA B 1 83 ? 18.344 8.156 15.438 1 84.81 83 ALA B C 1
ATOM 2401 O O . ALA B 1 83 ? 18.25 9.383 15.336 1 84.81 83 ALA B O 1
ATOM 2402 N N . ASN B 1 84 ? 18.047 7.375 14.477 1 91.12 84 ASN B N 1
ATOM 2403 C CA . ASN B 1 84 ? 17.781 7.902 13.141 1 91.12 84 ASN B CA 1
ATOM 2404 C C . ASN B 1 84 ? 16.391 7.527 12.656 1 91.12 84 ASN B C 1
ATOM 2406 O O . ASN B 1 84 ? 15.781 6.578 13.156 1 91.12 84 ASN B O 1
ATOM 2410 N N . PHE B 1 85 ? 15.867 8.422 11.75 1 95.25 85 PHE B N 1
ATOM 2411 C CA . PHE B 1 85 ? 14.555 8.117 11.195 1 95.25 85 PHE B CA 1
ATOM 2412 C C . PHE B 1 85 ? 14.602 8.109 9.672 1 95.25 85 PHE B C 1
ATOM 2414 O O . PHE B 1 85 ? 15.5 8.695 9.07 1 95.25 85 PHE B O 1
ATOM 2421 N N . VAL B 1 86 ? 13.703 7.375 9.117 1 97.44 86 VAL B N 1
ATOM 2422 C CA . VAL B 1 86 ? 13.375 7.48 7.695 1 97.44 86 VAL B CA 1
ATOM 2423 C C . VAL B 1 86 ? 11.938 7.977 7.539 1 97.44 86 VAL B C 1
ATOM 2425 O O . VAL B 1 86 ? 11.008 7.383 8.086 1 97.44 86 VAL B O 1
ATOM 2428 N N . CYS B 1 87 ? 11.781 9.117 6.875 1 98.06 87 CYS B N 1
ATOM 2429 C CA . CYS B 1 87 ? 10.438 9.586 6.543 1 98.06 87 CYS B CA 1
ATOM 2430 C C . CYS B 1 87 ? 9.859 8.789 5.383 1 98.06 87 CYS B C 1
ATOM 2432 O O . CYS B 1 87 ? 10.336 8.891 4.254 1 98.06 87 CYS B O 1
ATOM 2434 N N . ILE B 1 88 ? 8.805 8.102 5.66 1 97.69 88 ILE B N 1
ATOM 2435 C CA . ILE B 1 88 ? 8.312 7.199 4.629 1 97.69 88 ILE B CA 1
ATOM 2436 C C . ILE B 1 88 ? 7.086 7.812 3.947 1 97.69 88 ILE B C 1
ATOM 2438 O O . ILE B 1 88 ? 6.656 7.344 2.889 1 97.69 88 ILE B O 1
ATOM 2442 N N . ASP B 1 89 ? 6.543 8.844 4.543 1 97.75 89 ASP B N 1
ATOM 2443 C CA . ASP B 1 89 ? 5.383 9.492 3.939 1 97.75 89 ASP B CA 1
ATOM 2444 C C . ASP B 1 89 ? 5.332 10.977 4.305 1 97.75 89 ASP B C 1
ATOM 2446 O O . ASP B 1 89 ? 5.656 11.352 5.434 1 97.75 89 ASP B O 1
ATOM 2450 N N . LEU B 1 90 ? 4.984 11.773 3.354 1 97.12 90 LEU B N 1
ATOM 2451 C CA . LEU B 1 90 ? 4.594 13.164 3.535 1 97.12 90 LEU B CA 1
ATOM 2452 C C . LEU B 1 90 ? 3.113 13.367 3.232 1 97.12 90 LEU B C 1
ATOM 2454 O O . LEU B 1 90 ? 2.641 12.984 2.158 1 97.12 90 LEU B O 1
ATOM 2458 N N . CYS B 1 91 ? 2.395 13.938 4.113 1 96.44 91 CYS B N 1
ATOM 2459 C CA . CYS B 1 91 ? 0.946 14.047 3.977 1 96.44 91 CYS B CA 1
ATOM 2460 C C . CYS B 1 91 ? 0.5 15.5 4.094 1 96.44 91 CYS B C 1
ATOM 2462 O O . CYS B 1 91 ? 1.008 16.25 4.934 1 96.44 91 CYS B O 1
ATOM 2464 N N . TYR B 1 92 ? -0.474 15.836 3.27 1 94.94 92 TYR B N 1
ATOM 2465 C CA . TYR B 1 92 ? -0.98 17.203 3.213 1 94.94 92 TYR B CA 1
ATOM 2466 C C . TYR B 1 92 ? -2.504 17.219 3.16 1 94.94 92 TYR B C 1
ATOM 2468 O O . TYR B 1 92 ? -3.146 16.172 3.311 1 94.94 92 TYR B O 1
ATOM 2476 N N . GLU B 1 93 ? -3.055 18.438 3.02 1 92.94 93 GLU B N 1
ATOM 2477 C CA . GLU B 1 93 ? -4.504 18.625 3.023 1 92.94 93 GLU B CA 1
ATOM 2478 C C . GLU B 1 93 ? -5.172 17.719 1.994 1 92.94 93 GLU B C 1
ATOM 2480 O O . GLU B 1 93 ? -4.695 17.594 0.865 1 92.94 93 GLU B O 1
ATOM 2485 N N . GLY B 1 94 ? -6.25 16.969 2.51 1 89.56 94 GLY B N 1
ATOM 2486 C CA . GLY B 1 94 ? -7.016 16.141 1.599 1 89.56 94 GLY B CA 1
ATOM 2487 C C . GLY B 1 94 ? -6.555 14.688 1.581 1 89.56 94 GLY B C 1
ATOM 2488 O O . GLY B 1 94 ? -7.09 13.875 0.829 1 89.56 94 GLY B O 1
ATOM 2489 N N . GLU B 1 95 ? -5.609 14.43 2.396 1 91.25 95 GLU B N 1
ATOM 2490 C CA . GLU B 1 95 ? -5.082 13.062 2.428 1 91.25 95 GLU B CA 1
ATOM 2491 C C . GLU B 1 95 ? -5.387 12.391 3.762 1 91.25 95 GLU B C 1
ATOM 2493 O O . GLU B 1 95 ? -5.527 13.055 4.785 1 91.25 95 GLU B O 1
ATOM 2498 N N . PHE B 1 96 ? -5.48 11.109 3.684 1 92.38 96 PHE B N 1
ATOM 2499 C CA . PHE B 1 96 ? -5.512 10.32 4.906 1 92.38 96 PHE B CA 1
ATOM 2500 C C . PHE B 1 96 ? -4.164 10.359 5.617 1 92.38 96 PHE B C 1
ATOM 2502 O O . PHE B 1 96 ? -3.123 10.508 4.973 1 92.38 96 PHE B O 1
ATOM 2509 N N . PHE B 1 97 ? -4.289 10.297 6.961 1 95.94 97 PHE B N 1
ATOM 2510 C CA . PHE B 1 97 ? -3.104 10.516 7.777 1 95.94 97 PHE B CA 1
ATOM 2511 C C . PHE B 1 97 ? -3.115 9.602 9 1 95.94 97 PHE B C 1
ATOM 2513 O O . PHE B 1 97 ? -4.094 9.57 9.75 1 95.94 97 PHE B O 1
ATOM 2520 N N . GLY B 1 98 ? -2.018 8.836 9.086 1 97 98 GLY B N 1
ATOM 2521 C CA . GLY B 1 98 ? -1.878 7.938 10.219 1 97 98 GLY B CA 1
ATOM 2522 C C . GLY B 1 98 ? -1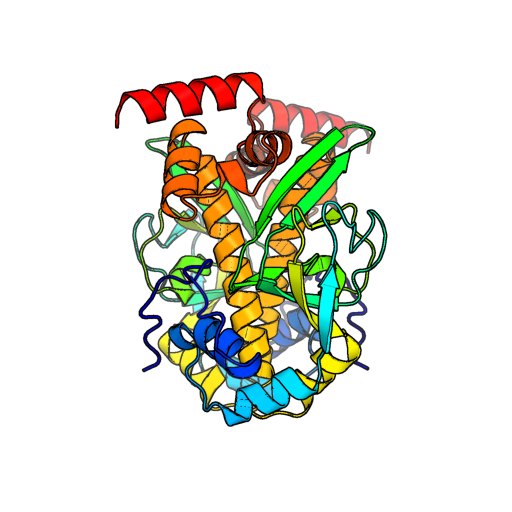.228 6.613 9.852 1 97 98 GLY B C 1
ATOM 2523 O O . GLY B 1 98 ? -0.956 6.352 8.68 1 97 98 GLY B O 1
ATOM 2524 N N . ASP B 1 99 ? -0.943 5.836 10.922 1 97.81 99 ASP B N 1
ATOM 2525 C CA . ASP B 1 99 ? -0.441 4.477 10.773 1 97.81 99 ASP B CA 1
ATOM 2526 C C . ASP B 1 99 ? -1.579 3.498 10.484 1 97.81 99 ASP B C 1
ATOM 2528 O O . ASP B 1 99 ? -2.055 2.809 11.391 1 97.81 99 ASP B O 1
ATOM 2532 N N . TYR B 1 100 ? -1.932 3.402 9.211 1 96.69 100 TYR B N 1
ATOM 2533 C CA . TYR B 1 100 ? -3.115 2.652 8.805 1 96.69 100 TYR B CA 1
ATOM 2534 C C . TYR B 1 100 ? -2.949 1.167 9.102 1 96.69 100 TYR B C 1
ATOM 2536 O O . TYR B 1 100 ? -3.914 0.485 9.453 1 96.69 100 TYR B O 1
ATOM 2544 N N . MET B 1 101 ? -1.748 0.636 8.93 1 96.06 101 MET B N 1
ATOM 2545 C CA . MET B 1 101 ? -1.518 -0.771 9.242 1 96.06 101 MET B CA 1
ATOM 2546 C C . MET B 1 101 ? -1.782 -1.046 10.719 1 96.06 101 MET B C 1
ATOM 2548 O O . MET B 1 101 ? -2.49 -1.994 11.062 1 96.06 101 MET B O 1
ATOM 2552 N N . SER B 1 102 ? -1.196 -0.249 11.562 1 96.88 102 SER B N 1
ATOM 2553 C CA . SER B 1 102 ? -1.438 -0.378 13 1 96.88 102 SER B CA 1
ATOM 2554 C C . SER B 1 102 ? -2.914 -0.196 13.328 1 96.88 102 SER B C 1
ATOM 2556 O O . SER B 1 102 ? -3.467 -0.932 14.148 1 96.88 102 SER B O 1
ATOM 2558 N N . PHE B 1 103 ? -3.551 0.741 12.68 1 96.69 103 PHE B N 1
ATOM 2559 C CA . PHE B 1 103 ? -4.965 1.039 12.875 1 96.69 103 PHE B CA 1
ATOM 2560 C C . PHE B 1 103 ? -5.824 -0.173 12.539 1 96.69 103 PHE B C 1
ATOM 2562 O O . PHE B 1 103 ? -6.742 -0.518 13.281 1 96.69 103 PHE B O 1
ATOM 2569 N N . LEU B 1 104 ? -5.52 -0.75 11.445 1 93.06 104 LEU B N 1
ATOM 2570 C CA . LEU B 1 104 ? -6.301 -1.89 10.977 1 93.06 104 LEU B CA 1
ATOM 2571 C C . LEU B 1 104 ? -6.066 -3.107 11.867 1 93.06 104 LEU B C 1
ATOM 2573 O O . LEU B 1 104 ? -7.02 -3.775 12.273 1 93.06 104 LEU B O 1
ATOM 2577 N N . ASN B 1 105 ? -4.785 -3.377 12.188 1 92.56 105 ASN B N 1
ATOM 2578 C CA . ASN B 1 105 ? -4.43 -4.598 12.906 1 92.56 105 ASN B CA 1
ATOM 2579 C C . ASN B 1 105 ? -4.535 -4.41 14.414 1 92.56 105 ASN B C 1
ATOM 2581 O O . ASN B 1 105 ? -4.527 -5.383 15.172 1 92.56 105 ASN B O 1
ATOM 2585 N N . GLN B 1 106 ? -4.586 -3.199 14.805 1 94.44 106 GLN B N 1
ATOM 2586 C CA . GLN B 1 106 ? -4.582 -2.855 16.219 1 94.44 106 GLN B CA 1
ATOM 2587 C C . GLN B 1 106 ? -3.404 -3.502 16.938 1 94.44 106 GLN B C 1
ATOM 2589 O O . GLN B 1 106 ? -3.58 -4.129 17.984 1 94.44 106 GLN B O 1
ATOM 2594 N N . ARG B 1 107 ? -2.268 -3.35 16.359 1 95.88 107 ARG B N 1
ATOM 2595 C CA . ARG B 1 107 ? -0.985 -3.795 16.891 1 95.88 107 ARG B CA 1
ATOM 2596 C C . ARG B 1 107 ? 0.067 -2.697 16.781 1 95.88 107 ARG B C 1
ATOM 2598 O O . ARG B 1 107 ? 0.005 -1.862 15.875 1 95.88 107 ARG B O 1
ATOM 2605 N N . PRO B 1 108 ? 1.024 -2.713 17.703 1 96.75 108 PRO B N 1
ATOM 2606 C CA . PRO B 1 108 ? 2.09 -1.712 17.625 1 96.75 108 PRO B CA 1
ATOM 2607 C C . PRO B 1 108 ? 2.945 -1.858 16.359 1 96.75 108 PRO B C 1
ATOM 2609 O O . PRO B 1 108 ? 3.109 -2.969 15.852 1 96.75 108 PRO B O 1
ATOM 2612 N N . THR B 1 109 ? 3.367 -0.802 15.82 1 95.12 109 THR B N 1
ATOM 2613 C CA . THR B 1 109 ? 4.355 -0.751 14.75 1 95.12 109 THR B CA 1
ATOM 2614 C C . THR B 1 109 ? 5.488 0.21 15.102 1 95.12 109 THR B C 1
ATOM 2616 O O . THR B 1 109 ? 5.344 1.043 15.992 1 95.12 109 THR B O 1
ATOM 2619 N N . PRO B 1 110 ? 6.609 0.099 14.453 1 95.5 110 PRO B N 1
ATOM 2620 C CA . PRO B 1 110 ? 7.723 1.003 14.75 1 95.5 110 PRO B CA 1
ATOM 2621 C C . PRO B 1 110 ? 7.527 2.395 14.156 1 95.5 110 PRO B C 1
ATOM 2623 O O . PRO B 1 110 ? 8.438 3.227 14.211 1 95.5 110 PRO B O 1
ATOM 2626 N N . LEU B 1 111 ? 6.383 2.684 13.625 1 97.56 111 LEU B N 1
ATOM 2627 C CA . LEU B 1 111 ? 6.16 3.939 12.914 1 97.56 111 LEU B CA 1
ATOM 2628 C C . LEU B 1 111 ? 5.727 5.035 13.883 1 97.56 111 LEU B C 1
ATOM 2630 O O . LEU B 1 111 ? 5 4.773 14.844 1 97.56 111 LEU B O 1
ATOM 2634 N N . GLU B 1 112 ? 6.199 6.238 13.617 1 98.19 112 GLU B N 1
ATOM 2635 C CA . GLU B 1 112 ? 5.789 7.465 14.297 1 98.19 112 GLU B CA 1
ATOM 2636 C C . GLU B 1 112 ? 4.957 8.352 13.375 1 98.19 112 GLU B C 1
ATOM 2638 O O . GLU B 1 112 ? 5.266 8.492 12.188 1 98.19 112 GLU B O 1
ATOM 2643 N N . VAL B 1 113 ? 3.904 8.883 13.906 1 98.56 113 VAL B N 1
ATOM 2644 C CA . VAL B 1 113 ? 3.096 9.852 13.172 1 98.56 113 VAL B CA 1
ATOM 2645 C C . VAL B 1 113 ? 3.242 11.234 13.805 1 98.56 113 VAL B C 1
ATOM 2647 O O . VAL B 1 113 ? 3.031 11.398 15.008 1 98.56 113 VAL B O 1
ATOM 2650 N N . ILE B 1 114 ? 3.578 12.227 12.961 1 98.5 114 ILE B N 1
ATOM 2651 C CA . ILE B 1 114 ? 3.926 13.531 13.5 1 98.5 114 ILE B CA 1
ATOM 2652 C C . ILE B 1 114 ? 3.365 14.633 12.602 1 98.5 114 ILE B C 1
ATOM 2654 O O . ILE B 1 114 ? 3.322 14.484 11.383 1 98.5 114 ILE B O 1
ATOM 2658 N N . THR B 1 115 ? 2.877 15.711 13.164 1 98.38 115 THR B N 1
ATOM 2659 C CA . THR B 1 115 ? 2.477 16.875 12.391 1 98.38 115 THR B CA 1
ATOM 2660 C C . THR B 1 115 ? 3.643 17.859 12.234 1 98.38 115 THR B C 1
ATOM 2662 O O . THR B 1 115 ? 4.41 18.062 13.172 1 98.38 115 THR B O 1
ATOM 2665 N N . PHE B 1 116 ? 3.787 18.453 11.039 1 97.81 116 PHE B N 1
ATOM 2666 C CA . PHE B 1 116 ? 4.902 19.328 10.734 1 97.81 116 PHE B CA 1
ATOM 2667 C C . PHE B 1 116 ? 4.559 20.781 11.078 1 97.81 116 PHE B C 1
ATOM 2669 O O . PHE B 1 116 ? 5.453 21.609 11.211 1 97.81 116 PHE B O 1
ATOM 2676 N N . GLU B 1 117 ? 3.334 21.156 11.133 1 97.44 117 GLU B N 1
ATOM 2677 C CA . GLU B 1 117 ? 2.787 22.484 11.383 1 97.44 117 GLU B CA 1
ATOM 2678 C C . GLU B 1 117 ? 1.462 22.391 12.133 1 97.44 117 GLU B C 1
ATOM 2680 O O . GLU B 1 117 ? 0.895 21.312 12.289 1 97.44 117 GLU B O 1
ATOM 2685 N N . PRO B 1 118 ? 1.051 23.562 12.695 1 97.75 118 PRO B N 1
ATOM 2686 C CA . PRO B 1 118 ? -0.303 23.531 13.25 1 97.75 118 PRO B CA 1
ATOM 2687 C C . PRO B 1 118 ? -1.336 23 12.258 1 97.75 118 PRO B C 1
ATOM 2689 O O . PRO B 1 118 ? -1.423 23.5 11.133 1 97.75 118 PRO B O 1
ATOM 2692 N N . SER B 1 119 ? -2.045 21.906 12.695 1 97.25 119 SER B N 1
ATOM 2693 C CA . SER B 1 119 ? -2.924 21.219 11.758 1 97.25 119 SER B CA 1
ATOM 2694 C C . SER B 1 119 ? -4.312 21 12.359 1 97.25 119 SER B C 1
ATOM 2696 O O . SER B 1 119 ? -4.48 21.047 13.578 1 97.25 119 SER B O 1
ATOM 2698 N N . GLU B 1 120 ? -5.273 20.953 11.492 1 97.12 120 GLU B N 1
ATOM 2699 C CA . GLU B 1 120 ? -6.633 20.5 11.797 1 97.12 120 GLU B CA 1
ATOM 2700 C C . GLU B 1 120 ? -6.926 19.156 11.156 1 97.12 120 GLU B C 1
ATOM 2702 O O . GLU B 1 120 ? -6.848 19 9.938 1 97.12 120 GLU B O 1
ATOM 2707 N N . LEU B 1 121 ? -7.27 18.203 12.008 1 97.06 121 LEU B N 1
ATOM 2708 C CA . LEU B 1 121 ? -7.496 16.828 11.555 1 97.06 121 LEU B CA 1
ATOM 2709 C C . LEU B 1 121 ? -8.914 16.375 11.867 1 97.06 121 LEU B C 1
ATOM 2711 O O . LEU B 1 121 ? -9.422 16.625 12.961 1 97.06 121 LEU B O 1
ATOM 2715 N N . PHE B 1 122 ? -9.562 15.859 10.875 1 95.44 122 PHE B N 1
ATOM 2716 C CA . PHE B 1 122 ? -10.695 15 11.195 1 95.44 122 PHE B CA 1
ATOM 2717 C C . PHE B 1 122 ? -10.227 13.594 11.539 1 95.44 122 PHE B C 1
ATOM 2719 O O . PHE B 1 122 ? -9.406 13.016 10.828 1 95.44 122 PHE B O 1
ATOM 2726 N N . ARG B 1 123 ? -10.719 13.047 12.594 1 96.06 123 ARG B N 1
ATOM 2727 C CA . ARG B 1 123 ? -10.273 11.695 12.914 1 96.06 123 ARG B CA 1
ATOM 2728 C C . ARG B 1 123 ? -11.438 10.836 13.406 1 96.06 123 ARG B C 1
ATOM 2730 O O . ARG B 1 123 ? -12.398 11.352 13.969 1 96.06 123 ARG B O 1
ATOM 2737 N N . ILE B 1 124 ? -11.305 9.578 13.133 1 93.56 124 ILE B N 1
ATOM 2738 C CA . ILE B 1 124 ? -12.289 8.578 13.539 1 93.56 124 ILE B CA 1
ATOM 2739 C C . ILE B 1 124 ? -11.602 7.461 14.32 1 93.56 124 ILE B C 1
ATOM 2741 O O . ILE B 1 124 ? -10.523 7.004 13.93 1 93.56 124 ILE B O 1
ATOM 2745 N N . SER B 1 125 ? -12.25 7.094 15.422 1 95.06 125 SER B N 1
ATOM 2746 C CA . SER B 1 125 ? -11.703 5.996 16.219 1 95.06 125 SER B CA 1
ATOM 2747 C C . SER B 1 125 ? -11.906 4.656 15.508 1 95.06 125 SER B C 1
ATOM 2749 O O . SER B 1 125 ? -12.758 4.531 14.633 1 95.06 125 SER B O 1
ATOM 2751 N N . LYS B 1 126 ? -11.094 3.68 15.914 1 92.75 126 LYS B N 1
ATOM 2752 C CA . LYS B 1 126 ? -11.25 2.336 15.367 1 92.75 126 LYS B CA 1
ATOM 2753 C C . LYS B 1 126 ? -12.656 1.795 15.633 1 92.75 126 LYS B C 1
ATOM 2755 O O . LYS B 1 126 ? -13.266 1.183 14.758 1 92.75 126 LYS B O 1
ATOM 2760 N N . THR B 1 127 ? -13.164 2.023 16.766 1 91.62 127 THR B N 1
ATOM 2761 C CA . THR B 1 127 ? -14.5 1.577 17.141 1 91.62 127 THR B CA 1
ATOM 2762 C C . THR B 1 127 ? -15.555 2.166 16.203 1 91.62 127 THR B C 1
ATOM 2764 O O . THR B 1 127 ? -16.406 1.44 15.68 1 91.62 127 THR B O 1
ATOM 2767 N N . ASN B 1 128 ? -15.453 3.441 15.969 1 90.81 128 ASN B N 1
ATOM 2768 C CA . ASN B 1 128 ? -16.438 4.102 15.117 1 90.81 128 ASN B CA 1
ATOM 2769 C C . ASN B 1 128 ? -16.234 3.746 13.648 1 90.81 128 ASN B C 1
ATOM 2771 O O . ASN B 1 128 ? -17.203 3.656 12.891 1 90.81 128 ASN B O 1
ATOM 2775 N N . PHE B 1 129 ? -14.992 3.545 13.266 1 88.06 129 PHE B N 1
ATOM 2776 C CA . PHE B 1 129 ? -14.688 3.086 11.922 1 88.06 129 PHE B CA 1
ATOM 2777 C C . PHE B 1 129 ? -15.328 1.733 11.648 1 88.06 129 PHE B C 1
ATOM 2779 O O . PHE B 1 129 ? -15.898 1.516 10.57 1 88.06 129 PHE B O 1
ATOM 2786 N N . ASP B 1 130 ? -15.305 0.911 12.609 1 83.81 130 ASP B N 1
ATOM 2787 C CA . ASP B 1 130 ? -15.906 -0.412 12.477 1 83.81 130 ASP B CA 1
ATOM 2788 C C . ASP B 1 130 ? -17.422 -0.319 12.414 1 83.81 130 ASP B C 1
ATOM 2790 O O . ASP B 1 130 ? -18.078 -1.104 11.727 1 83.81 130 ASP B O 1
ATOM 2794 N N . LYS B 1 131 ? -17.953 0.612 13.055 1 83.44 131 LYS B N 1
ATOM 2795 C CA . LYS B 1 131 ? -19.391 0.832 13.031 1 83.44 131 LYS B CA 1
ATOM 2796 C C . LYS B 1 131 ? -19.859 1.316 11.656 1 83.44 131 LYS B C 1
ATOM 2798 O O . LYS B 1 131 ? -20.953 0.978 11.203 1 83.44 131 LYS B O 1
ATOM 2803 N N . LEU B 1 132 ? -19.016 2.197 11.086 1 78.81 132 LEU B N 1
ATOM 2804 C CA . LEU B 1 132 ? -19.312 2.709 9.758 1 78.81 132 LEU B CA 1
ATOM 2805 C C . LEU B 1 132 ? -19.547 1.564 8.773 1 78.81 132 LEU B C 1
ATOM 2807 O O . LEU B 1 132 ? -20.469 1.617 7.953 1 78.81 132 LEU B O 1
ATOM 2811 N N . SER B 1 133 ? -18.766 0.576 8.812 1 72.62 133 SER B N 1
ATOM 2812 C CA . SER B 1 133 ? -18.766 -0.542 7.871 1 72.62 133 SER B CA 1
ATOM 2813 C C . SER B 1 133 ? -19.953 -1.476 8.133 1 72.62 133 SER B C 1
ATOM 2815 O O . SER B 1 133 ? -20.438 -2.139 7.211 1 72.62 133 SER B O 1
ATOM 2817 N N . SER B 1 134 ? -20.391 -1.482 9.281 1 71.88 134 SER B N 1
ATOM 2818 C CA . SER B 1 134 ? -21.438 -2.426 9.648 1 71.88 134 SER B CA 1
ATOM 2819 C C . SER B 1 134 ? -22.812 -1.814 9.453 1 71.88 134 SER B C 1
ATOM 2821 O O . SER B 1 134 ? -23.797 -2.535 9.266 1 71.88 134 SER B O 1
ATOM 2823 N N . ASN B 1 135 ? -22.781 -0.585 9.391 1 64.25 135 ASN B N 1
ATOM 2824 C CA . ASN B 1 135 ? -24.125 -0.058 9.594 1 64.25 135 ASN B CA 1
ATOM 2825 C C . ASN B 1 135 ? -24.562 0.853 8.445 1 64.25 135 ASN B C 1
ATOM 2827 O O . ASN B 1 135 ? -25.672 1.367 8.445 1 64.25 135 ASN B O 1
ATOM 2831 N N . THR B 1 136 ? -23.625 1.081 7.637 1 63.97 136 THR B N 1
ATOM 2832 C CA . THR B 1 136 ? -24.062 2.109 6.703 1 63.97 136 THR B CA 1
ATOM 2833 C C . THR B 1 136 ? -23.891 1.644 5.258 1 63.97 136 THR B C 1
ATOM 2835 O O . THR B 1 136 ? -23.016 0.826 4.969 1 63.97 136 THR B O 1
ATOM 2838 N N . GLU B 1 137 ? -24.891 2.127 4.625 1 68.44 137 GLU B N 1
ATOM 2839 C CA . GLU B 1 137 ? -24.906 1.825 3.197 1 68.44 137 GLU B CA 1
ATOM 2840 C C . GLU B 1 137 ? -23.594 2.211 2.537 1 68.44 137 GLU B C 1
ATOM 2842 O O . GLU B 1 137 ? -23.094 1.496 1.662 1 68.44 137 GLU B O 1
ATOM 2847 N N . PHE B 1 138 ? -22.984 3.275 3.092 1 77.62 138 PHE B N 1
ATOM 2848 C CA . PHE B 1 138 ? -21.844 3.83 2.379 1 77.62 138 PHE B CA 1
ATOM 2849 C C . PHE B 1 138 ? -20.562 3.598 3.16 1 77.62 138 PHE B C 1
ATOM 2851 O O . PHE B 1 138 ? -19.469 3.9 2.674 1 77.62 138 PHE B O 1
ATOM 2858 N N . GLY B 1 139 ? -20.719 2.998 4.281 1 79.88 139 GLY B N 1
ATOM 2859 C CA . GLY B 1 139 ? -19.547 2.838 5.133 1 79.88 139 GLY B CA 1
ATOM 2860 C C . GLY B 1 139 ? -18.484 1.945 4.52 1 79.88 139 GLY B C 1
ATOM 2861 O O . GLY B 1 139 ? -17.312 2.307 4.488 1 79.88 139 GLY B O 1
ATOM 2862 N N . ASP B 1 140 ? -18.938 0.868 3.994 1 81.31 140 ASP B N 1
ATOM 2863 C CA . ASP B 1 140 ? -18.016 -0.075 3.385 1 81.31 140 ASP B CA 1
ATOM 2864 C C . ASP B 1 140 ? -17.359 0.524 2.141 1 81.31 140 ASP B C 1
ATOM 2866 O O . ASP B 1 140 ? -16.188 0.273 1.868 1 81.31 140 ASP B O 1
ATOM 2870 N N . LYS B 1 141 ? -18.109 1.287 1.523 1 82.81 141 LYS B N 1
ATOM 2871 C CA . LYS B 1 141 ? -17.578 1.926 0.325 1 82.81 141 LYS B CA 1
ATOM 2872 C C . LYS B 1 141 ? -16.5 2.945 0.68 1 82.81 141 LYS B C 1
ATOM 2874 O O . LYS B 1 141 ? -15.469 3.016 0.018 1 82.81 141 LYS B O 1
ATOM 2879 N N . ILE B 1 142 ? -16.75 3.705 1.645 1 81.94 142 ILE B N 1
ATOM 2880 C CA . ILE B 1 142 ? -15.781 4.699 2.096 1 81.94 142 ILE B CA 1
ATOM 2881 C C . ILE B 1 142 ? -14.492 4 2.535 1 81.94 142 ILE B C 1
ATOM 2883 O O . ILE B 1 142 ? -13.398 4.418 2.16 1 81.94 142 ILE B O 1
ATOM 2887 N N . CYS B 1 143 ? -14.688 2.924 3.275 1 84.38 143 CYS B N 1
ATOM 2888 C CA . CYS B 1 143 ? -13.531 2.182 3.756 1 84.38 143 CYS B CA 1
ATOM 2889 C C . CYS B 1 143 ? -12.758 1.566 2.594 1 84.38 143 CYS B C 1
ATOM 2891 O O . CYS B 1 143 ? -11.523 1.585 2.584 1 84.38 143 CYS B O 1
ATOM 2893 N N . ARG B 1 144 ? -13.461 1.062 1.674 1 86.06 144 ARG B N 1
ATOM 2894 C CA . ARG B 1 144 ? -12.859 0.485 0.478 1 86.06 144 ARG B CA 1
ATOM 2895 C C . ARG B 1 144 ? -12.039 1.525 -0.277 1 86.06 144 ARG B C 1
ATOM 2897 O O . ARG B 1 144 ? -10.875 1.286 -0.606 1 86.06 144 ARG B O 1
ATOM 2904 N N . PHE B 1 145 ? -12.555 2.65 -0.454 1 84.81 145 PHE B N 1
ATOM 2905 C CA . PHE B 1 145 ? -11.891 3.676 -1.248 1 84.81 145 PHE B CA 1
ATOM 2906 C C . PHE B 1 145 ? -10.703 4.262 -0.491 1 84.81 145 PHE B C 1
ATOM 2908 O O . PHE B 1 145 ? -9.688 4.613 -1.096 1 84.81 145 PHE B O 1
ATOM 2915 N N . ALA B 1 146 ? -10.898 4.402 0.785 1 85.69 146 ALA B N 1
ATOM 2916 C CA . ALA B 1 146 ? -9.758 4.832 1.593 1 85.69 146 ALA B CA 1
ATOM 2917 C C . ALA B 1 146 ? -8.594 3.855 1.46 1 85.69 146 ALA B C 1
ATOM 2919 O O . ALA B 1 146 ? -7.457 4.266 1.205 1 85.69 146 ALA B O 1
ATOM 2920 N N . SER B 1 147 ? -8.938 2.584 1.537 1 91.31 147 SER B N 1
ATOM 2921 C CA . SER B 1 147 ? -7.902 1.553 1.473 1 91.31 147 SER B CA 1
ATOM 2922 C C . SER B 1 147 ? -7.281 1.479 0.082 1 91.31 147 SER B C 1
ATOM 2924 O O . SER B 1 147 ? -6.062 1.358 -0.053 1 91.31 147 SER B O 1
ATOM 2926 N N . GLU B 1 148 ? -8.094 1.554 -0.9 1 91.44 148 GLU B N 1
ATOM 2927 C CA . GLU B 1 148 ? -7.602 1.521 -2.273 1 91.44 148 GLU B CA 1
ATOM 2928 C C . GLU B 1 148 ? -6.711 2.725 -2.57 1 91.44 148 GLU B C 1
ATOM 2930 O O . GLU B 1 148 ? -5.656 2.586 -3.191 1 91.44 148 GLU B O 1
ATOM 2935 N N . GLY B 1 149 ? -7.152 3.854 -2.098 1 90.06 149 GLY B N 1
ATOM 2936 C CA . GLY B 1 149 ? -6.359 5.059 -2.281 1 90.06 149 GLY B CA 1
ATOM 2937 C C . GLY B 1 149 ? -5.004 4.984 -1.605 1 90.06 149 GLY B C 1
ATOM 2938 O O . GLY B 1 149 ? -3.994 5.395 -2.184 1 90.06 149 GLY B O 1
ATOM 2939 N N . LEU B 1 150 ? -5.039 4.484 -0.435 1 92.56 150 LEU B N 1
ATOM 2940 C CA . LEU B 1 150 ? -3.795 4.355 0.314 1 92.56 150 LEU B CA 1
ATOM 2941 C C . LEU B 1 150 ? -2.863 3.346 -0.347 1 92.56 150 LEU B C 1
ATOM 2943 O O . LEU B 1 150 ? -1.646 3.547 -0.382 1 92.56 150 LEU B O 1
ATOM 2947 N N . PHE B 1 151 ? -3.393 2.299 -0.881 1 94.88 151 PHE B N 1
ATOM 2948 C CA . PHE B 1 151 ? -2.59 1.33 -1.618 1 94.88 151 PHE B CA 1
ATOM 2949 C C . PHE B 1 151 ? -1.955 1.973 -2.844 1 94.88 151 PHE B C 1
ATOM 2951 O O . PHE B 1 151 ? -0.763 1.791 -3.1 1 94.88 151 PHE B O 1
ATOM 2958 N N . ILE B 1 152 ? -2.744 2.65 -3.576 1 93.81 152 ILE B N 1
ATOM 2959 C CA . ILE B 1 152 ? -2.262 3.291 -4.793 1 93.81 152 ILE B CA 1
ATOM 2960 C C . ILE B 1 152 ? -1.118 4.246 -4.457 1 93.81 152 ILE B C 1
ATOM 2962 O O . ILE B 1 152 ? -0.102 4.277 -5.156 1 93.81 152 ILE B O 1
ATOM 2966 N N . HIS B 1 153 ? -1.311 4.961 -3.439 1 92.62 153 HIS B N 1
ATOM 2967 C CA . HIS B 1 153 ? -0.274 5.883 -2.986 1 92.62 153 HIS B CA 1
ATOM 2968 C C . HIS B 1 153 ? 1.037 5.148 -2.725 1 92.62 153 HIS B C 1
ATOM 2970 O O . HIS B 1 153 ? 2.098 5.578 -3.188 1 92.62 153 HIS B O 1
ATOM 2976 N N . LYS B 1 154 ? 0.949 4.062 -2.057 1 94.81 154 LYS B N 1
ATOM 2977 C CA . LYS B 1 154 ? 2.135 3.279 -1.721 1 94.81 154 LYS B CA 1
ATOM 2978 C C . LYS B 1 154 ? 2.773 2.682 -2.971 1 94.81 154 LYS B C 1
ATOM 2980 O O . LYS B 1 154 ? 3.998 2.682 -3.109 1 94.81 154 LYS B O 1
ATOM 2985 N N . GLN B 1 155 ? 1.955 2.162 -3.805 1 95.56 155 GLN B N 1
ATOM 2986 C CA . GLN B 1 155 ? 2.465 1.553 -5.027 1 95.56 155 GLN B CA 1
ATOM 2987 C C . GLN B 1 155 ? 3.129 2.592 -5.926 1 95.56 155 GLN B C 1
ATOM 2989 O O . GLN B 1 155 ? 4.203 2.348 -6.48 1 95.56 155 GLN B O 1
ATOM 2994 N N . LYS B 1 156 ? 2.529 3.717 -6.051 1 94.25 156 LYS B N 1
ATOM 2995 C CA . LYS B 1 156 ? 3.107 4.797 -6.844 1 94.25 156 LYS B CA 1
ATOM 2996 C C . LYS B 1 156 ? 4.453 5.234 -6.277 1 94.25 156 LYS B C 1
ATOM 2998 O O . LYS B 1 156 ? 5.406 5.461 -7.027 1 94.25 156 LYS B O 1
ATOM 3003 N N . GLN B 1 157 ? 4.488 5.371 -5.027 1 94.5 157 GLN B N 1
ATOM 3004 C CA . GLN B 1 157 ? 5.746 5.727 -4.379 1 94.5 157 GLN B CA 1
ATOM 3005 C C . GLN B 1 157 ? 6.836 4.711 -4.699 1 94.5 157 GLN B C 1
ATOM 3007 O O . GLN B 1 157 ? 7.969 5.086 -5.004 1 94.5 157 GLN B O 1
ATOM 3012 N N . GLN B 1 158 ? 6.512 3.457 -4.629 1 95.88 158 GLN B N 1
ATOM 3013 C CA . GLN B 1 158 ? 7.48 2.404 -4.922 1 95.88 158 GLN B CA 1
ATOM 3014 C C . GLN B 1 158 ? 7.961 2.49 -6.367 1 95.88 158 GLN B C 1
ATOM 3016 O O . GLN B 1 158 ? 9.164 2.402 -6.633 1 95.88 158 GLN B O 1
ATOM 3021 N N . ILE B 1 159 ? 7.082 2.713 -7.262 1 95.5 159 ILE B N 1
ATOM 3022 C CA . ILE B 1 159 ? 7.422 2.826 -8.68 1 95.5 159 ILE B CA 1
ATOM 3023 C C . ILE B 1 159 ? 8.305 4.051 -8.898 1 95.5 159 ILE B C 1
ATOM 3025 O O . ILE B 1 159 ? 9.305 3.986 -9.625 1 95.5 159 ILE B O 1
ATOM 3029 N N . ASP B 1 160 ? 7.961 5.16 -8.281 1 95.31 160 ASP B N 1
ATOM 3030 C CA . ASP B 1 160 ? 8.734 6.391 -8.414 1 95.31 160 ASP B CA 1
ATOM 3031 C C . ASP B 1 160 ? 10.164 6.195 -7.902 1 95.31 160 ASP B C 1
ATOM 3033 O O . ASP B 1 160 ? 11.117 6.664 -8.523 1 95.31 160 ASP B O 1
ATOM 3037 N N . ILE B 1 161 ? 10.273 5.52 -6.805 1 95.12 161 ILE B N 1
ATOM 3038 C CA . ILE B 1 161 ? 11.586 5.27 -6.211 1 95.12 161 ILE B CA 1
ATOM 3039 C C . ILE B 1 161 ? 12.43 4.434 -7.164 1 95.12 161 ILE B C 1
ATOM 3041 O O . ILE B 1 161 ? 13.641 4.656 -7.289 1 95.12 161 ILE B O 1
ATOM 3045 N N . LEU B 1 162 ? 11.82 3.531 -7.871 1 94.19 162 LEU B N 1
ATOM 3046 C CA . LEU B 1 162 ? 12.531 2.604 -8.742 1 94.19 162 LEU B CA 1
ATOM 3047 C C . LEU B 1 162 ? 12.82 3.246 -10.094 1 94.19 162 LEU B C 1
ATOM 3049 O O . LEU B 1 162 ? 13.75 2.836 -10.797 1 94.19 162 LEU B O 1
ATOM 3053 N N . SER B 1 163 ? 12.102 4.297 -10.469 1 94.94 163 SER B N 1
ATOM 3054 C CA . SER B 1 163 ? 12.148 4.754 -11.859 1 94.94 163 SER B CA 1
ATOM 3055 C C . SER B 1 163 ? 12.719 6.164 -11.953 1 94.94 163 SER B C 1
ATOM 3057 O O . SER B 1 163 ? 13.102 6.609 -13.039 1 94.94 163 SER B O 1
ATOM 3059 N N . LYS B 1 164 ? 12.766 6.867 -10.852 1 95.88 164 LYS B N 1
ATOM 3060 C CA . LYS B 1 164 ? 13.156 8.273 -10.898 1 95.88 164 LYS B CA 1
ATOM 3061 C C . LYS B 1 164 ? 14.305 8.562 -9.938 1 95.88 164 LYS B C 1
ATOM 3063 O O . LYS B 1 164 ? 14.43 7.914 -8.898 1 95.88 164 LYS B O 1
ATOM 3068 N N . THR B 1 165 ? 15.078 9.516 -10.273 1 95.94 165 THR B N 1
ATOM 3069 C CA . THR B 1 165 ? 16.125 10.008 -9.383 1 95.94 165 THR B CA 1
ATOM 3070 C C . THR B 1 165 ? 15.523 10.867 -8.266 1 95.94 165 THR B C 1
ATOM 3072 O O . THR B 1 165 ? 14.375 11.289 -8.359 1 95.94 165 THR B O 1
ATOM 3075 N N . ALA B 1 166 ? 16.312 11.086 -7.285 1 95.5 166 ALA B N 1
ATOM 3076 C CA . ALA B 1 166 ? 15.883 11.969 -6.195 1 95.5 166 ALA B CA 1
ATOM 3077 C C . ALA B 1 166 ? 15.516 13.352 -6.723 1 95.5 166 ALA B C 1
ATOM 3079 O O . ALA B 1 166 ? 14.539 13.953 -6.266 1 95.5 166 ALA B O 1
ATOM 3080 N N . THR B 1 167 ? 16.281 13.828 -7.652 1 95.88 167 THR B N 1
ATOM 3081 C CA . THR B 1 167 ? 16.016 15.141 -8.234 1 95.88 167 THR B CA 1
ATOM 3082 C C . THR B 1 167 ? 14.664 15.141 -8.953 1 95.88 167 THR B C 1
ATOM 3084 O O . THR B 1 167 ? 13.859 16.062 -8.766 1 95.88 167 THR B O 1
ATOM 3087 N N . GLU B 1 168 ? 14.391 14.164 -9.734 1 96.56 168 GLU B N 1
ATOM 3088 C CA . GLU B 1 168 ? 13.117 14.055 -10.445 1 96.56 168 GLU B CA 1
ATOM 3089 C C . GLU B 1 168 ? 11.953 13.969 -9.469 1 96.56 168 GLU B C 1
ATOM 3091 O O . GLU B 1 168 ? 10.914 14.602 -9.68 1 96.56 168 GLU B O 1
ATOM 3096 N N . ARG B 1 169 ? 12.164 13.18 -8.438 1 96.25 169 ARG B N 1
ATOM 3097 C CA . ARG B 1 169 ? 11.109 13.031 -7.434 1 96.25 169 ARG B CA 1
ATOM 3098 C C . ARG B 1 169 ? 10.883 14.344 -6.688 1 96.25 169 ARG B C 1
ATOM 3100 O O . ARG B 1 169 ? 9.75 14.68 -6.336 1 96.25 169 ARG B O 1
ATOM 3107 N N . TYR B 1 170 ? 11.891 15.078 -6.441 1 95.69 170 TYR B N 1
ATOM 3108 C CA . TYR B 1 170 ? 11.75 16.375 -5.793 1 95.69 170 TYR B CA 1
ATOM 3109 C C . TYR B 1 170 ? 10.945 17.344 -6.664 1 95.69 170 TYR B C 1
ATOM 3111 O O . TYR B 1 170 ? 10.07 18.062 -6.164 1 95.69 170 TYR B O 1
ATOM 3119 N N . ILE B 1 171 ? 11.242 17.375 -7.871 1 94.5 171 ILE B N 1
ATOM 3120 C CA . ILE B 1 171 ? 10.555 18.266 -8.805 1 94.5 171 ILE B CA 1
ATOM 3121 C C . ILE B 1 171 ? 9.062 17.922 -8.836 1 94.5 171 ILE B C 1
ATOM 3123 O O . ILE B 1 171 ? 8.219 18.812 -8.828 1 94.5 171 ILE B O 1
ATOM 3127 N N . GLU B 1 172 ? 8.75 16.672 -8.875 1 93.69 172 GLU B N 1
ATOM 3128 C CA . GLU B 1 172 ? 7.355 16.25 -8.852 1 93.69 172 GLU B CA 1
ATOM 3129 C C . GLU B 1 172 ? 6.676 16.656 -7.551 1 93.69 172 GLU B C 1
ATOM 3131 O O . GLU B 1 172 ? 5.527 17.109 -7.555 1 93.69 172 GLU B O 1
ATOM 3136 N N . LEU B 1 173 ? 7.387 16.422 -6.449 1 92.62 173 LEU B N 1
ATOM 3137 C CA . LEU B 1 173 ? 6.871 16.812 -5.141 1 92.62 173 LEU B CA 1
ATOM 3138 C C . LEU B 1 173 ? 6.586 18.312 -5.098 1 92.62 173 LEU B C 1
ATOM 3140 O O . LEU B 1 173 ? 5.551 18.734 -4.57 1 92.62 173 LEU B O 1
ATOM 3144 N N . GLN B 1 174 ? 7.418 19.062 -5.59 1 91.56 174 GLN B N 1
ATOM 3145 C CA . GLN B 1 174 ? 7.27 20.5 -5.621 1 91.56 174 GLN B CA 1
ATOM 3146 C C . GLN B 1 174 ? 6.09 20.922 -6.492 1 91.56 174 GLN B C 1
ATOM 3148 O O . GLN B 1 174 ? 5.41 21.906 -6.199 1 91.56 174 GLN B O 1
ATOM 3153 N N . ALA B 1 175 ? 5.953 20.266 -7.594 1 91.06 175 ALA B N 1
ATOM 3154 C CA . ALA B 1 175 ? 4.82 20.547 -8.469 1 91.06 175 ALA B CA 1
ATOM 3155 C C . ALA B 1 175 ? 3.498 20.281 -7.762 1 91.06 175 ALA B C 1
ATOM 3157 O O . ALA B 1 175 ? 2.531 21.031 -7.938 1 91.06 175 ALA B O 1
ATOM 3158 N N . GLU B 1 176 ? 3.441 19.219 -6.969 1 88.5 176 GLU B N 1
ATOM 3159 C CA . GLU B 1 176 ? 2.236 18.844 -6.234 1 88.5 176 GLU B CA 1
ATOM 3160 C C . GLU B 1 176 ? 2.016 19.766 -5.031 1 88.5 176 GLU B C 1
ATOM 3162 O O . GLU B 1 176 ? 0.875 20.062 -4.68 1 88.5 176 GLU B O 1
ATOM 3167 N N . GLN B 1 177 ? 3.127 20.094 -4.48 1 90.56 177 GLN B N 1
ATOM 3168 C CA . GLN B 1 177 ? 3.121 20.969 -3.311 1 90.56 177 GLN B CA 1
ATOM 3169 C C . GLN B 1 177 ? 4.113 22.109 -3.477 1 90.56 177 GLN B C 1
ATOM 3171 O O . GLN B 1 177 ? 5.195 22.094 -2.889 1 90.56 177 GLN B O 1
ATOM 3176 N N . PRO B 1 178 ? 3.635 23.125 -4.066 1 89.38 178 PRO B N 1
ATOM 3177 C CA . PRO B 1 178 ? 4.543 24.234 -4.391 1 89.38 178 PRO B CA 1
ATOM 3178 C C . PRO B 1 178 ? 5.133 24.891 -3.148 1 89.38 178 PRO B C 1
ATOM 3180 O O . PRO B 1 178 ? 6.223 25.469 -3.209 1 89.38 178 PRO B O 1
ATOM 3183 N N . THR B 1 179 ? 4.41 24.844 -2.027 1 89.06 179 THR B N 1
ATOM 3184 C CA . THR B 1 179 ? 4.887 25.5 -0.815 1 89.06 179 THR B CA 1
ATOM 3185 C C . THR B 1 179 ? 5.527 24.484 0.133 1 89.06 179 THR B C 1
ATOM 3187 O O . THR B 1 179 ? 5.605 24.719 1.34 1 89.06 179 THR B O 1
ATOM 3190 N N . ILE B 1 180 ? 5.992 23.422 -0.424 1 89 180 ILE B N 1
ATOM 3191 C CA . ILE B 1 180 ? 6.48 22.312 0.392 1 89 180 ILE B CA 1
ATOM 3192 C C . ILE B 1 180 ? 7.672 22.781 1.229 1 89 180 ILE B C 1
ATOM 3194 O O . ILE B 1 180 ? 7.793 22.422 2.4 1 89 180 ILE B O 1
ATOM 3198 N N . ILE B 1 181 ? 8.492 23.562 0.663 1 86.94 181 ILE B N 1
ATOM 3199 C CA . ILE B 1 181 ? 9.727 23.969 1.326 1 86.94 181 ILE B CA 1
ATOM 3200 C C . ILE B 1 181 ? 9.398 24.875 2.521 1 86.94 181 ILE B C 1
ATOM 3202 O O . ILE B 1 181 ? 10.125 24.875 3.52 1 86.94 181 ILE B O 1
ATOM 3206 N N . GLN B 1 182 ? 8.375 25.562 2.432 1 89.25 182 GLN B N 1
ATOM 3207 C CA . GLN B 1 182 ? 7.953 26.453 3.502 1 89.25 182 GLN B CA 1
ATOM 3208 C C . GLN B 1 182 ? 7.207 25.703 4.598 1 89.25 182 GLN B C 1
ATOM 3210 O O . GLN B 1 182 ? 7.246 26.094 5.766 1 89.25 182 GLN B O 1
ATOM 3215 N N . ARG B 1 183 ? 6.688 24.641 4.262 1 93.19 183 ARG B N 1
ATOM 3216 C CA . ARG B 1 183 ? 5.719 24 5.148 1 93.19 183 ARG B CA 1
ATOM 3217 C C . ARG B 1 183 ? 6.309 22.75 5.801 1 93.19 183 ARG B C 1
ATOM 3219 O O . ARG B 1 183 ? 5.828 22.312 6.844 1 93.19 183 ARG B O 1
ATOM 3226 N N . THR B 1 184 ? 7.336 22.203 5.207 1 95.94 184 THR B N 1
ATOM 3227 C CA . THR B 1 184 ? 7.891 20.938 5.656 1 95.94 184 THR B CA 1
ATOM 3228 C C . THR B 1 184 ? 9.375 21.078 5.98 1 95.94 184 THR B C 1
ATOM 3230 O O . THR B 1 184 ? 10.156 21.531 5.141 1 95.94 184 THR B O 1
ATOM 3233 N N . PRO B 1 185 ? 9.758 20.719 7.207 1 95.06 185 PRO B N 1
ATOM 3234 C CA . PRO B 1 185 ? 11.188 20.781 7.523 1 95.06 185 PRO B CA 1
ATOM 3235 C C . PRO B 1 185 ? 12.047 20.016 6.516 1 95.06 185 PRO B C 1
ATOM 3237 O O . PRO B 1 185 ? 11.68 18.906 6.105 1 95.06 185 PRO B O 1
ATOM 3240 N N . GLN B 1 186 ? 13.156 20.578 6.227 1 94.5 186 GLN B N 1
ATOM 3241 C CA . GLN B 1 186 ? 14.031 20.047 5.191 1 94.5 186 GLN B CA 1
ATOM 3242 C C . GLN B 1 186 ? 14.469 18.625 5.52 1 94.5 186 GLN B C 1
ATOM 3244 O O . GLN B 1 186 ? 14.641 17.797 4.621 1 94.5 186 GLN B O 1
ATOM 3249 N N . LYS B 1 187 ? 14.688 18.406 6.793 1 95.12 187 LYS B N 1
ATOM 3250 C CA . LYS B 1 187 ? 15.164 17.094 7.203 1 95.12 187 LYS B CA 1
ATOM 3251 C C . LYS B 1 187 ? 14.172 15.992 6.797 1 95.12 187 LYS B C 1
ATOM 3253 O O . LYS B 1 187 ? 14.578 14.906 6.398 1 95.12 187 LYS B O 1
ATOM 3258 N N . TYR B 1 188 ? 12.898 16.25 6.855 1 96.62 188 TYR B N 1
ATOM 3259 C CA . TYR B 1 188 ? 11.883 15.266 6.488 1 96.62 188 TYR B CA 1
ATOM 3260 C C . TYR B 1 188 ? 11.82 15.086 4.973 1 96.62 188 TYR B C 1
ATOM 3262 O O . TYR B 1 188 ? 11.672 13.969 4.48 1 96.62 188 TYR B O 1
ATOM 3270 N N . ILE B 1 189 ? 11.945 16.188 4.285 1 97.06 189 ILE B N 1
ATOM 3271 C CA . ILE B 1 189 ? 11.938 16.125 2.826 1 97.06 189 ILE B CA 1
ATOM 3272 C C . ILE B 1 189 ? 13.141 15.328 2.332 1 97.06 189 ILE B C 1
ATOM 3274 O O . ILE B 1 189 ? 13 14.453 1.479 1 97.06 189 ILE B O 1
ATOM 3278 N N . ALA B 1 190 ? 14.344 15.672 2.873 1 97.12 190 ALA B N 1
ATOM 3279 C CA . ALA B 1 190 ? 15.57 14.977 2.488 1 97.12 190 ALA B CA 1
ATOM 3280 C C . ALA B 1 190 ? 15.469 13.477 2.775 1 97.12 190 ALA B C 1
ATOM 3282 O O . ALA B 1 190 ? 15.828 12.656 1.932 1 97.12 190 ALA B O 1
ATOM 3283 N N . SER B 1 191 ? 14.953 13.211 3.934 1 97.06 191 SER B N 1
ATOM 3284 C CA . SER B 1 191 ? 14.789 11.812 4.328 1 97.06 191 SER B CA 1
ATOM 3285 C C . SER B 1 191 ? 13.82 11.086 3.404 1 97.06 191 SER B C 1
ATOM 3287 O O . SER B 1 191 ? 14.102 9.977 2.951 1 97.06 191 SER B O 1
ATOM 3289 N N . TYR B 1 192 ? 12.742 11.672 3.094 1 97.19 192 TYR B N 1
ATOM 3290 C CA . TYR B 1 192 ? 11.719 11.094 2.227 1 97.19 192 TYR B CA 1
ATOM 3291 C C . TYR B 1 192 ? 12.281 10.805 0.839 1 97.19 192 TYR B C 1
ATOM 3293 O O . TYR B 1 192 ? 11.953 9.781 0.229 1 97.19 192 TYR B O 1
ATOM 3301 N N . LEU B 1 193 ? 13.133 11.672 0.443 1 96.81 193 LEU B N 1
ATOM 3302 C CA . LEU B 1 193 ? 13.719 11.547 -0.885 1 96.81 193 LEU B CA 1
ATOM 3303 C C . LEU B 1 193 ? 14.922 10.609 -0.862 1 96.81 193 LEU B C 1
ATOM 3305 O O . LEU B 1 193 ? 15.422 10.211 -1.916 1 96.81 193 LEU B O 1
ATOM 3309 N N . GLY B 1 194 ? 15.344 10.25 0.283 1 95.56 194 GLY B N 1
ATOM 3310 C CA . GLY B 1 194 ? 16.469 9.336 0.419 1 95.56 194 GLY B CA 1
ATOM 3311 C C . GLY B 1 194 ? 17.812 10 0.155 1 95.56 194 GLY B C 1
ATOM 3312 O O . GLY B 1 194 ? 18.719 9.383 -0.404 1 95.56 194 GLY B O 1
ATOM 3313 N N . ILE B 1 195 ? 17.906 11.234 0.463 1 96.25 195 ILE B N 1
ATOM 3314 C CA . ILE B 1 195 ? 19.141 11.977 0.251 1 96.25 195 ILE B CA 1
ATOM 3315 C C . ILE B 1 195 ? 19.5 12.758 1.514 1 96.25 195 ILE B C 1
ATOM 3317 O O . ILE B 1 195 ? 18.734 12.789 2.473 1 96.25 195 ILE B O 1
ATOM 3321 N N . THR B 1 196 ? 20.703 13.25 1.478 1 94.44 196 THR B N 1
ATOM 3322 C CA . THR B 1 196 ? 21.125 14.07 2.611 1 94.44 196 THR B CA 1
ATOM 3323 C C . THR B 1 196 ? 20.531 15.477 2.506 1 94.44 196 THR B C 1
ATOM 3325 O O . THR B 1 196 ? 20.188 15.93 1.414 1 94.44 196 THR B O 1
ATOM 3328 N N . PRO B 1 197 ? 20.438 16.109 3.684 1 93.25 197 PRO B N 1
ATOM 3329 C CA . PRO B 1 197 ? 19.984 17.5 3.648 1 93.25 197 PRO B CA 1
ATOM 3330 C C . PRO B 1 197 ? 20.844 18.375 2.752 1 93.25 197 PRO B C 1
ATOM 3332 O O . PRO B 1 197 ? 20.328 19.281 2.084 1 93.25 197 PRO B O 1
ATOM 3335 N N . GLN B 1 198 ? 22.109 18.141 2.738 1 93.5 198 GLN B N 1
ATOM 3336 C CA . GLN B 1 198 ? 23.016 18.906 1.902 1 93.5 198 GLN B CA 1
ATOM 3337 C C . GLN B 1 198 ? 22.703 18.719 0.422 1 93.5 198 GLN B C 1
ATOM 3339 O O . GLN B 1 198 ? 22.719 19.672 -0.35 1 93.5 198 GLN B O 1
ATOM 3344 N N . SER B 1 199 ? 22.453 17.531 0.028 1 94.25 199 SER B N 1
ATOM 3345 C CA . SER B 1 199 ? 22.078 17.234 -1.353 1 94.25 199 SER B CA 1
ATOM 3346 C C . SER B 1 199 ? 20.766 17.906 -1.736 1 94.25 199 SER B C 1
ATOM 3348 O O . SER B 1 199 ? 20.625 18.391 -2.859 1 94.25 199 SER B O 1
ATOM 3350 N N . LEU B 1 200 ? 19.812 17.891 -0.861 1 94.69 200 LEU B N 1
ATOM 3351 C CA . LEU B 1 200 ? 18.531 18.547 -1.114 1 94.69 200 LEU B CA 1
ATOM 3352 C C . LEU B 1 200 ? 18.719 20.031 -1.356 1 94.69 200 LEU B C 1
ATOM 3354 O O . LEU B 1 200 ? 18.109 20.609 -2.252 1 94.69 200 LEU B O 1
ATOM 3358 N N . SER B 1 201 ? 19.531 20.656 -0.567 1 92.69 201 SER B N 1
ATOM 3359 C CA . SER B 1 201 ? 19.828 22.078 -0.719 1 92.69 201 SER B CA 1
ATOM 3360 C C . SER B 1 201 ? 20.375 22.391 -2.107 1 92.69 201 SER B C 1
ATOM 3362 O O . SER B 1 201 ? 19.984 23.375 -2.729 1 92.69 201 SER B O 1
ATOM 3364 N N . ARG B 1 202 ? 21.188 21.516 -2.518 1 91.94 202 ARG B N 1
ATOM 3365 C CA . ARG B 1 202 ? 21.766 21.672 -3.848 1 91.94 202 ARG B CA 1
ATOM 3366 C C . ARG B 1 202 ? 20.703 21.562 -4.93 1 91.94 202 ARG B C 1
ATOM 3368 O O . ARG B 1 202 ? 20.656 22.375 -5.852 1 91.94 202 ARG B O 1
ATOM 3375 N N . ILE B 1 203 ? 19.891 20.562 -4.809 1 91.94 203 ILE B N 1
ATOM 3376 C CA . ILE B 1 203 ? 18.812 20.344 -5.77 1 91.94 203 ILE B CA 1
ATOM 3377 C C . ILE B 1 203 ? 17.875 21.547 -5.793 1 91.94 203 ILE B C 1
ATOM 3379 O O . ILE B 1 203 ? 17.469 22 -6.863 1 91.94 203 ILE B O 1
ATOM 3383 N N . ARG B 1 204 ? 17.594 22.047 -4.629 1 90.56 204 ARG B N 1
ATOM 3384 C CA . ARG B 1 204 ? 16.719 23.203 -4.504 1 90.56 204 ARG B CA 1
ATOM 3385 C C . ARG B 1 204 ? 17.312 24.422 -5.215 1 90.56 204 ARG B C 1
ATOM 3387 O O . ARG B 1 204 ? 16.594 25.141 -5.922 1 90.56 204 ARG B O 1
ATOM 3394 N N . ASN B 1 205 ? 18.578 24.594 -5.02 1 89.12 205 ASN B N 1
ATOM 3395 C CA . ASN B 1 205 ? 19.25 25.719 -5.637 1 89.12 205 ASN B CA 1
ATOM 3396 C C . ASN B 1 205 ? 19.297 25.594 -7.16 1 89.12 205 ASN B C 1
ATOM 3398 O O . ASN B 1 205 ? 19.125 26.578 -7.875 1 89.12 205 ASN B O 1
ATOM 3402 N N . GLU B 1 206 ? 19.516 24.391 -7.586 1 87.62 206 GLU B N 1
ATOM 3403 C CA . GLU B 1 206 ? 19.562 24.141 -9.023 1 87.62 206 GLU B CA 1
ATOM 3404 C C . GLU B 1 206 ? 18.203 24.375 -9.664 1 87.62 206 GLU B C 1
ATOM 3406 O O . GLU B 1 206 ? 18.125 24.859 -10.797 1 87.62 206 GLU B O 1
ATOM 3411 N N . CYS B 1 207 ? 17.156 24.016 -9.031 1 82.75 207 CYS B N 1
ATOM 3412 C CA . CYS B 1 207 ? 15.812 24.172 -9.555 1 82.75 207 CYS B CA 1
ATOM 3413 C C . CYS B 1 207 ? 15.383 25.641 -9.5 1 82.75 207 CYS B C 1
ATOM 3415 O O . CYS B 1 207 ? 14.617 26.094 -10.352 1 82.75 207 CYS B O 1
ATOM 3417 N N . ALA B 1 208 ? 15.828 26.344 -8.484 1 76.94 208 ALA B N 1
ATOM 3418 C CA . ALA B 1 208 ? 15.508 27.766 -8.352 1 76.94 208 ALA B CA 1
ATOM 3419 C C . ALA B 1 208 ? 16.172 28.578 -9.453 1 76.94 208 ALA B C 1
ATOM 3421 O O . ALA B 1 208 ? 15.609 29.578 -9.93 1 76.94 208 ALA B O 1
ATOM 3422 N N . LEU B 1 209 ? 17.266 28.141 -9.82 1 69.5 209 LEU B N 1
ATOM 3423 C CA . LEU B 1 209 ? 17.984 28.844 -10.867 1 69.5 209 LEU B CA 1
ATOM 3424 C C . LEU B 1 209 ? 17.359 28.594 -12.234 1 69.5 209 LEU B C 1
ATOM 3426 O O . LEU B 1 209 ? 17.469 29.422 -13.133 1 69.5 209 LEU B O 1
ATOM 3430 N N . LYS B 1 210 ? 16.922 27.484 -12.453 1 63.06 210 LYS B N 1
ATOM 3431 C CA . LYS B 1 210 ? 16.344 27.172 -13.758 1 63.06 210 LYS B CA 1
ATOM 3432 C C . LYS B 1 210 ? 15.008 27.891 -13.953 1 63.06 210 LYS B C 1
ATOM 3434 O O . LYS B 1 210 ? 14.531 28.047 -15.078 1 63.06 210 LYS B O 1
ATOM 3439 N N . HIS B 1 211 ? 14.344 28.344 -12.93 1 54.34 211 HIS B N 1
ATOM 3440 C CA . HIS B 1 211 ? 13.141 29.141 -13.125 1 54.34 211 HIS B CA 1
ATOM 3441 C C . HIS B 1 211 ? 13.328 30.562 -12.625 1 54.34 211 HIS B C 1
ATOM 3443 O O . HIS B 1 211 ? 13.992 30.797 -11.609 1 54.34 211 HIS B O 1
#

Secondary structure (DSSP, 8-state):
-----S---------TTS-HHHHHHHHHTTT----HHHHHHHHTTSEEEEE-TT-EEE-TTB---EEEEEEESEEEEEEEETTEEEEEEEEETTSEES-HHHHHHT--BSEEEEESSSEEEEEEEHHHHHHHHHH-TTHHHHHHHHHHHHHHHHHHHHHHHHHS-HHHHHHHHHHH-TTHHHHS-HHHHHHHHTS-HHHHHHHHHHHHHH-/-----S---------TTS-HHHHHHHHHTTT----HHHHHHHHTTSEEEEE-TT-EEE-TTB---EEEEEEESEEEEEEEETTEEEEEEEEETTSEES-HHHHHHT--BSEEEEESSSEEEEEEEHHHHHHHHHH-TTHHHHHHHHHHHHHHHHHHHHHHHHHS-HHHHHHHHHHH-TTHHHHS-HHHHHHHHTS-HHHHHHHHHHHHHH-